Protein AF-A0A7L7KTC4-F1 (afdb_monomer_lite)

pLDDT: mean 82.51, std 11.42, range [43.03, 95.75]

Sequence (409 aa):
MTFFRQALKFLTNRYNIILTILLVAIFVTIRFFIQPILVDTNATWIFSSSMQTLAALIALLPISYGYYINNLDNEKSDDYDSYIVERLKRDVYYEMMTVIIYSLVVIIVNLLSLFNETNSYFSLIIALLTVEGIGLIALYIYRLFDPNKVREILKEFDTTSTMDPNQQTVSLDTFITEYLELESTVKDFISNENDNEMVDTLPLYDIVDNLSKDFPELQEHYDTFKEIIFHRNNVIHNYTETIVDYNKYAKILELKDVYEKLNNQFVQKKIFSNVISIRKNVEKCLHEYLMDAENADVEIGTVPDDYREDIVSLLHSYFISDYYFSNSLEDAHDVDFEVIQNNYSERKLLGLDIKSLQPKNLKSIATAYFKRLNQRYMYLFLINFDSKKHQFIIMYKTKDHELRSLVVK

Secondary structure (DSSP, 8-state):
-HHHHHHHHHHTSHHHHHHHHHHHHHHHHIIIII-----HHHHHHHHHHHHHHHHHHHTHHHHHHHHHHHHHHHT-STTS-HHHHHHHHHHHHHHHHHHHHHHHHHHHHHHHHGGGTT-HHHHHHHHHHHHHHHHHHHHHHHHHT-TTHHHHHHHHS-------TTPPP--HHHHHHHHHHHHHHHHHHHHTTS-GGGTTT--HHHHHHHHTTT-HHHHHTHHHHHHHHHHHHHHHH-TTT----HHHHHHHHHHHHHHHHHHHHHIIIII-SSHHHHHHHHHHHHHHHHHHHHHTTPPTT---TTHHHHHHHHHHHH--BTTEEEEEGGG-SSSSEEEEESSTT--EEEEEEEE---HHHHHHHHHHHHHHSTTT-SEEEEEEEETTTTEEEEEEE-TT--EEEEEE-

Foldseek 3Di:
DVLVVLLVVLCPPPVNVVLLVVLVVVLCCCVPPVPDDDDLVNLVVLLVVLLVVLVVLLVVLVVLLVVLLVVLVVPPDPQDAPVLSVVLSVSLVSLSVSLNVLSVVLNVLSVVCVVVSPDPSSSSVSSSSSVSSVVSSVVSSVVSPDPCPSVVVLVVLPPPPPDDPPDDFDDLVRLVVLQVLLQQLVQQLVCQVPFSVVRQPHGLVCCLVVCCVVPVLSVVCSVLSVSLVSLNSNPVVVVPDDTRDVVNSVSSVVSSVVSVVSSVVSCCPPNNVFPVSVVVLLLVLLLVLLVVCVVVVPDQPDDDPCSLVSSQVSSQVSRDDPQWHKDADPRDDLARIWIFGSTNVSQTAEHEHEEADDPVCVVVVVVVSCVVCVVRYNWYKYWYQDSNVRKIKIWTAGPVRDIDIDIRD

Organism: NCBI:txid2782163

Radius of gyration: 35.86 Å; chains: 1; bounding box: 79×45×103 Å

Structure (mmCIF, N/CA/C/O backbone):
data_AF-A0A7L7KTC4-F1
#
_entry.id   AF-A0A7L7KTC4-F1
#
loop_
_atom_site.group_PDB
_atom_site.id
_atom_site.type_symbol
_atom_site.label_atom_id
_atom_site.label_alt_id
_atom_site.label_comp_id
_atom_site.label_asym_id
_atom_site.label_entity_id
_atom_site.label_seq_id
_atom_site.pdbx_PDB_ins_code
_atom_site.Cartn_x
_atom_site.Cartn_y
_atom_site.Cartn_z
_atom_site.occupancy
_atom_site.B_iso_or_equiv
_atom_site.auth_seq_id
_atom_site.auth_comp_id
_atom_site.auth_asym_id
_atom_site.auth_atom_id
_atom_site.pdbx_PDB_model_num
ATOM 1 N N . MET A 1 1 ? 25.952 14.003 -18.894 1.00 54.50 1 MET A N 1
ATOM 2 C CA . MET A 1 1 ? 26.639 12.689 -18.964 1.00 54.50 1 MET A CA 1
ATOM 3 C C . MET A 1 1 ? 25.681 11.517 -19.190 1.00 54.50 1 MET A C 1
ATOM 5 O O . MET A 1 1 ? 26.052 10.596 -19.904 1.00 54.50 1 MET A O 1
ATOM 9 N N . THR A 1 2 ? 24.463 11.541 -18.637 1.00 69.38 2 THR A N 1
ATOM 10 C CA . THR A 1 2 ? 23.439 10.480 -18.771 1.00 69.38 2 THR A CA 1
ATOM 11 C C . THR A 1 2 ? 23.064 10.164 -20.222 1.00 69.38 2 THR A C 1
ATOM 13 O O . THR A 1 2 ? 23.134 9.001 -20.609 1.00 69.38 2 THR A O 1
ATOM 16 N N . PHE A 1 3 ? 22.802 11.189 -21.044 1.00 70.62 3 PHE A N 1
ATOM 17 C CA . PHE A 1 3 ? 22.481 11.017 -22.469 1.00 70.62 3 PHE A CA 1
ATOM 18 C C . PHE A 1 3 ? 23.563 10.243 -23.237 1.00 70.62 3 PHE A C 1
ATOM 20 O O . PHE A 1 3 ? 23.275 9.241 -23.878 1.00 70.62 3 PHE A O 1
ATOM 27 N N . PHE A 1 4 ? 24.829 10.658 -23.121 1.00 69.88 4 PHE A N 1
ATOM 28 C CA . PHE A 1 4 ? 25.951 9.999 -23.801 1.00 69.88 4 PHE A CA 1
ATOM 29 C C . PHE A 1 4 ? 26.115 8.534 -23.388 1.00 69.88 4 PHE A C 1
ATOM 31 O O . PHE A 1 4 ? 26.416 7.691 -24.227 1.00 69.88 4 PHE A O 1
ATOM 38 N N . ARG A 1 5 ? 25.889 8.215 -22.108 1.00 74.88 5 ARG A N 1
ATOM 39 C CA . ARG A 1 5 ? 25.965 6.837 -21.610 1.00 74.88 5 ARG A CA 1
ATOM 40 C C . ARG A 1 5 ? 24.863 5.959 -22.209 1.00 74.88 5 ARG A C 1
ATOM 42 O O . ARG A 1 5 ? 25.138 4.823 -22.585 1.00 74.88 5 ARG A O 1
ATOM 49 N N . GLN A 1 6 ? 23.643 6.482 -22.321 1.00 76.38 6 GLN A N 1
ATOM 50 C CA . GLN A 1 6 ? 22.521 5.771 -22.944 1.00 76.38 6 GLN A CA 1
ATOM 51 C C . GLN A 1 6 ? 22.680 5.654 -24.461 1.00 76.38 6 GLN A C 1
ATOM 53 O O . GLN A 1 6 ? 22.456 4.575 -25.000 1.00 76.38 6 GLN A O 1
ATOM 58 N N . ALA A 1 7 ? 23.158 6.703 -25.133 1.00 77.50 7 ALA A N 1
ATOM 59 C CA . ALA A 1 7 ? 23.486 6.660 -26.555 1.00 77.50 7 ALA A CA 1
ATOM 60 C C . ALA A 1 7 ? 24.549 5.589 -26.849 1.00 77.50 7 ALA A C 1
ATOM 62 O O . ALA A 1 7 ? 24.394 4.796 -27.777 1.00 77.50 7 ALA A O 1
ATOM 63 N N . LEU A 1 8 ? 25.591 5.503 -26.012 1.00 78.81 8 LEU A N 1
ATOM 64 C CA . LEU A 1 8 ? 26.608 4.460 -26.126 1.00 78.81 8 LEU A CA 1
ATOM 65 C C . LEU A 1 8 ? 26.001 3.066 -25.917 1.00 78.81 8 LEU A C 1
ATOM 67 O O . LEU A 1 8 ? 26.237 2.194 -26.741 1.00 78.81 8 LEU A O 1
ATOM 71 N N . LYS A 1 9 ? 25.180 2.872 -24.869 1.00 80.75 9 LYS A N 1
ATOM 72 C CA . LYS A 1 9 ? 24.480 1.600 -24.591 1.00 80.75 9 LYS A CA 1
ATOM 73 C C . LYS A 1 9 ? 23.594 1.170 -25.765 1.00 80.75 9 LYS A C 1
ATOM 75 O O . LYS A 1 9 ? 23.549 -0.010 -26.100 1.00 80.75 9 LYS A O 1
ATOM 80 N N . PHE A 1 10 ? 22.907 2.119 -26.401 1.00 81.62 10 PHE A N 1
ATOM 81 C CA . PHE A 1 10 ? 22.096 1.849 -27.582 1.00 81.62 10 PHE A CA 1
ATOM 82 C C . PHE A 1 10 ? 22.967 1.407 -28.760 1.00 81.62 10 PHE A C 1
ATOM 84 O O . PHE A 1 10 ? 22.714 0.354 -29.341 1.00 81.62 10 PHE A O 1
ATOM 91 N N . LEU A 1 11 ? 24.016 2.160 -29.100 1.00 77.88 11 LEU A N 1
ATOM 92 C CA . LEU A 1 11 ? 24.902 1.837 -30.225 1.00 77.88 11 LEU A CA 1
ATOM 93 C C . LEU A 1 11 ? 25.671 0.521 -30.016 1.00 77.88 11 LEU A C 1
ATOM 95 O O . LEU A 1 11 ? 25.895 -0.209 -30.976 1.00 77.88 11 LEU A O 1
ATOM 99 N N . THR A 1 12 ? 26.012 0.172 -28.772 1.00 82.06 12 THR A N 1
ATOM 100 C CA . THR A 1 12 ? 26.680 -1.095 -28.430 1.00 82.06 12 THR A CA 1
ATOM 101 C C . THR A 1 12 ? 25.721 -2.266 -28.204 1.00 82.06 12 THR A C 1
ATOM 103 O O . THR A 1 12 ? 26.154 -3.357 -27.826 1.00 82.06 12 THR A O 1
ATOM 106 N N . ASN A 1 13 ? 24.419 -2.094 -28.450 1.00 82.75 13 ASN A N 1
ATOM 107 C CA . ASN A 1 13 ? 23.481 -3.211 -28.430 1.00 82.75 13 ASN A CA 1
ATOM 108 C C . ASN A 1 13 ? 23.854 -4.226 -29.531 1.00 82.75 13 ASN A C 1
ATOM 110 O O . ASN A 1 13 ? 24.210 -3.840 -30.645 1.00 82.75 13 ASN A O 1
ATOM 114 N N . ARG A 1 14 ? 23.738 -5.529 -29.238 1.00 82.00 14 ARG A N 1
ATOM 115 C CA . ARG A 1 14 ? 24.121 -6.639 -30.128 1.00 82.00 14 ARG A CA 1
ATOM 116 C C . ARG A 1 14 ? 23.599 -6.469 -31.553 1.00 82.00 14 ARG A C 1
ATOM 118 O O . ARG A 1 14 ? 24.381 -6.600 -32.486 1.00 82.00 14 ARG A O 1
ATOM 125 N N . TYR A 1 15 ? 22.320 -6.136 -31.735 1.00 83.25 15 TYR A N 1
ATOM 126 C CA . TYR A 1 15 ? 21.764 -5.985 -33.086 1.00 83.25 15 TYR A CA 1
ATOM 127 C C . TYR A 1 15 ? 22.333 -4.769 -33.831 1.00 83.25 15 TYR A C 1
ATOM 129 O O . TYR A 1 15 ? 22.535 -4.844 -35.039 1.00 83.25 15 TYR A O 1
ATOM 137 N N . ASN A 1 16 ? 22.632 -3.674 -33.121 1.00 85.50 16 ASN A N 1
ATOM 138 C CA . ASN A 1 16 ? 23.220 -2.474 -33.724 1.00 85.50 16 ASN A CA 1
ATOM 139 C C . ASN A 1 16 ? 24.683 -2.734 -34.111 1.00 85.50 16 ASN A C 1
ATOM 141 O O . ASN A 1 16 ? 25.085 -2.405 -35.219 1.00 85.50 16 ASN A O 1
ATOM 145 N N . ILE A 1 17 ? 25.441 -3.438 -33.263 1.00 86.19 17 ILE A N 1
ATOM 146 C CA . ILE A 1 17 ? 26.799 -3.895 -33.586 1.00 86.19 17 ILE A CA 1
ATOM 147 C C . ILE A 1 17 ? 26.791 -4.812 -34.815 1.00 86.19 17 ILE A C 1
ATOM 149 O O . ILE A 1 17 ? 27.613 -4.634 -35.712 1.00 86.19 17 ILE A O 1
ATOM 153 N N . ILE A 1 18 ? 25.872 -5.782 -34.879 1.00 86.69 18 ILE A N 1
ATOM 154 C CA . ILE A 1 18 ? 25.751 -6.691 -36.029 1.00 86.69 18 ILE A CA 1
ATOM 155 C C . ILE A 1 18 ? 25.460 -5.899 -37.308 1.00 86.69 18 ILE A C 1
ATOM 157 O O . ILE A 1 18 ? 26.111 -6.144 -38.323 1.00 86.69 18 ILE A O 1
ATOM 161 N N . LEU A 1 19 ? 24.534 -4.934 -37.255 1.00 87.44 19 LEU A N 1
ATOM 162 C CA . LEU A 1 19 ? 24.228 -4.052 -38.382 1.00 87.44 19 LEU A CA 1
ATOM 163 C C . LEU A 1 19 ? 25.476 -3.283 -38.836 1.00 87.44 19 LEU A C 1
ATOM 165 O O . LEU A 1 19 ? 25.827 -3.343 -40.013 1.00 87.44 19 LEU A O 1
ATOM 169 N N . THR A 1 20 ? 26.175 -2.610 -37.920 1.00 86.31 20 THR A N 1
ATOM 170 C CA . THR A 1 20 ? 27.375 -1.833 -38.254 1.00 86.31 20 THR A CA 1
ATOM 171 C C . THR A 1 20 ? 28.474 -2.728 -38.838 1.00 86.31 20 THR A C 1
ATOM 173 O O . THR A 1 20 ? 29.046 -2.391 -39.872 1.00 86.31 20 THR A O 1
ATOM 176 N N . ILE A 1 21 ? 28.742 -3.904 -38.255 1.00 88.62 21 ILE A N 1
ATOM 177 C CA . ILE A 1 21 ? 29.745 -4.853 -38.778 1.00 88.62 21 ILE A CA 1
ATOM 178 C C . ILE A 1 21 ? 29.373 -5.329 -40.186 1.00 88.62 21 ILE A C 1
ATOM 180 O O . ILE A 1 21 ? 30.233 -5.355 -41.070 1.00 88.62 21 ILE A O 1
ATOM 184 N N . LEU A 1 22 ? 28.105 -5.685 -40.410 1.00 89.19 22 LEU A N 1
ATOM 185 C CA . LEU A 1 22 ? 27.614 -6.119 -41.717 1.00 89.19 22 LEU A CA 1
ATOM 186 C C . LEU A 1 22 ? 27.807 -5.019 -42.768 1.00 89.19 22 LEU A C 1
ATOM 188 O O . LEU A 1 22 ? 28.312 -5.288 -43.857 1.00 89.19 22 LEU A O 1
ATOM 192 N N . LEU A 1 23 ? 27.455 -3.777 -42.433 1.00 87.31 23 LEU A N 1
ATOM 193 C CA . LEU A 1 23 ? 27.612 -2.634 -43.329 1.00 87.31 23 LEU A CA 1
ATOM 194 C C . LEU A 1 23 ? 29.084 -2.347 -43.632 1.00 87.31 23 LEU A C 1
ATOM 196 O O . LEU A 1 23 ? 29.438 -2.163 -44.795 1.00 87.31 23 LEU A O 1
ATOM 200 N N . VAL A 1 24 ? 29.964 -2.392 -42.630 1.00 87.00 24 VAL A N 1
ATOM 201 C CA . VAL A 1 24 ?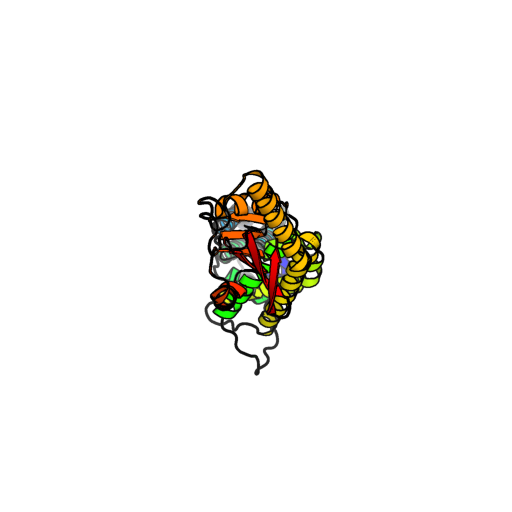 31.414 -2.251 -42.834 1.00 87.00 24 VAL A CA 1
ATOM 202 C C . VAL A 1 24 ? 31.951 -3.356 -43.752 1.00 87.00 24 VAL A C 1
ATOM 204 O O . VAL A 1 24 ? 32.725 -3.068 -44.665 1.00 87.00 24 VAL A O 1
ATOM 207 N N . ALA A 1 25 ? 31.517 -4.607 -43.577 1.00 87.12 25 ALA A N 1
ATOM 208 C CA . ALA A 1 25 ? 31.918 -5.713 -44.446 1.00 87.12 25 ALA A CA 1
ATOM 209 C C . ALA A 1 25 ? 31.441 -5.514 -45.897 1.00 87.12 25 ALA A C 1
ATOM 211 O O . ALA A 1 25 ? 32.212 -5.722 -46.840 1.00 87.12 25 ALA A O 1
ATOM 212 N N . ILE A 1 26 ? 30.202 -5.047 -46.087 1.00 86.00 26 ILE A N 1
ATOM 213 C CA . ILE A 1 26 ? 29.660 -4.682 -47.403 1.00 86.00 26 ILE A CA 1
ATOM 214 C C . ILE A 1 26 ? 30.482 -3.544 -48.019 1.00 86.00 26 ILE A C 1
ATOM 216 O O . ILE A 1 26 ? 30.874 -3.634 -49.182 1.00 86.00 26 ILE A O 1
ATOM 220 N N . PHE A 1 27 ? 30.815 -2.510 -47.243 1.00 84.62 27 PHE A N 1
ATOM 221 C CA . PHE A 1 27 ? 31.633 -1.388 -47.700 1.00 84.62 27 PHE A CA 1
ATOM 222 C C . PHE A 1 27 ? 33.015 -1.841 -48.173 1.00 84.62 27 PHE A C 1
ATOM 224 O O . PHE A 1 27 ? 33.426 -1.497 -49.279 1.00 84.62 27 PHE A O 1
ATOM 231 N N . VAL A 1 28 ? 33.717 -2.647 -47.371 1.00 85.12 28 VAL A N 1
ATOM 232 C CA . VAL A 1 28 ? 35.028 -3.211 -47.730 1.00 85.12 28 VAL A CA 1
ATOM 233 C C . VAL A 1 28 ? 34.914 -4.045 -49.007 1.00 85.12 28 VAL A C 1
ATOM 235 O O . VAL A 1 28 ? 35.738 -3.906 -49.912 1.00 85.12 28 VAL A O 1
ATOM 238 N N . THR A 1 29 ? 33.854 -4.846 -49.132 1.00 85.12 29 THR A N 1
ATOM 239 C CA . THR A 1 29 ? 33.611 -5.664 -50.327 1.00 85.12 29 THR A CA 1
ATOM 240 C C . THR A 1 29 ? 33.429 -4.794 -51.575 1.00 85.12 29 THR A C 1
ATOM 242 O O . THR A 1 29 ? 34.129 -4.974 -52.571 1.00 85.12 29 THR A O 1
ATOM 245 N N . ILE A 1 30 ? 32.552 -3.787 -51.510 1.00 82.56 30 ILE A N 1
ATOM 246 C CA . ILE A 1 30 ? 32.303 -2.857 -52.621 1.00 82.56 30 ILE A CA 1
ATOM 247 C C . ILE A 1 30 ? 33.577 -2.079 -52.978 1.00 82.56 30 ILE A C 1
ATOM 249 O O . ILE A 1 30 ? 33.919 -1.935 -54.154 1.00 82.56 30 ILE A O 1
ATOM 253 N N . ARG A 1 31 ? 34.311 -1.607 -51.965 1.00 79.56 31 ARG A N 1
ATOM 254 C CA . ARG A 1 31 ? 35.499 -0.763 -52.124 1.00 79.56 31 ARG A CA 1
ATOM 255 C C . ARG A 1 31 ? 36.650 -1.481 -52.817 1.00 79.56 31 ARG A C 1
ATOM 257 O O . ARG A 1 31 ? 37.291 -0.875 -53.676 1.00 79.56 31 ARG A O 1
ATOM 264 N N . PHE A 1 32 ? 36.944 -2.712 -52.402 1.00 81.06 32 PHE A N 1
ATOM 265 C CA . PHE A 1 32 ? 38.154 -3.421 -52.822 1.00 81.06 32 PHE A CA 1
ATOM 266 C C . PHE A 1 32 ? 37.913 -4.427 -53.947 1.00 81.06 32 PHE A C 1
ATOM 268 O O . PHE A 1 32 ? 38.816 -4.620 -54.757 1.00 81.06 32 PHE A O 1
ATOM 275 N N . PHE A 1 33 ? 36.719 -5.022 -54.036 1.00 81.19 33 PHE A N 1
ATOM 276 C CA . PHE A 1 33 ? 36.438 -6.089 -55.004 1.00 81.19 33 PHE A CA 1
ATOM 277 C C . PHE A 1 33 ? 35.576 -5.635 -56.184 1.00 81.19 33 PHE A C 1
ATOM 279 O O . PHE A 1 33 ? 35.777 -6.127 -57.289 1.00 81.19 33 PHE A O 1
ATOM 286 N N . ILE A 1 34 ? 34.634 -4.707 -55.975 1.00 80.00 34 ILE A N 1
ATOM 287 C CA . ILE A 1 34 ? 33.702 -4.268 -57.033 1.00 80.00 34 ILE A CA 1
ATOM 288 C C . ILE A 1 34 ? 34.228 -3.031 -57.774 1.00 80.00 34 ILE A C 1
ATOM 290 O O . ILE A 1 34 ? 34.046 -2.934 -58.982 1.00 80.00 34 ILE A O 1
ATOM 294 N N . GLN A 1 35 ? 34.886 -2.103 -57.067 1.00 71.56 35 GLN A N 1
ATOM 295 C CA . GLN A 1 35 ? 35.454 -0.862 -57.623 1.00 71.56 35 GLN A CA 1
ATOM 296 C C . GLN A 1 35 ? 34.477 -0.095 -58.543 1.00 71.56 35 GLN A C 1
ATOM 298 O O . GLN A 1 35 ? 34.756 0.104 -59.727 1.00 71.56 35 GLN A O 1
ATOM 303 N N . PRO A 1 36 ? 33.313 0.341 -58.028 1.00 68.19 36 PRO A N 1
ATOM 304 C CA . PRO A 1 36 ? 32.305 0.990 -58.857 1.00 68.19 36 PRO A CA 1
ATOM 305 C C . PRO A 1 36 ? 32.819 2.314 -59.441 1.00 68.19 36 PRO A C 1
ATOM 307 O O . PRO A 1 36 ? 33.348 3.166 -58.723 1.00 68.19 36 PRO A O 1
ATOM 310 N N . ILE A 1 37 ? 32.606 2.508 -60.744 1.00 67.56 37 ILE A N 1
ATOM 311 C CA . ILE A 1 37 ? 32.835 3.788 -61.421 1.00 67.56 37 ILE A CA 1
ATOM 312 C C . ILE A 1 37 ? 31.609 4.669 -61.161 1.00 67.56 37 ILE A C 1
ATOM 314 O O . ILE A 1 37 ? 30.550 4.482 -61.760 1.00 67.56 37 ILE A O 1
ATOM 318 N N . LEU A 1 38 ? 31.742 5.614 -60.233 1.00 66.69 38 LEU A N 1
ATOM 319 C CA . LEU A 1 38 ? 30.725 6.629 -59.969 1.00 66.69 38 LEU A CA 1
ATOM 320 C C . LEU A 1 38 ? 30.947 7.815 -60.908 1.00 66.69 38 LEU A C 1
ATOM 322 O O . LEU A 1 38 ? 31.971 8.484 -60.825 1.00 66.69 38 LEU A O 1
ATOM 326 N N . VAL A 1 39 ? 29.983 8.049 -61.796 1.00 69.31 39 VAL A N 1
ATOM 327 C CA . VAL A 1 39 ? 29.879 9.286 -62.584 1.00 69.31 39 VAL A CA 1
ATOM 328 C C . VAL A 1 39 ? 29.318 10.386 -61.680 1.00 69.31 39 VAL A C 1
ATOM 330 O O . VAL A 1 39 ? 28.460 10.094 -60.845 1.00 69.31 39 VAL A O 1
ATOM 333 N N . ASP A 1 40 ? 29.749 11.635 -61.858 1.00 67.81 40 ASP A N 1
ATOM 334 C CA . ASP A 1 40 ? 29.382 12.776 -61.000 1.00 67.81 40 ASP A CA 1
ATOM 335 C C . ASP A 1 40 ? 27.861 12.914 -60.796 1.00 67.81 40 ASP A C 1
ATOM 337 O O . ASP A 1 40 ? 27.388 13.100 -59.678 1.00 67.81 40 ASP A O 1
ATOM 341 N N . THR A 1 41 ? 27.062 12.682 -61.844 1.00 70.00 41 THR A N 1
ATOM 342 C CA . THR A 1 41 ? 25.589 12.694 -61.763 1.00 70.00 41 THR A CA 1
ATOM 343 C C . THR A 1 41 ? 25.032 11.670 -60.764 1.00 70.00 41 THR A C 1
ATOM 345 O O . THR A 1 41 ? 24.047 11.942 -60.077 1.00 70.00 41 THR A O 1
ATOM 348 N N . ASN A 1 42 ? 25.671 10.504 -60.637 1.00 73.69 42 ASN A N 1
ATOM 349 C CA . ASN A 1 42 ? 25.263 9.465 -59.691 1.00 73.69 42 ASN A CA 1
ATOM 350 C C . ASN A 1 42 ? 25.643 9.844 -58.252 1.00 73.69 42 ASN A C 1
ATOM 352 O O . ASN A 1 42 ? 24.888 9.545 -57.330 1.00 73.69 42 ASN A O 1
ATOM 356 N N . ALA A 1 43 ? 26.777 10.524 -58.056 1.00 71.94 43 ALA A N 1
ATOM 357 C CA . ALA A 1 43 ? 27.197 11.028 -56.749 1.00 71.94 43 ALA A CA 1
ATOM 358 C C . ALA A 1 43 ? 26.222 12.092 -56.220 1.00 71.94 43 ALA A C 1
ATOM 360 O O . ALA A 1 43 ? 25.712 11.965 -55.106 1.00 71.94 43 ALA A O 1
ATOM 361 N N . THR A 1 44 ? 25.863 13.079 -57.048 1.00 74.25 44 THR A N 1
ATOM 362 C CA . THR A 1 44 ? 24.875 14.111 -56.691 1.00 74.25 44 THR A CA 1
ATOM 363 C C . THR A 1 44 ? 23.498 13.511 -56.388 1.00 74.25 44 THR A C 1
ATOM 365 O O . THR A 1 44 ? 22.824 13.936 -55.445 1.00 74.25 44 THR A O 1
ATOM 368 N N . TRP A 1 45 ? 23.083 12.488 -57.145 1.00 79.12 45 TRP A N 1
ATOM 369 C CA . TRP A 1 45 ? 21.826 11.779 -56.894 1.00 79.12 45 TRP A CA 1
ATOM 370 C C . TRP A 1 45 ? 21.825 11.035 -55.552 1.00 79.12 45 TRP A C 1
ATOM 372 O O . TRP A 1 45 ? 20.826 11.102 -54.831 1.00 79.12 45 TRP A O 1
ATOM 382 N N . ILE A 1 46 ? 22.937 10.382 -55.190 1.00 78.62 46 ILE A N 1
ATOM 383 C CA . ILE A 1 46 ? 23.111 9.732 -53.881 1.00 78.62 46 ILE A CA 1
ATOM 384 C C . ILE A 1 46 ? 22.997 10.773 -52.768 1.00 78.62 46 ILE A C 1
ATOM 386 O O . ILE A 1 46 ? 22.221 10.579 -51.837 1.00 78.62 46 ILE A O 1
ATOM 390 N N . PHE A 1 47 ? 23.704 11.900 -52.878 1.00 79.62 47 PHE A N 1
ATOM 391 C CA . PHE A 1 47 ? 23.661 12.946 -51.857 1.00 79.62 47 PHE A CA 1
ATOM 392 C C . PHE A 1 47 ? 22.235 13.459 -51.616 1.00 79.62 47 PHE A C 1
ATOM 394 O O . PHE A 1 47 ? 21.750 13.444 -50.481 1.00 79.62 47 PHE A O 1
ATOM 401 N N . SER A 1 48 ? 21.523 13.818 -52.688 1.00 81.00 48 SER A N 1
ATOM 402 C CA . SER A 1 48 ? 20.153 14.335 -52.604 1.00 81.00 48 SER A CA 1
ATOM 403 C C . SER A 1 48 ? 19.147 13.298 -52.087 1.00 81.00 48 SER A C 1
ATOM 405 O O . SER A 1 48 ? 18.404 13.568 -51.139 1.00 81.00 48 SER A O 1
ATOM 407 N N . SER A 1 49 ? 19.149 12.089 -52.657 1.00 83.56 49 SER A N 1
ATOM 408 C CA . SER A 1 49 ? 18.175 11.042 -52.314 1.00 83.56 49 SER A CA 1
ATOM 409 C C . SER A 1 49 ? 18.364 10.528 -50.886 1.00 83.56 49 SER A C 1
ATOM 411 O O . SER A 1 49 ? 17.383 10.295 -50.177 1.00 83.56 49 SER A O 1
ATOM 413 N N . SER A 1 50 ? 19.613 10.410 -50.426 1.00 83.56 50 SER A N 1
ATOM 414 C CA . SER A 1 50 ? 19.933 10.015 -49.054 1.00 83.56 50 SER A CA 1
ATOM 415 C C . SER A 1 50 ? 19.395 11.002 -48.017 1.00 83.56 50 SER A C 1
ATOM 417 O O . SER A 1 50 ? 18.802 10.583 -47.022 1.00 83.56 50 SER A O 1
ATOM 419 N N . MET A 1 51 ? 19.552 12.312 -48.252 1.00 84.38 51 MET A N 1
ATOM 420 C CA . MET A 1 51 ? 19.031 13.337 -47.338 1.00 84.38 51 MET A CA 1
ATOM 421 C C . MET A 1 51 ? 17.506 13.316 -47.265 1.00 84.38 51 MET A C 1
ATOM 423 O O . MET A 1 51 ? 16.951 13.356 -46.170 1.00 84.38 51 MET A O 1
ATOM 427 N N . GLN A 1 52 ? 16.831 13.220 -48.414 1.00 85.75 52 GLN A N 1
ATOM 428 C CA . GLN A 1 52 ? 15.367 13.173 -48.470 1.00 85.75 52 GLN A CA 1
ATOM 429 C C . GLN A 1 52 ? 14.817 11.927 -47.769 1.00 85.75 52 GLN A C 1
ATOM 431 O O . GLN A 1 52 ? 13.864 12.020 -46.998 1.00 85.75 52 GLN A O 1
ATOM 436 N N . THR A 1 53 ? 15.455 10.775 -47.988 1.00 86.94 53 THR A N 1
ATOM 437 C CA . THR A 1 53 ? 15.048 9.506 -47.373 1.00 86.94 53 THR A CA 1
ATOM 438 C C . THR A 1 53 ? 15.199 9.556 -45.854 1.00 86.94 53 THR A C 1
ATOM 440 O O . THR A 1 53 ? 14.257 9.222 -45.137 1.00 86.94 53 THR A O 1
ATOM 443 N N . LEU A 1 54 ? 16.342 10.028 -45.340 1.00 86.62 54 LEU A N 1
ATOM 444 C CA . LEU A 1 54 ? 16.533 10.185 -43.896 1.00 86.62 54 LEU A CA 1
ATOM 445 C C . LEU A 1 54 ? 15.562 11.206 -43.303 1.00 86.62 54 LEU A C 1
ATOM 447 O O . LEU A 1 54 ? 14.952 10.921 -42.280 1.00 86.62 54 LEU A O 1
ATOM 451 N N . ALA A 1 55 ? 15.365 12.357 -43.949 1.00 85.69 55 ALA A N 1
ATOM 452 C CA . ALA A 1 55 ? 14.428 13.373 -43.474 1.00 85.69 55 ALA A CA 1
ATOM 453 C C . ALA A 1 55 ? 12.992 12.832 -43.365 1.00 85.69 55 ALA A C 1
ATOM 455 O O . ALA A 1 55 ? 12.321 13.069 -42.360 1.00 85.69 55 ALA A O 1
ATOM 456 N N . ALA A 1 56 ? 12.543 12.055 -44.356 1.00 86.69 56 ALA A N 1
ATOM 457 C CA . ALA A 1 56 ? 11.230 11.417 -44.336 1.00 86.69 56 ALA A CA 1
ATOM 458 C C . ALA A 1 56 ? 11.104 10.377 -43.209 1.00 86.69 56 ALA A C 1
ATOM 460 O O . ALA A 1 56 ? 10.095 10.338 -42.509 1.00 86.69 56 ALA A O 1
ATOM 461 N N . LEU A 1 57 ? 12.133 9.554 -42.997 1.00 87.12 57 LEU A N 1
ATOM 462 C CA . LEU A 1 57 ? 12.107 8.502 -41.979 1.00 87.12 57 LEU A CA 1
ATOM 463 C C . LEU A 1 57 ? 12.274 9.037 -40.552 1.00 87.12 57 LEU A C 1
ATOM 465 O O . LEU A 1 57 ? 11.686 8.478 -39.629 1.00 87.12 57 LEU A O 1
ATOM 469 N N . ILE A 1 58 ? 13.003 10.141 -40.355 1.00 88.44 58 ILE A N 1
ATOM 470 C CA . ILE A 1 58 ? 13.094 10.821 -39.053 1.00 88.44 58 ILE A CA 1
ATOM 471 C C . ILE A 1 58 ? 11.695 11.208 -38.557 1.00 88.44 58 ILE A C 1
ATOM 473 O O . ILE A 1 58 ? 11.418 11.077 -37.368 1.00 88.44 58 ILE A O 1
ATOM 477 N N . ALA A 1 59 ? 10.792 11.623 -39.452 1.00 84.31 59 ALA A N 1
ATOM 478 C CA . ALA A 1 59 ? 9.424 11.985 -39.085 1.00 84.31 59 ALA A CA 1
ATOM 479 C C . ALA A 1 59 ? 8.603 10.802 -38.530 1.00 84.31 59 ALA A C 1
ATOM 481 O O . ALA A 1 59 ? 7.668 11.020 -37.761 1.00 84.31 59 ALA A O 1
ATOM 482 N N . LEU A 1 60 ? 8.963 9.553 -38.855 1.00 85.75 60 LEU A N 1
ATOM 483 C CA . LEU A 1 60 ? 8.307 8.361 -38.305 1.00 85.75 60 LEU A CA 1
ATOM 484 C C . LEU A 1 60 ? 8.692 8.091 -36.846 1.00 85.75 60 LEU A C 1
ATOM 486 O O . LEU A 1 60 ? 7.937 7.422 -36.138 1.00 85.75 60 LEU A O 1
ATOM 490 N N . LEU A 1 61 ? 9.834 8.605 -36.375 1.00 88.62 61 LEU A N 1
ATOM 491 C CA . LEU A 1 61 ? 10.323 8.350 -35.019 1.00 88.62 61 LEU A CA 1
ATOM 492 C C . LEU A 1 61 ? 9.399 8.965 -33.946 1.00 88.62 61 LEU A C 1
ATOM 494 O O . LEU A 1 61 ? 8.925 8.203 -33.100 1.00 88.62 61 LEU A O 1
ATOM 498 N N . PRO A 1 62 ? 9.033 10.269 -33.995 1.00 86.56 62 PRO A N 1
ATOM 499 C CA . PRO A 1 62 ? 8.074 10.839 -33.045 1.00 86.56 62 PRO A CA 1
ATOM 500 C C . PRO A 1 62 ? 6.686 10.196 -33.114 1.00 86.56 62 PRO A C 1
ATOM 502 O O . PRO A 1 62 ? 6.039 10.040 -32.082 1.00 86.56 62 PRO A O 1
ATOM 505 N N . ILE A 1 63 ? 6.228 9.803 -34.311 1.00 85.31 63 ILE A N 1
ATOM 506 C CA . ILE A 1 63 ? 4.926 9.141 -34.501 1.00 85.31 63 ILE A CA 1
ATOM 507 C C . ILE A 1 63 ? 4.917 7.784 -33.793 1.00 85.31 63 ILE A C 1
ATOM 509 O O . ILE A 1 63 ? 3.995 7.482 -33.037 1.00 85.31 63 ILE A O 1
ATOM 513 N N . SER A 1 64 ? 5.968 6.989 -34.002 1.00 84.50 64 SER A N 1
ATOM 514 C CA . SER A 1 64 ? 6.113 5.674 -33.376 1.00 84.50 64 SER A CA 1
ATOM 515 C C . SER A 1 64 ? 6.182 5.805 -31.853 1.00 84.50 64 SER A C 1
ATOM 517 O O . SER A 1 64 ? 5.487 5.083 -31.142 1.00 84.50 64 SER A O 1
ATOM 519 N N . TYR A 1 65 ? 6.947 6.780 -31.348 1.00 86.50 65 TYR A N 1
ATOM 520 C CA . TYR A 1 65 ? 7.035 7.084 -29.919 1.00 86.50 65 TYR A CA 1
ATOM 521 C C . TYR A 1 65 ? 5.686 7.487 -29.309 1.00 86.50 65 TYR A C 1
ATOM 523 O O . TYR A 1 65 ? 5.310 6.970 -28.259 1.00 86.50 65 TYR A O 1
ATOM 531 N N . GLY A 1 66 ? 4.938 8.371 -29.977 1.00 83.50 66 GLY A N 1
ATOM 532 C CA . GLY A 1 66 ? 3.610 8.787 -29.526 1.00 83.50 66 GLY A CA 1
ATOM 533 C C . GLY A 1 66 ? 2.620 7.622 -29.469 1.00 83.50 66 GLY A C 1
ATOM 534 O O . GLY A 1 66 ? 1.885 7.489 -28.494 1.00 83.50 66 GLY A O 1
ATOM 535 N N . TYR A 1 67 ? 2.645 6.740 -30.472 1.00 82.75 67 TYR A N 1
ATOM 536 C CA . TYR A 1 67 ? 1.818 5.532 -30.489 1.00 82.75 67 TYR A CA 1
ATOM 537 C C . TYR A 1 67 ? 2.189 4.560 -29.357 1.00 82.75 67 TYR A C 1
ATOM 539 O O . TYR A 1 67 ? 1.307 4.054 -28.669 1.00 82.75 67 TYR A O 1
ATOM 547 N N . TYR A 1 68 ? 3.487 4.356 -29.110 1.00 81.88 68 TYR A N 1
ATOM 548 C CA . TYR A 1 68 ? 3.973 3.533 -28.002 1.00 81.88 68 TYR A CA 1
ATOM 549 C C . TYR A 1 68 ? 3.545 4.074 -26.636 1.00 81.88 68 TYR A C 1
ATOM 551 O O . TYR A 1 68 ? 3.044 3.312 -25.817 1.00 81.88 68 TYR A O 1
ATOM 559 N N . ILE A 1 69 ? 3.692 5.384 -26.395 1.00 81.75 69 ILE A N 1
ATOM 560 C CA . ILE A 1 69 ? 3.240 6.002 -25.141 1.00 81.75 69 ILE A CA 1
ATOM 561 C C . ILE A 1 69 ? 1.745 5.808 -24.956 1.00 81.75 69 ILE A C 1
ATOM 563 O O . ILE A 1 69 ? 1.333 5.433 -23.869 1.00 81.75 69 ILE A O 1
ATOM 567 N N . ASN A 1 70 ? 0.950 6.057 -25.996 1.00 77.38 70 ASN A N 1
ATOM 568 C CA . ASN A 1 70 ? -0.497 5.939 -25.895 1.00 77.38 70 ASN A CA 1
ATOM 569 C C . ASN A 1 70 ? -0.915 4.500 -25.568 1.00 77.38 70 ASN A C 1
ATOM 571 O O . ASN A 1 70 ? -1.761 4.289 -24.712 1.00 77.38 70 ASN A O 1
ATOM 575 N N . ASN A 1 71 ? -0.290 3.501 -26.194 1.00 73.00 71 ASN A N 1
ATOM 576 C CA . ASN A 1 71 ? -0.554 2.101 -25.866 1.00 73.00 71 ASN A CA 1
ATOM 577 C C . ASN A 1 71 ? -0.108 1.748 -24.443 1.00 73.00 71 ASN A C 1
ATOM 579 O O . ASN A 1 71 ? -0.860 1.101 -23.731 1.00 73.00 71 ASN A O 1
ATOM 583 N N . LEU A 1 72 ? 1.062 2.221 -24.011 1.00 71.12 72 LEU A N 1
ATOM 584 C CA . LEU A 1 72 ? 1.568 1.996 -22.656 1.00 71.12 72 LEU A CA 1
ATOM 585 C C . LEU A 1 72 ? 0.705 2.691 -21.588 1.00 71.12 72 LEU A C 1
ATOM 587 O O . LEU A 1 72 ? 0.531 2.161 -20.499 1.00 71.12 72 LEU A O 1
ATOM 591 N N . ASP A 1 73 ? 0.159 3.871 -21.892 1.00 67.00 73 ASP A N 1
ATOM 592 C CA . ASP A 1 73 ? -0.778 4.584 -21.019 1.00 67.00 73 ASP A CA 1
ATOM 593 C C . ASP A 1 73 ? -2.166 3.928 -20.999 1.00 67.00 73 ASP A C 1
ATOM 595 O O . ASP A 1 73 ? -2.826 3.963 -19.966 1.00 67.00 73 ASP A O 1
ATOM 599 N N . ASN A 1 74 ? -2.593 3.293 -22.096 1.00 61.06 74 ASN A N 1
ATOM 600 C CA . ASN A 1 74 ? -3.833 2.509 -22.154 1.00 61.06 74 ASN A CA 1
ATOM 601 C C . ASN A 1 74 ? -3.693 1.129 -21.483 1.00 61.06 74 ASN A C 1
ATOM 603 O O . ASN A 1 74 ? -4.680 0.601 -20.983 1.00 61.06 74 ASN A O 1
ATOM 607 N N . GLU A 1 75 ? -2.480 0.569 -21.443 1.00 55.41 75 GLU A N 1
ATOM 608 C CA . GLU A 1 75 ? -2.109 -0.621 -20.660 1.00 55.41 75 GLU A CA 1
ATOM 609 C C . GLU A 1 75 ? -1.749 -0.295 -19.200 1.00 55.41 75 GLU A C 1
ATOM 611 O O . GLU A 1 75 ? -1.278 -1.173 -18.479 1.00 55.41 75 GLU A O 1
ATOM 616 N N . LYS A 1 76 ? -2.037 0.921 -18.705 1.00 53.03 76 LYS A N 1
ATOM 617 C CA . LYS A 1 76 ? -2.145 1.198 -17.258 1.00 53.03 76 LYS A CA 1
ATOM 618 C C . LYS A 1 76 ? -3.348 0.470 -16.624 1.00 53.03 76 LYS A C 1
ATOM 620 O O . LYS A 1 76 ? -4.099 1.053 -15.848 1.00 53.03 76 LYS A O 1
ATOM 625 N N . SER A 1 77 ? -3.571 -0.790 -16.985 1.00 45.16 77 SER A N 1
ATOM 626 C CA . SER A 1 77 ? -4.277 -1.732 -16.131 1.00 45.16 77 SER A CA 1
ATOM 627 C C . SER A 1 77 ? -3.352 -2.119 -14.979 1.00 45.16 77 SER A C 1
ATOM 629 O O . SER A 1 77 ? -2.134 -2.060 -15.138 1.00 45.16 77 SER A O 1
ATOM 631 N N . ASP A 1 78 ? -3.951 -2.507 -13.853 1.00 51.22 78 ASP A N 1
ATOM 632 C CA . ASP A 1 78 ? -3.430 -2.837 -12.505 1.00 51.22 78 ASP A CA 1
ATOM 633 C C . ASP A 1 78 ? -2.138 -3.689 -12.390 1.00 51.22 78 ASP A C 1
ATOM 635 O O . ASP A 1 78 ? -1.684 -4.041 -11.299 1.00 51.22 78 ASP A O 1
ATOM 639 N N . ASP A 1 79 ? -1.533 -4.034 -13.517 1.00 49.81 79 ASP A N 1
ATOM 640 C CA . ASP A 1 79 ? -0.418 -4.939 -13.694 1.00 49.81 79 ASP A CA 1
ATOM 641 C C . ASP A 1 79 ? 0.953 -4.255 -13.525 1.00 49.81 79 ASP A C 1
ATOM 643 O O . ASP A 1 79 ? 1.845 -4.858 -12.924 1.00 49.81 79 ASP A O 1
ATOM 647 N N . TYR A 1 80 ? 1.160 -3.010 -13.983 1.00 56.59 80 TYR A N 1
ATOM 648 C CA . TYR A 1 80 ? 2.474 -2.336 -13.929 1.00 56.59 80 TYR A CA 1
ATOM 649 C C . TYR A 1 80 ? 2.486 -1.059 -13.081 1.00 56.59 80 TYR A C 1
ATOM 651 O O . TYR A 1 80 ? 1.756 -0.113 -13.362 1.00 56.59 80 TYR A O 1
ATOM 659 N N . ASP A 1 81 ? 3.417 -0.978 -12.122 1.00 60.75 81 ASP A N 1
ATOM 660 C CA . ASP A 1 81 ? 3.649 0.249 -11.348 1.00 60.75 81 ASP A CA 1
ATOM 661 C C . ASP A 1 81 ? 4.109 1.421 -12.235 1.00 60.75 81 ASP A C 1
ATOM 663 O O . ASP A 1 81 ? 4.923 1.261 -13.158 1.00 60.75 81 ASP A O 1
ATOM 667 N N . SER A 1 82 ? 3.662 2.631 -11.880 1.00 68.50 82 SER A N 1
ATOM 668 C CA . SER A 1 82 ? 3.907 3.899 -12.585 1.00 68.50 82 SER A CA 1
ATOM 669 C C . SER A 1 82 ? 5.375 4.125 -12.980 1.00 68.50 82 SER A C 1
ATOM 671 O O . SER A 1 82 ? 5.663 4.598 -14.081 1.00 68.50 82 SER A O 1
ATOM 673 N N . TYR A 1 83 ? 6.341 3.722 -12.153 1.00 65.56 83 TYR A N 1
ATOM 674 C CA . TYR A 1 83 ? 7.766 3.894 -12.458 1.00 65.56 83 TYR A CA 1
ATOM 675 C C . TYR A 1 83 ? 8.306 3.004 -13.576 1.00 65.56 83 TYR A C 1
ATOM 677 O O . TYR A 1 83 ? 9.181 3.439 -14.331 1.00 65.56 83 TYR A O 1
ATOM 685 N N . ILE A 1 84 ? 7.816 1.766 -13.710 1.00 69.00 84 ILE A N 1
ATOM 686 C CA . ILE A 1 84 ? 8.219 0.893 -14.826 1.00 69.00 84 ILE A CA 1
ATOM 687 C C . ILE A 1 84 ? 7.804 1.568 -16.133 1.00 69.00 84 ILE A C 1
ATOM 689 O O . ILE A 1 84 ? 8.608 1.683 -17.063 1.00 69.00 84 ILE A O 1
ATOM 693 N N . VAL A 1 85 ? 6.583 2.104 -16.151 1.00 72.38 85 VAL A N 1
ATOM 694 C CA . VAL A 1 85 ? 6.030 2.883 -17.257 1.00 72.38 85 VAL A CA 1
ATOM 695 C C . VAL A 1 85 ? 6.881 4.128 -17.532 1.00 72.38 85 VAL A C 1
ATOM 697 O O . VAL A 1 85 ? 7.328 4.327 -18.663 1.00 72.38 85 VAL A O 1
ATOM 700 N N . GLU A 1 86 ? 7.191 4.944 -16.522 1.00 74.19 86 GLU A N 1
ATOM 701 C CA . GLU A 1 86 ? 8.019 6.147 -16.696 1.00 74.19 86 GLU A CA 1
ATOM 702 C C . GLU A 1 86 ? 9.425 5.842 -17.212 1.00 74.19 86 GLU A C 1
ATOM 704 O O . GLU A 1 86 ? 9.955 6.537 -18.089 1.00 74.19 86 GLU A O 1
ATOM 709 N N . ARG A 1 87 ? 10.043 4.780 -16.699 1.00 73.69 87 ARG A N 1
ATOM 710 C CA . ARG A 1 87 ? 11.361 4.361 -17.150 1.00 73.69 87 ARG A CA 1
ATOM 711 C C . ARG A 1 87 ? 11.339 3.888 -18.595 1.00 73.69 87 ARG A C 1
ATOM 713 O O . ARG A 1 87 ? 12.220 4.290 -19.354 1.00 73.69 87 ARG A O 1
ATOM 720 N N . LEU A 1 88 ? 10.355 3.076 -18.975 1.00 76.00 88 LEU A N 1
ATOM 721 C CA . LEU A 1 88 ? 10.168 2.632 -20.355 1.00 76.00 88 LEU A CA 1
ATOM 722 C C . LEU A 1 88 ? 10.029 3.833 -21.294 1.00 76.00 88 LEU A C 1
ATOM 724 O O . LEU A 1 88 ? 10.727 3.894 -22.308 1.00 76.00 88 LEU A O 1
ATOM 728 N N . LYS A 1 89 ? 9.203 4.824 -20.927 1.00 81.12 89 LYS A N 1
ATOM 729 C CA . LYS A 1 89 ? 9.057 6.078 -21.686 1.00 81.12 89 LYS A CA 1
ATOM 730 C C . LYS A 1 89 ? 10.398 6.794 -21.840 1.00 81.12 89 LYS A C 1
ATOM 732 O O . LYS A 1 89 ? 10.784 7.161 -22.950 1.00 81.12 89 LYS A O 1
ATOM 737 N N . ARG A 1 90 ? 11.141 6.949 -20.741 1.00 83.44 90 ARG A N 1
ATOM 738 C CA . ARG A 1 90 ? 12.435 7.642 -20.724 1.00 83.44 90 ARG A CA 1
ATOM 739 C C . ARG A 1 90 ? 13.500 6.930 -21.560 1.00 83.44 90 ARG A C 1
ATOM 741 O O . ARG A 1 90 ? 14.208 7.585 -22.321 1.00 83.44 90 ARG A O 1
ATOM 748 N N . ASP A 1 91 ? 13.637 5.616 -21.423 1.00 79.31 91 ASP A N 1
ATOM 749 C CA . ASP A 1 91 ? 14.656 4.849 -22.145 1.00 79.31 91 ASP A CA 1
ATOM 750 C C . ASP A 1 91 ? 14.373 4.872 -23.655 1.00 79.31 91 ASP A C 1
ATOM 752 O O . ASP A 1 91 ? 15.267 5.178 -24.446 1.00 79.31 91 ASP A O 1
ATOM 756 N N . VAL A 1 92 ? 13.111 4.690 -24.055 1.00 83.75 92 VAL A N 1
ATOM 757 C CA . VAL A 1 92 ? 12.674 4.822 -25.453 1.00 83.75 92 VAL A CA 1
ATOM 758 C C . VAL A 1 92 ? 12.928 6.230 -26.005 1.00 83.75 92 VAL A C 1
ATOM 760 O O . VAL A 1 92 ? 13.366 6.370 -27.150 1.00 83.75 92 VAL A O 1
ATOM 763 N N . TYR A 1 93 ? 12.673 7.276 -25.216 1.00 87.19 93 TYR A N 1
ATOM 764 C CA . TYR A 1 93 ? 12.930 8.659 -25.618 1.00 87.19 93 TYR A CA 1
ATOM 765 C C . TYR A 1 93 ? 14.412 8.892 -25.937 1.00 87.19 93 TYR A C 1
ATOM 767 O O . TYR A 1 93 ? 14.754 9.504 -26.952 1.00 87.19 93 TYR A O 1
ATOM 775 N N . TYR A 1 94 ? 15.314 8.381 -25.098 1.00 85.19 94 TYR A N 1
ATOM 776 C CA . TYR A 1 94 ? 16.748 8.546 -25.316 1.00 85.19 94 TYR A CA 1
ATOM 777 C C . TYR A 1 94 ? 17.268 7.759 -26.523 1.00 85.19 94 TYR A C 1
ATOM 779 O O . TYR A 1 94 ? 18.122 8.268 -27.257 1.00 85.19 94 TYR A O 1
ATOM 787 N N . GLU A 1 95 ? 16.733 6.563 -26.775 1.00 87.19 95 GLU A N 1
ATOM 788 C CA . GLU A 1 95 ? 17.013 5.807 -28.002 1.00 87.19 95 GLU A CA 1
ATOM 789 C C . GLU A 1 95 ? 16.555 6.587 -29.244 1.00 87.19 95 GLU A C 1
ATOM 791 O O . GLU A 1 95 ? 17.348 6.793 -30.165 1.00 87.19 95 GLU A O 1
ATOM 796 N N . MET A 1 96 ? 15.326 7.117 -29.229 1.00 91.00 96 MET A N 1
ATOM 797 C CA . MET A 1 96 ? 14.777 7.947 -30.307 1.00 91.00 96 MET A CA 1
ATOM 798 C C . MET A 1 96 ? 15.684 9.142 -30.611 1.00 91.00 96 MET A C 1
ATOM 800 O O . MET A 1 96 ? 16.097 9.351 -31.752 1.00 91.00 96 MET A O 1
ATOM 804 N N . MET A 1 97 ? 16.038 9.910 -29.577 1.00 89.62 97 MET A N 1
ATOM 805 C CA . MET A 1 97 ? 16.893 11.089 -29.709 1.00 89.62 97 MET A CA 1
ATOM 806 C C . MET A 1 97 ? 18.281 10.742 -30.249 1.00 89.62 97 MET A C 1
ATOM 808 O O . MET A 1 97 ? 18.838 11.508 -31.033 1.00 89.62 97 MET A O 1
ATOM 812 N N . THR A 1 98 ? 18.829 9.581 -29.884 1.00 88.56 98 THR A N 1
ATOM 813 C CA . THR A 1 98 ? 20.110 9.098 -30.421 1.00 88.56 98 THR A CA 1
ATOM 814 C C . THR A 1 98 ? 20.023 8.865 -31.929 1.00 88.56 98 THR A C 1
ATOM 816 O O . THR A 1 98 ? 20.890 9.331 -32.670 1.00 88.56 98 THR A O 1
ATOM 819 N N . VAL A 1 99 ? 18.959 8.207 -32.401 1.00 90.44 99 VAL A N 1
ATOM 820 C CA . VAL A 1 99 ? 18.741 7.943 -33.833 1.00 90.44 99 VAL A CA 1
ATOM 821 C C . VAL A 1 99 ? 18.492 9.240 -34.613 1.00 90.44 99 VAL A C 1
ATOM 823 O O . VAL A 1 99 ? 19.040 9.411 -35.706 1.00 90.44 99 VAL A O 1
ATOM 826 N N . ILE A 1 100 ? 17.731 10.186 -34.047 1.00 90.25 100 ILE A N 1
ATOM 827 C CA . ILE A 1 100 ? 17.507 11.514 -34.644 1.00 90.25 100 ILE A CA 1
ATOM 828 C C . ILE A 1 100 ? 18.833 12.262 -34.794 1.00 90.25 100 ILE A C 1
ATOM 830 O O . ILE A 1 100 ? 19.143 12.743 -35.882 1.00 90.25 100 ILE A O 1
ATOM 834 N N . ILE A 1 101 ? 19.635 12.339 -33.728 1.00 90.31 101 ILE A N 1
ATOM 835 C CA . ILE A 1 101 ? 20.920 13.049 -33.749 1.00 90.31 101 ILE A CA 1
ATOM 836 C C . ILE A 1 101 ? 21.876 12.406 -34.752 1.00 90.31 101 ILE A C 1
ATOM 838 O O . ILE A 1 101 ? 22.482 13.128 -35.541 1.00 90.31 101 ILE A O 1
ATOM 842 N N . TYR A 1 102 ? 21.978 11.073 -34.774 1.00 91.00 102 TYR A N 1
ATOM 843 C CA . TYR A 1 102 ? 22.777 10.365 -35.775 1.00 91.00 102 TYR A CA 1
ATOM 844 C C . TYR A 1 102 ? 22.333 10.748 -37.194 1.00 91.00 102 TYR A C 1
ATOM 846 O O . TYR A 1 102 ? 23.149 11.176 -38.006 1.00 91.00 102 TYR A O 1
ATOM 854 N N . SER A 1 103 ? 21.030 10.685 -37.473 1.00 91.12 103 SER A N 1
ATOM 855 C CA . SER A 1 103 ? 20.486 10.982 -38.802 1.00 91.12 103 SER A CA 1
ATOM 856 C C . SER A 1 103 ? 20.707 12.444 -39.211 1.00 91.12 103 SER A C 1
ATOM 858 O O . SER A 1 103 ? 21.052 12.715 -40.359 1.00 91.12 103 SER A O 1
ATOM 860 N N . LEU A 1 104 ? 20.590 13.391 -38.273 1.00 90.44 104 LEU A N 1
ATOM 861 C CA . LEU A 1 104 ? 20.911 14.804 -38.503 1.00 90.44 104 LEU A CA 1
ATOM 862 C C . LEU A 1 104 ? 22.398 15.013 -38.803 1.00 90.44 104 LEU A C 1
ATOM 864 O O . LEU A 1 104 ? 22.731 15.765 -39.716 1.00 90.44 104 LEU A O 1
ATOM 868 N N . VAL A 1 105 ? 23.293 14.331 -38.083 1.00 90.31 105 VAL A N 1
ATOM 869 C CA . VAL A 1 105 ? 24.734 14.369 -38.367 1.00 90.31 105 VAL A CA 1
ATOM 870 C C . VAL A 1 105 ? 25.012 13.839 -39.771 1.00 90.31 105 VAL A C 1
ATOM 872 O O . VAL A 1 105 ? 25.750 14.481 -40.515 1.00 90.31 105 VAL A O 1
ATOM 875 N N . VAL A 1 106 ? 24.379 12.733 -40.179 1.00 89.00 106 VAL A N 1
ATOM 876 C CA . VAL A 1 106 ? 24.517 12.201 -41.544 1.00 89.00 106 VAL A CA 1
ATOM 877 C C . VAL A 1 106 ? 24.017 13.202 -42.586 1.00 89.00 106 VAL A C 1
ATOM 879 O O . VAL A 1 106 ? 24.705 13.419 -43.580 1.00 89.00 106 VAL A O 1
ATOM 882 N N . ILE A 1 107 ? 22.881 13.870 -42.355 1.00 87.81 107 ILE A N 1
ATOM 883 C CA . ILE A 1 107 ? 22.369 14.923 -43.250 1.00 87.81 107 ILE A CA 1
ATOM 884 C C . ILE A 1 107 ? 23.356 16.095 -43.350 1.00 87.81 107 ILE A C 1
ATOM 886 O O . ILE A 1 107 ? 23.644 16.552 -44.453 1.00 87.81 107 ILE A O 1
ATOM 890 N N . ILE A 1 108 ? 23.917 16.563 -42.231 1.00 87.62 108 ILE A N 1
ATOM 891 C CA . ILE A 1 108 ? 24.903 17.658 -42.220 1.00 87.62 108 ILE A CA 1
ATOM 892 C C . ILE A 1 108 ? 26.170 17.258 -42.979 1.00 87.62 108 ILE A C 1
ATOM 894 O O . ILE A 1 108 ? 26.659 18.029 -43.802 1.00 87.62 108 ILE A O 1
ATOM 898 N N . VAL A 1 109 ? 26.691 16.051 -42.736 1.00 85.88 109 VAL A N 1
ATOM 899 C CA . VAL A 1 109 ? 27.847 15.523 -43.473 1.00 85.88 109 VAL A CA 1
ATOM 900 C C . VAL A 1 109 ? 27.529 15.481 -44.964 1.00 85.88 109 VAL A C 1
ATOM 902 O O . VAL A 1 109 ? 28.332 15.946 -45.766 1.00 85.88 109 VAL A O 1
ATOM 905 N N . ASN A 1 110 ? 26.340 15.018 -45.342 1.00 84.31 110 ASN A N 1
ATOM 906 C CA . ASN A 1 110 ? 25.888 14.957 -46.728 1.00 84.31 110 ASN A CA 1
ATOM 907 C C . ASN A 1 110 ? 25.809 16.355 -47.386 1.00 84.31 110 ASN A C 1
ATOM 909 O O . ASN A 1 110 ? 26.354 16.557 -48.470 1.00 84.31 110 ASN A O 1
ATOM 913 N N . LEU A 1 111 ? 25.278 17.362 -46.682 1.00 82.44 111 LEU A N 1
ATOM 914 C CA . LEU A 1 111 ? 25.272 18.761 -47.135 1.00 82.44 111 LEU A CA 1
ATOM 915 C C . LEU A 1 111 ? 26.681 19.335 -47.325 1.00 82.44 111 LEU A C 1
ATOM 917 O O . LEU A 1 111 ? 26.946 19.990 -48.328 1.00 82.44 111 LEU A O 1
ATOM 921 N N . LEU A 1 112 ? 27.598 19.084 -46.389 1.00 81.69 112 LEU A N 1
ATOM 922 C CA . LEU A 1 112 ? 28.992 19.530 -46.510 1.00 81.69 112 LEU A CA 1
ATOM 923 C C . LEU A 1 112 ? 29.712 18.854 -47.684 1.00 81.69 112 LEU A C 1
ATOM 925 O O . LEU A 1 112 ? 30.628 19.422 -48.275 1.00 81.69 112 LEU A O 1
ATOM 929 N N . SER A 1 113 ? 29.280 17.648 -48.037 1.00 76.56 113 SER A N 1
ATOM 930 C CA . SER A 1 113 ? 29.867 16.842 -49.107 1.00 76.56 113 SER A CA 1
ATOM 931 C C . SER A 1 113 ? 29.489 17.315 -50.498 1.00 76.56 113 SER A C 1
ATOM 933 O O . SER A 1 113 ? 30.293 17.161 -51.415 1.00 76.56 113 SER A O 1
ATOM 935 N N . LEU A 1 114 ? 28.332 17.969 -50.637 1.00 71.75 114 LEU A N 1
ATOM 936 C CA . LEU A 1 114 ? 27.940 18.656 -51.869 1.00 71.75 114 LEU A CA 1
ATOM 937 C C . LEU A 1 114 ? 28.928 19.758 -52.272 1.00 71.75 114 LEU A C 1
ATOM 939 O O . LEU A 1 114 ? 29.010 20.085 -53.443 1.00 71.75 114 LEU A O 1
ATOM 943 N N . PHE A 1 115 ? 29.715 20.310 -51.345 1.00 72.56 115 PHE A N 1
ATOM 944 C CA . PHE A 1 115 ? 30.742 21.303 -51.683 1.00 72.56 115 PHE A CA 1
ATOM 945 C C . PHE A 1 115 ? 32.066 20.680 -52.168 1.00 72.56 115 PHE A C 1
ATOM 947 O O . PHE A 1 115 ? 32.958 21.406 -52.598 1.00 72.56 115 PHE A O 1
ATOM 954 N N . ASN A 1 116 ? 32.202 19.349 -52.117 1.00 66.50 116 ASN A N 1
ATOM 955 C CA . ASN A 1 116 ? 33.409 18.590 -52.470 1.00 66.50 116 ASN A CA 1
ATOM 956 C C . ASN A 1 116 ? 33.143 17.597 -53.624 1.00 66.50 116 ASN A C 1
ATOM 958 O O . ASN A 1 116 ? 33.631 16.468 -53.583 1.00 66.50 116 ASN A O 1
ATOM 962 N N . GLU A 1 117 ? 32.371 18.015 -54.637 1.00 57.94 117 GLU A N 1
ATOM 963 C CA . GLU A 1 117 ? 31.703 17.201 -55.683 1.00 57.94 117 GLU A CA 1
ATOM 964 C C . GLU A 1 117 ? 32.547 16.144 -56.436 1.00 57.94 117 GLU A C 1
ATOM 966 O O . GLU A 1 117 ? 31.992 15.336 -57.169 1.00 57.94 117 GLU A O 1
ATOM 971 N N . THR A 1 118 ? 33.867 16.077 -56.257 1.00 55.84 118 THR A N 1
ATOM 972 C CA . THR A 1 118 ? 34.784 15.271 -57.081 1.00 55.84 118 THR A CA 1
ATOM 973 C C . THR A 1 118 ? 35.291 13.969 -56.446 1.00 55.84 118 THR A C 1
ATOM 975 O O . THR A 1 118 ? 36.138 13.297 -57.037 1.00 55.84 118 THR A O 1
ATOM 978 N N . ASN A 1 119 ? 34.806 13.555 -55.263 1.00 68.44 119 ASN A N 1
ATOM 979 C CA . ASN A 1 119 ? 35.294 12.333 -54.601 1.00 68.44 119 ASN A CA 1
ATOM 980 C C . ASN A 1 119 ? 34.252 11.199 -54.539 1.00 68.44 119 ASN A C 1
ATOM 982 O O . ASN A 1 119 ? 33.407 11.128 -53.639 1.00 68.44 119 ASN A O 1
ATOM 986 N N . SER A 1 120 ? 34.380 10.238 -55.458 1.00 68.31 120 SER A N 1
ATOM 987 C CA . SER A 1 120 ? 33.564 9.015 -55.518 1.00 68.31 120 SER A CA 1
ATOM 988 C C . SER A 1 120 ? 33.595 8.191 -54.223 1.00 68.31 120 SER A C 1
ATOM 990 O O . SER A 1 120 ? 32.596 7.575 -53.849 1.00 68.31 120 SER A O 1
ATOM 992 N N . TYR A 1 121 ? 34.700 8.221 -53.474 1.00 74.25 121 TYR A N 1
ATOM 993 C CA . TYR A 1 121 ? 34.813 7.506 -52.200 1.00 74.25 121 TYR A CA 1
ATOM 994 C C . TYR A 1 121 ? 33.985 8.137 -51.094 1.00 74.25 121 TYR A C 1
ATOM 996 O O . TYR A 1 121 ? 33.433 7.430 -50.254 1.00 74.25 121 TYR A O 1
ATOM 1004 N N . PHE A 1 122 ? 33.857 9.457 -51.115 1.00 76.62 122 PHE A N 1
ATOM 1005 C CA . PHE A 1 122 ? 33.060 10.172 -50.133 1.00 76.62 122 PHE A CA 1
ATOM 1006 C C . PHE A 1 122 ? 31.560 9.930 -50.345 1.00 76.62 122 PHE A C 1
ATOM 1008 O O . PHE A 1 122 ? 30.820 9.729 -49.385 1.00 76.62 122 PHE A O 1
ATOM 1015 N N . SER A 1 123 ? 31.142 9.793 -51.607 1.00 77.62 123 SER A N 1
ATOM 1016 C CA . SER A 1 123 ? 29.778 9.389 -51.984 1.00 77.62 123 SER A CA 1
ATOM 1017 C C . SER A 1 123 ? 29.409 7.996 -51.463 1.00 77.62 123 SER A C 1
ATOM 1019 O O . SER A 1 123 ? 28.312 7.793 -50.945 1.00 77.62 123 SER A O 1
ATOM 1021 N N . LEU A 1 124 ? 30.342 7.038 -51.535 1.00 78.88 124 LEU A N 1
ATOM 1022 C CA . LEU A 1 124 ? 30.145 5.689 -50.991 1.00 78.88 124 LEU A CA 1
ATOM 1023 C C . LEU A 1 124 ? 30.056 5.677 -49.461 1.00 78.88 124 LEU A C 1
ATOM 1025 O O . LEU A 1 124 ? 29.230 4.955 -48.907 1.00 78.88 124 LEU A O 1
ATOM 1029 N N . ILE A 1 125 ? 30.879 6.478 -48.776 1.00 82.38 125 ILE A N 1
ATOM 1030 C CA . ILE A 1 125 ? 30.811 6.624 -47.313 1.00 82.38 125 ILE A CA 1
ATOM 1031 C C . ILE A 1 125 ? 29.452 7.200 -46.903 1.00 82.38 125 ILE A C 1
ATOM 1033 O O . ILE A 1 125 ? 28.845 6.727 -45.948 1.00 82.38 125 ILE A O 1
ATOM 1037 N N . ILE A 1 126 ? 28.929 8.173 -47.646 1.00 84.25 126 ILE A N 1
ATOM 1038 C CA . ILE A 1 126 ? 27.613 8.746 -47.353 1.00 84.25 126 ILE A CA 1
ATOM 1039 C C . ILE A 1 126 ? 26.490 7.751 -47.595 1.00 84.25 126 ILE A C 1
ATOM 1041 O O . ILE A 1 126 ? 25.590 7.650 -46.761 1.00 84.25 126 ILE A O 1
ATOM 1045 N N . ALA A 1 127 ? 26.542 6.992 -48.689 1.00 83.38 127 ALA A N 1
ATOM 1046 C CA . ALA A 1 127 ? 25.581 5.922 -48.925 1.00 83.38 127 ALA A CA 1
ATOM 1047 C C . ALA A 1 127 ? 25.572 4.926 -47.752 1.00 83.38 127 ALA A C 1
ATOM 1049 O O . ALA A 1 127 ? 24.503 4.571 -47.263 1.00 83.38 127 ALA A O 1
ATOM 1050 N N . LEU A 1 128 ? 26.751 4.557 -47.238 1.00 86.62 128 LEU A N 1
ATOM 1051 C CA . LEU A 1 128 ? 26.887 3.679 -46.076 1.00 86.62 128 LEU A CA 1
ATOM 1052 C C . LEU A 1 128 ? 26.229 4.261 -44.819 1.00 86.62 128 LEU A C 1
ATOM 1054 O O . LEU A 1 128 ? 25.381 3.606 -44.222 1.00 86.62 128 LEU A O 1
ATOM 1058 N N . LEU A 1 129 ? 26.594 5.490 -44.442 1.00 88.12 129 LEU A N 1
ATOM 1059 C CA . LEU A 1 129 ? 26.047 6.169 -43.261 1.00 88.12 129 LEU A CA 1
ATOM 1060 C C . LEU A 1 129 ? 24.529 6.365 -43.371 1.00 88.12 129 LEU A C 1
ATOM 1062 O O . LEU A 1 129 ? 23.803 6.291 -42.384 1.00 88.12 129 LEU A O 1
ATOM 1066 N N . THR A 1 130 ? 24.032 6.578 -44.590 1.00 88.69 130 THR A N 1
ATOM 1067 C CA . THR A 1 130 ? 22.594 6.689 -44.852 1.00 88.69 130 THR A CA 1
ATOM 1068 C C . THR A 1 130 ? 21.894 5.356 -44.612 1.00 88.69 130 THR A C 1
ATOM 1070 O O . THR A 1 130 ? 20.890 5.317 -43.906 1.00 88.69 130 THR A O 1
ATOM 1073 N N . VAL A 1 131 ? 22.425 4.257 -45.155 1.00 89.56 131 VAL A N 1
ATOM 1074 C CA . VAL A 1 131 ? 21.866 2.913 -44.944 1.00 89.56 131 VAL A CA 1
ATOM 1075 C C . VAL A 1 131 ? 21.948 2.507 -43.470 1.00 89.56 131 VAL A C 1
ATOM 1077 O O . VAL A 1 131 ? 20.999 1.922 -42.953 1.00 89.56 131 VAL A O 1
ATOM 1080 N N . GLU A 1 132 ? 23.028 2.864 -42.773 1.00 89.38 132 GLU A N 1
ATOM 1081 C CA . GLU A 1 132 ? 23.140 2.675 -41.323 1.00 89.38 132 GLU A CA 1
ATOM 1082 C C . GLU A 1 132 ? 22.051 3.453 -40.577 1.00 89.38 132 GLU A C 1
ATOM 1084 O O . GLU A 1 132 ? 21.343 2.868 -39.760 1.00 89.38 132 GLU A O 1
ATOM 1089 N N . GLY A 1 133 ? 21.833 4.729 -40.912 1.00 89.56 133 GLY A N 1
ATOM 1090 C CA . GLY A 1 133 ? 20.755 5.539 -40.338 1.00 89.56 133 GLY A CA 1
ATOM 1091 C C . GLY A 1 133 ? 19.368 4.929 -40.559 1.00 89.56 133 GLY A C 1
ATOM 1092 O O . GLY A 1 133 ? 18.592 4.806 -39.613 1.00 89.56 133 GLY A O 1
ATOM 1093 N N . ILE A 1 134 ? 19.075 4.461 -41.777 1.00 90.81 134 ILE A N 1
ATOM 1094 C CA . ILE A 1 134 ? 17.825 3.750 -42.098 1.00 90.81 134 ILE A CA 1
ATOM 1095 C C . ILE A 1 134 ? 17.691 2.476 -41.249 1.00 90.81 134 ILE A C 1
ATOM 1097 O O . ILE A 1 134 ? 16.629 2.216 -40.683 1.00 90.81 134 ILE A O 1
ATOM 1101 N N . GLY A 1 135 ? 18.765 1.692 -41.126 1.00 88.62 135 GLY A N 1
ATOM 1102 C CA . GLY A 1 135 ? 18.781 0.471 -40.322 1.00 88.62 135 GLY A CA 1
ATOM 1103 C C . GLY A 1 135 ? 18.563 0.736 -38.830 1.00 88.62 135 GLY A C 1
ATOM 1104 O O . GLY A 1 135 ? 17.802 0.013 -38.189 1.00 88.62 135 GLY A O 1
ATOM 1105 N N . LEU A 1 136 ? 19.154 1.802 -38.283 1.00 90.06 136 LEU A N 1
ATOM 1106 C CA . LEU A 1 136 ? 18.934 2.225 -36.897 1.00 90.06 136 LEU A CA 1
ATOM 1107 C C . LEU A 1 136 ? 17.483 2.657 -36.652 1.00 90.06 136 LEU A C 1
ATOM 1109 O O . LEU A 1 136 ? 16.919 2.300 -35.618 1.00 90.06 136 LEU A O 1
ATOM 1113 N N . ILE A 1 137 ? 16.861 3.365 -37.602 1.00 90.19 137 ILE A N 1
ATOM 1114 C CA . ILE A 1 137 ? 15.434 3.725 -37.541 1.00 90.19 137 ILE A CA 1
ATOM 1115 C C . ILE A 1 137 ? 14.565 2.463 -37.529 1.00 90.19 137 ILE A C 1
ATOM 1117 O O . ILE A 1 137 ? 13.701 2.320 -36.666 1.00 90.19 137 ILE A O 1
ATOM 1121 N N . ALA A 1 138 ? 14.818 1.520 -38.439 1.00 88.62 138 ALA A N 1
ATOM 1122 C CA . ALA A 1 138 ? 14.060 0.273 -38.515 1.00 88.62 138 ALA A CA 1
ATOM 1123 C C . ALA A 1 138 ? 14.201 -0.575 -37.237 1.00 88.62 138 ALA A C 1
ATOM 1125 O O . ALA A 1 138 ? 13.204 -1.064 -36.708 1.00 88.62 138 ALA A O 1
ATOM 1126 N N . LEU A 1 139 ? 15.422 -0.712 -36.705 1.00 87.12 139 LEU A N 1
ATOM 1127 C CA . LEU A 1 139 ? 15.678 -1.443 -35.460 1.00 87.12 139 LEU A CA 1
ATOM 1128 C C . LEU A 1 139 ? 15.054 -0.757 -34.242 1.00 87.12 139 LEU A C 1
ATOM 1130 O O . LEU A 1 139 ? 14.559 -1.450 -33.355 1.00 87.12 139 LEU A O 1
ATOM 1134 N N . TYR A 1 140 ? 15.060 0.577 -34.193 1.00 87.94 140 TYR A N 1
ATOM 1135 C CA . TYR A 1 140 ? 14.370 1.327 -33.145 1.00 87.94 140 TYR A CA 1
ATOM 1136 C C . TYR A 1 140 ? 12.868 1.033 -33.163 1.00 87.94 140 TYR A C 1
ATOM 1138 O O . TYR A 1 140 ? 12.326 0.629 -32.139 1.00 87.94 140 TYR A O 1
ATOM 1146 N N . ILE A 1 141 ? 12.218 1.161 -34.327 1.00 86.75 141 ILE A N 1
ATOM 1147 C CA . ILE A 1 141 ? 10.781 0.890 -34.472 1.00 86.75 141 ILE A CA 1
ATOM 1148 C C . ILE A 1 141 ? 10.475 -0.568 -34.110 1.00 86.75 141 ILE A C 1
ATOM 1150 O O . ILE A 1 141 ? 9.549 -0.821 -33.352 1.00 86.75 141 ILE A O 1
ATOM 1154 N N . TYR A 1 142 ? 11.278 -1.529 -34.574 1.00 84.31 142 TYR A N 1
ATOM 1155 C CA . TYR A 1 142 ? 11.095 -2.940 -34.226 1.00 84.31 142 TYR A CA 1
ATOM 1156 C C . TYR A 1 142 ? 11.157 -3.183 -32.709 1.00 84.31 142 TYR A C 1
ATOM 1158 O O . TYR A 1 142 ? 10.270 -3.819 -32.150 1.00 84.31 142 TYR A O 1
ATOM 1166 N N . ARG A 1 143 ? 12.172 -2.638 -32.024 1.00 78.00 143 ARG A N 1
ATOM 1167 C CA . ARG A 1 143 ? 12.323 -2.783 -30.564 1.00 78.00 143 ARG A CA 1
ATOM 1168 C C . ARG A 1 143 ? 11.269 -2.032 -29.768 1.00 78.00 143 ARG A C 1
ATOM 1170 O O . ARG A 1 143 ? 11.021 -2.379 -28.618 1.00 78.00 143 ARG A O 1
ATOM 1177 N N . LEU A 1 144 ? 10.704 -0.974 -30.337 1.00 80.50 144 LEU A N 1
ATOM 1178 C CA . LEU A 1 144 ? 9.621 -0.234 -29.710 1.00 80.50 144 LEU A CA 1
ATOM 1179 C C . LEU A 1 144 ? 8.383 -1.117 -29.524 1.00 80.50 144 LEU A C 1
ATOM 1181 O O . LEU A 1 144 ? 7.670 -0.965 -28.542 1.00 80.50 144 LEU A O 1
ATOM 1185 N N . PHE A 1 145 ? 8.174 -2.065 -30.437 1.00 74.69 145 PHE A N 1
ATOM 1186 C CA . PHE A 1 145 ? 7.065 -3.014 -30.414 1.00 74.69 145 PHE A CA 1
ATOM 1187 C C . PHE A 1 145 ? 7.451 -4.398 -29.868 1.00 74.69 145 PHE A C 1
ATOM 1189 O O . PHE A 1 145 ? 6.683 -5.344 -30.032 1.00 74.69 145 PHE A O 1
ATOM 1196 N N . ASP A 1 146 ? 8.622 -4.547 -29.235 1.00 70.88 146 ASP A N 1
ATOM 1197 C CA . ASP A 1 146 ? 9.030 -5.822 -28.637 1.00 70.88 146 ASP A CA 1
ATOM 1198 C C . ASP A 1 146 ? 8.347 -6.022 -27.270 1.00 70.88 146 ASP A C 1
ATOM 1200 O O . ASP A 1 146 ? 8.652 -5.285 -26.323 1.00 70.88 146 ASP A O 1
ATOM 1204 N N . PRO A 1 147 ? 7.478 -7.040 -27.114 1.00 62.72 147 PRO A N 1
ATOM 1205 C CA . PRO A 1 147 ? 6.798 -7.314 -25.848 1.00 62.72 147 PRO A CA 1
ATOM 1206 C C . PRO A 1 147 ? 7.759 -7.721 -24.718 1.00 62.72 147 PRO A C 1
ATOM 1208 O O . PRO A 1 147 ? 7.396 -7.676 -23.546 1.00 62.72 147 PRO A O 1
ATOM 1211 N N . ASN A 1 148 ? 9.003 -8.109 -25.024 1.00 65.12 148 ASN A N 1
ATOM 1212 C CA . ASN A 1 148 ? 9.969 -8.543 -24.013 1.00 65.12 148 ASN A CA 1
ATOM 1213 C C . ASN A 1 148 ? 10.769 -7.393 -23.381 1.00 65.12 148 ASN A C 1
ATOM 1215 O O . ASN A 1 148 ? 11.520 -7.636 -22.434 1.00 65.12 148 ASN A O 1
ATOM 1219 N N . LYS A 1 149 ? 10.612 -6.146 -23.847 1.00 66.62 149 LYS A N 1
ATOM 1220 C CA . LYS A 1 149 ? 11.390 -4.999 -23.342 1.00 66.62 149 LYS A CA 1
ATOM 1221 C C . LYS A 1 149 ? 11.160 -4.743 -21.850 1.00 66.62 149 LYS A C 1
ATOM 1223 O O . LYS A 1 149 ? 12.100 -4.426 -21.123 1.00 66.62 149 LYS A O 1
ATOM 1228 N N . VAL A 1 150 ? 9.934 -4.965 -21.377 1.00 62.78 150 VAL A N 1
ATOM 1229 C CA . VAL A 1 150 ? 9.589 -4.890 -19.949 1.00 62.78 150 VAL A CA 1
ATOM 1230 C C . VAL A 1 150 ? 10.371 -5.937 -19.150 1.00 62.78 150 VAL A C 1
ATOM 1232 O O . VAL A 1 150 ? 11.000 -5.607 -18.147 1.00 62.78 150 VAL A O 1
ATOM 1235 N N . ARG A 1 151 ? 10.430 -7.181 -19.644 1.00 61.41 151 ARG A N 1
ATOM 1236 C CA . ARG A 1 151 ? 11.158 -8.287 -18.998 1.00 61.41 151 ARG A CA 1
ATOM 1237 C C . ARG A 1 151 ? 12.660 -8.026 -18.886 1.00 61.41 151 ARG A C 1
ATOM 1239 O O . ARG A 1 151 ? 13.269 -8.433 -17.902 1.00 61.41 151 ARG A O 1
ATOM 1246 N N . GLU A 1 152 ? 13.272 -7.360 -19.864 1.00 64.12 152 GLU A N 1
ATOM 1247 C CA . GLU A 1 152 ? 14.693 -6.991 -19.786 1.00 64.12 152 GLU A CA 1
ATOM 1248 C C . GLU A 1 152 ? 14.963 -5.948 -18.694 1.00 64.12 152 GLU A C 1
ATOM 1250 O O . GLU A 1 152 ? 15.923 -6.099 -17.941 1.00 64.12 152 GLU A O 1
ATOM 1255 N N . ILE A 1 153 ? 14.103 -4.933 -18.552 1.00 63.41 153 ILE A N 1
ATOM 1256 C CA . ILE A 1 153 ? 14.227 -3.926 -17.484 1.00 63.41 153 ILE A CA 1
ATOM 1257 C C . ILE A 1 153 ? 14.040 -4.569 -16.110 1.00 63.41 153 ILE A C 1
ATOM 1259 O O . ILE A 1 153 ? 14.804 -4.273 -15.190 1.00 63.41 153 ILE A O 1
ATOM 1263 N N . LEU A 1 154 ? 13.069 -5.479 -15.994 1.00 58.41 154 LEU A N 1
ATOM 1264 C CA . LEU A 1 154 ? 12.816 -6.267 -14.789 1.00 58.41 154 LEU A CA 1
ATOM 1265 C C . LEU A 1 154 ? 14.058 -7.083 -14.360 1.00 58.41 154 LEU A C 1
ATOM 1267 O O . LEU A 1 154 ? 14.395 -7.161 -13.181 1.00 58.41 154 LEU A O 1
ATOM 1271 N N . LYS A 1 155 ? 14.839 -7.606 -15.313 1.00 61.53 155 LYS A N 1
ATOM 1272 C CA . LYS A 1 155 ? 16.090 -8.331 -15.021 1.00 61.53 155 LYS A CA 1
ATOM 1273 C C . LYS A 1 155 ? 17.255 -7.443 -14.563 1.00 61.53 155 LYS A C 1
ATOM 1275 O O . LYS A 1 155 ? 18.164 -7.948 -13.916 1.00 61.53 155 LYS A O 1
ATOM 1280 N N . GLU A 1 156 ? 17.273 -6.145 -14.880 1.00 58.41 156 GLU A N 1
ATOM 1281 C CA . GLU A 1 156 ? 18.404 -5.257 -14.540 1.00 58.41 156 GLU A CA 1
ATOM 1282 C C . GLU A 1 156 ? 18.488 -4.884 -13.047 1.00 58.41 156 GLU A C 1
ATOM 1284 O O . GLU A 1 156 ? 19.575 -4.531 -12.589 1.00 58.41 156 GLU A O 1
ATOM 1289 N N . PHE A 1 157 ? 17.383 -4.951 -12.292 1.00 52.50 157 PHE A N 1
ATOM 1290 C CA . PHE A 1 157 ? 17.378 -4.676 -10.838 1.00 52.50 157 PHE A CA 1
ATOM 1291 C C . PHE A 1 157 ? 17.288 -5.942 -10.001 1.00 52.50 157 PHE A C 1
ATOM 1293 O O . PHE A 1 157 ? 17.402 -5.875 -8.780 1.00 52.50 157 PHE A O 1
ATOM 1300 N N . ASP A 1 158 ? 17.182 -7.096 -10.658 1.00 51.78 158 ASP A N 1
ATOM 1301 C CA . ASP A 1 158 ? 17.489 -8.383 -10.054 1.00 51.78 158 ASP A CA 1
ATOM 1302 C C . ASP A 1 158 ? 19.019 -8.536 -10.004 1.00 51.78 158 ASP A C 1
ATOM 1304 O O . ASP A 1 158 ? 19.634 -9.386 -10.652 1.00 51.78 158 ASP A O 1
ATOM 1308 N N . THR A 1 159 ? 19.691 -7.622 -9.294 1.00 50.53 159 THR A N 1
ATOM 1309 C CA . THR A 1 159 ? 21.087 -7.832 -8.916 1.00 50.53 159 THR A CA 1
ATOM 1310 C C . THR A 1 159 ? 21.084 -9.039 -8.014 1.00 50.53 159 THR A C 1
ATOM 1312 O O . THR A 1 159 ? 20.733 -8.901 -6.848 1.00 50.53 159 THR A O 1
ATOM 1315 N N . THR A 1 160 ? 21.423 -10.191 -8.595 1.00 43.03 160 THR A N 1
ATOM 1316 C CA . THR A 1 160 ? 21.552 -11.500 -7.960 1.00 43.03 160 THR A CA 1
ATOM 1317 C C . THR A 1 160 ? 21.872 -11.352 -6.477 1.00 43.03 160 THR A C 1
ATOM 1319 O O . THR A 1 160 ? 23.045 -11.234 -6.104 1.00 43.03 160 THR A O 1
ATOM 1322 N N . SER A 1 161 ? 20.839 -11.369 -5.629 1.00 46.78 161 SER A N 1
ATOM 1323 C CA . SER A 1 161 ? 20.992 -11.848 -4.267 1.00 46.78 161 SER A CA 1
ATOM 1324 C C . SER A 1 161 ? 21.586 -13.228 -4.479 1.00 46.78 161 SER A C 1
ATOM 1326 O O . SER A 1 161 ? 20.958 -14.075 -5.113 1.00 46.78 161 SER A O 1
ATOM 1328 N N . THR A 1 162 ? 22.851 -13.425 -4.119 1.00 44.78 162 THR A N 1
ATOM 1329 C CA . THR A 1 162 ? 23.475 -14.744 -4.179 1.00 44.78 162 THR A CA 1
ATOM 1330 C C . THR A 1 162 ? 22.573 -15.680 -3.389 1.00 44.78 162 THR A C 1
ATOM 1332 O O . THR A 1 162 ? 22.526 -15.579 -2.165 1.00 44.78 162 THR A O 1
ATOM 1335 N N . MET A 1 163 ? 21.786 -16.486 -4.105 1.00 51.88 163 MET A N 1
ATOM 1336 C CA . MET A 1 163 ? 20.804 -17.380 -3.513 1.00 51.88 163 MET A CA 1
ATOM 1337 C C . MET A 1 163 ? 21.547 -18.311 -2.568 1.00 51.88 163 MET A C 1
ATOM 1339 O O . MET A 1 163 ? 22.482 -19.002 -2.984 1.00 51.88 163 MET A O 1
ATOM 1343 N N . ASP A 1 164 ? 21.161 -18.294 -1.297 1.00 52.44 164 ASP A N 1
ATOM 1344 C CA . ASP A 1 164 ? 21.648 -19.276 -0.344 1.00 52.44 164 ASP A CA 1
ATOM 1345 C C . ASP A 1 164 ? 20.976 -20.615 -0.700 1.00 52.44 164 ASP A C 1
ATOM 1347 O O . ASP A 1 164 ? 19.745 -20.683 -0.728 1.00 52.44 164 ASP A O 1
ATOM 1351 N N . PRO A 1 165 ? 21.727 -21.692 -0.987 1.00 55.00 165 PRO A N 1
ATOM 1352 C CA . PRO A 1 165 ? 21.153 -23.004 -1.286 1.00 55.00 165 PRO A CA 1
ATOM 1353 C C . PRO A 1 165 ? 20.227 -23.554 -0.185 1.00 55.00 165 PRO A C 1
ATOM 1355 O O . PRO A 1 165 ? 19.478 -24.493 -0.443 1.00 55.00 165 PRO A O 1
ATOM 1358 N N . ASN A 1 166 ? 20.271 -22.981 1.026 1.00 58.78 166 ASN A N 1
ATOM 1359 C CA . ASN A 1 166 ? 19.426 -23.339 2.168 1.00 58.78 166 ASN A CA 1
ATOM 1360 C C . ASN A 1 166 ? 18.238 -22.382 2.405 1.00 58.78 166 ASN A C 1
ATOM 1362 O O . ASN A 1 166 ? 17.629 -22.414 3.477 1.00 58.78 166 ASN A O 1
ATOM 1366 N N . GLN A 1 167 ? 17.916 -21.508 1.451 1.00 63.88 167 GLN A N 1
ATOM 1367 C CA . GLN A 1 167 ? 16.849 -20.520 1.597 1.00 63.88 167 GLN A CA 1
ATOM 1368 C C . GLN A 1 167 ? 15.473 -21.190 1.762 1.00 63.88 167 GLN A C 1
ATOM 1370 O O . GLN A 1 167 ? 15.107 -22.103 1.020 1.00 63.88 167 GLN A O 1
ATOM 1375 N N . GLN A 1 168 ? 14.700 -20.738 2.756 1.00 66.44 168 GLN A N 1
ATOM 1376 C CA . GLN A 1 168 ? 13.321 -21.188 2.946 1.00 66.44 168 GLN A CA 1
ATOM 1377 C C . GLN A 1 168 ? 12.481 -20.789 1.731 1.00 66.44 168 GLN A C 1
ATOM 1379 O O . GLN A 1 168 ? 12.469 -19.629 1.322 1.00 66.44 168 GLN A O 1
ATOM 1384 N N . THR A 1 169 ? 11.768 -21.754 1.155 1.00 67.06 169 THR A N 1
ATOM 1385 C CA . THR A 1 169 ? 10.900 -21.522 -0.000 1.00 67.06 169 THR A CA 1
ATOM 1386 C C . THR A 1 169 ? 9.589 -20.887 0.450 1.00 67.06 169 THR A C 1
ATOM 1388 O O . THR A 1 169 ? 8.861 -21.487 1.242 1.00 67.06 169 THR A O 1
ATOM 1391 N N . VAL A 1 170 ? 9.267 -19.709 -0.083 1.00 75.81 170 VAL A N 1
ATOM 1392 C CA . VAL A 1 170 ? 7.985 -19.021 0.132 1.00 75.81 170 VAL A CA 1
ATOM 1393 C C . VAL A 1 170 ? 7.150 -19.142 -1.135 1.00 75.81 170 VAL A C 1
ATOM 1395 O O . VAL A 1 170 ? 7.674 -19.021 -2.243 1.00 75.81 170 VAL A O 1
ATOM 1398 N N . SER A 1 171 ? 5.855 -19.421 -0.979 1.00 77.06 171 SER A N 1
ATOM 1399 C CA . SER A 1 171 ? 4.943 -19.473 -2.121 1.00 77.06 171 SER A CA 1
ATOM 1400 C C . SER A 1 171 ? 4.663 -18.069 -2.659 1.00 77.06 171 SER A C 1
ATOM 1402 O O . SER A 1 171 ? 4.680 -17.098 -1.899 1.00 77.06 171 SER A O 1
ATOM 1404 N N . LEU A 1 172 ? 4.379 -17.962 -3.959 1.00 76.38 172 LEU A N 1
ATOM 1405 C CA . LEU A 1 172 ? 3.991 -16.688 -4.563 1.00 76.38 172 LEU A CA 1
ATOM 1406 C C . LEU A 1 172 ? 2.766 -16.097 -3.860 1.00 76.38 172 LEU A C 1
ATOM 1408 O O . LEU A 1 172 ? 2.800 -14.938 -3.467 1.00 76.38 172 LEU A O 1
ATOM 1412 N N . ASP A 1 173 ? 1.737 -16.910 -3.626 1.00 73.38 173 ASP A N 1
ATOM 1413 C CA . ASP A 1 173 ? 0.506 -16.468 -2.969 1.00 73.38 173 ASP A CA 1
ATOM 1414 C C . ASP A 1 173 ? 0.792 -15.861 -1.593 1.00 73.38 173 ASP A C 1
ATOM 1416 O O . ASP A 1 173 ? 0.354 -14.751 -1.308 1.00 73.38 173 ASP A O 1
ATOM 1420 N N . THR A 1 174 ? 1.606 -16.533 -0.769 1.00 83.88 174 THR A N 1
ATOM 1421 C CA . THR A 1 174 ? 2.009 -16.016 0.549 1.00 83.88 174 THR A CA 1
ATOM 1422 C C . THR A 1 174 ? 2.742 -14.685 0.428 1.00 83.88 174 THR A C 1
ATOM 1424 O O . THR A 1 174 ? 2.452 -13.754 1.170 1.00 83.88 174 THR A O 1
ATOM 1427 N N . PHE A 1 175 ? 3.677 -14.572 -0.515 1.00 85.94 175 PHE A N 1
ATOM 1428 C CA . PHE A 1 175 ? 4.412 -13.331 -0.731 1.00 85.94 175 PHE A CA 1
ATOM 1429 C C . PHE A 1 175 ? 3.488 -12.178 -1.153 1.00 85.94 175 PHE A C 1
ATOM 1431 O O . PHE A 1 175 ? 3.620 -11.072 -0.634 1.00 85.94 175 PHE A O 1
ATOM 1438 N N . ILE A 1 176 ? 2.532 -12.433 -2.053 1.00 83.69 176 ILE A N 1
ATOM 1439 C CA . ILE A 1 176 ? 1.568 -11.422 -2.504 1.00 83.69 176 ILE A CA 1
ATOM 1440 C C . ILE A 1 176 ? 0.623 -11.009 -1.382 1.00 83.69 176 ILE A C 1
ATOM 1442 O O . ILE A 1 176 ? 0.389 -9.815 -1.214 1.00 83.69 176 ILE A O 1
ATOM 1446 N N . THR A 1 177 ? 0.113 -11.956 -0.592 1.00 87.56 177 THR A N 1
ATOM 1447 C CA . THR A 1 177 ? -0.731 -11.639 0.567 1.00 87.56 177 THR A CA 1
ATOM 1448 C C . THR A 1 177 ? -0.001 -10.716 1.536 1.00 87.56 177 THR A C 1
ATOM 1450 O O . THR A 1 177 ? -0.515 -9.655 1.873 1.00 87.56 177 THR A O 1
ATOM 1453 N N . GLU A 1 178 ? 1.227 -11.063 1.916 1.00 91.88 178 GLU A N 1
ATOM 1454 C CA . GLU A 1 178 ? 2.019 -10.266 2.858 1.00 91.88 178 GLU A CA 1
ATOM 1455 C C . GLU A 1 178 ? 2.391 -8.886 2.292 1.00 91.88 178 GLU A C 1
ATOM 1457 O O . GLU A 1 178 ? 2.403 -7.894 3.020 1.00 91.88 178 GLU A O 1
ATOM 1462 N N . TYR A 1 179 ? 2.644 -8.790 0.984 1.00 91.31 179 TYR A N 1
ATOM 1463 C CA . TYR A 1 179 ? 2.864 -7.511 0.309 1.00 91.31 179 TYR A CA 1
ATOM 1464 C C . TYR A 1 179 ? 1.623 -6.606 0.365 1.00 91.31 179 TYR A C 1
ATOM 1466 O O . TYR A 1 179 ? 1.740 -5.422 0.674 1.00 91.31 179 TYR A O 1
ATOM 1474 N N . LEU A 1 180 ? 0.436 -7.152 0.084 1.00 90.50 180 LEU A N 1
ATOM 1475 C CA . LEU A 1 180 ? -0.818 -6.393 0.130 1.00 90.50 180 LEU A CA 1
ATOM 1476 C C . LEU A 1 180 ? -1.168 -5.966 1.562 1.00 90.50 180 LEU A C 1
ATOM 1478 O O . LEU A 1 180 ? -1.648 -4.853 1.773 1.00 90.50 180 LEU A O 1
ATOM 1482 N N . GLU A 1 181 ? -0.881 -6.811 2.554 1.00 92.38 181 GLU A N 1
ATOM 1483 C CA . GLU A 1 181 ? -1.016 -6.441 3.965 1.00 92.38 181 GLU A CA 1
ATOM 1484 C C . GLU A 1 181 ? -0.062 -5.302 4.351 1.00 92.38 181 GLU A C 1
ATOM 1486 O O . GLU A 1 181 ? -0.473 -4.363 5.038 1.00 92.38 181 GLU A O 1
ATOM 1491 N N . LEU A 1 182 ? 1.194 -5.337 3.886 1.00 95.38 182 LEU A N 1
ATOM 1492 C CA . LEU A 1 182 ? 2.137 -4.233 4.073 1.00 95.38 182 LEU A CA 1
ATOM 1493 C C . LEU A 1 182 ? 1.606 -2.943 3.439 1.00 95.38 182 LEU A C 1
ATOM 1495 O O . LEU A 1 182 ? 1.613 -1.904 4.096 1.00 95.38 182 LEU A O 1
ATOM 1499 N N . GLU A 1 183 ? 1.120 -3.007 2.198 1.00 92.81 183 GLU A N 1
ATOM 1500 C CA . GLU A 1 183 ? 0.537 -1.851 1.517 1.00 92.81 183 GLU A CA 1
ATOM 1501 C C . GLU A 1 183 ? -0.626 -1.257 2.318 1.00 92.81 183 GLU A C 1
ATOM 1503 O O . GLU A 1 183 ? -0.623 -0.059 2.593 1.00 92.81 183 GLU A O 1
ATOM 1508 N N . SER A 1 184 ? -1.569 -2.089 2.771 1.00 92.56 184 SER A N 1
ATOM 1509 C CA . SER A 1 184 ? -2.686 -1.641 3.611 1.00 92.56 184 SER A CA 1
ATOM 1510 C C . SER A 1 184 ? -2.204 -0.992 4.910 1.00 92.56 184 SER A C 1
ATOM 1512 O O . SER A 1 184 ? -2.705 0.058 5.299 1.00 92.56 184 SER A O 1
ATOM 1514 N N . THR A 1 185 ? -1.203 -1.579 5.572 1.00 94.06 185 THR A N 1
ATOM 1515 C CA . THR A 1 185 ? -0.688 -1.070 6.855 1.00 94.06 185 THR A CA 1
ATOM 1516 C C . THR A 1 185 ? 0.026 0.277 6.685 1.00 94.06 185 THR A C 1
ATOM 1518 O O . THR A 1 185 ? -0.058 1.147 7.556 1.00 94.06 185 THR A O 1
ATOM 1521 N N . VAL A 1 186 ? 0.716 0.477 5.558 1.00 94.19 186 VAL A N 1
ATOM 1522 C CA . VAL A 1 186 ? 1.339 1.760 5.199 1.00 94.19 186 VAL A CA 1
ATOM 1523 C C . VAL A 1 186 ? 0.277 2.803 4.843 1.00 94.19 186 VAL A C 1
ATOM 1525 O O . VAL A 1 186 ? 0.375 3.945 5.293 1.00 94.19 186 VAL A O 1
ATOM 1528 N N . LYS A 1 187 ? -0.762 2.423 4.091 1.00 93.25 187 LYS A N 1
ATOM 1529 C CA . LYS A 1 187 ? -1.896 3.307 3.783 1.00 93.25 187 LYS A CA 1
ATOM 1530 C C . LYS A 1 187 ? -2.620 3.756 5.045 1.00 93.25 187 LYS A C 1
ATOM 1532 O O . LYS A 1 187 ? -2.885 4.947 5.187 1.00 93.25 187 LYS A O 1
ATOM 1537 N N . ASP A 1 188 ? -2.846 2.850 5.994 1.00 92.19 188 ASP A N 1
ATOM 1538 C CA . ASP A 1 188 ? -3.372 3.178 7.324 1.00 92.19 188 ASP A CA 1
ATOM 1539 C C . ASP A 1 188 ? -2.503 4.208 8.043 1.00 92.19 188 ASP A C 1
ATOM 1541 O O . ASP A 1 188 ? -3.019 5.152 8.630 1.00 92.19 188 ASP A O 1
ATOM 1545 N N . PHE A 1 189 ? -1.178 4.052 7.984 1.00 93.06 189 PHE A N 1
ATOM 1546 C CA . PHE A 1 189 ? -0.257 4.976 8.639 1.00 93.06 189 PHE A CA 1
ATOM 1547 C C . PHE A 1 189 ? -0.380 6.403 8.111 1.00 93.06 189 PHE A C 1
ATOM 1549 O O . PHE A 1 189 ? -0.434 7.344 8.903 1.00 93.06 189 PHE A O 1
ATOM 1556 N N . ILE A 1 190 ? -0.461 6.552 6.793 1.00 91.31 190 ILE A N 1
ATOM 1557 C CA . ILE A 1 190 ? -0.526 7.853 6.121 1.00 91.31 190 ILE A CA 1
ATOM 1558 C C . ILE A 1 190 ? -1.898 8.509 6.313 1.00 91.31 190 ILE A C 1
ATOM 1560 O O . ILE A 1 190 ? -1.976 9.711 6.570 1.00 91.31 190 ILE A O 1
ATOM 1564 N N . SER A 1 191 ? -2.965 7.712 6.228 1.00 90.69 191 SER A N 1
ATOM 1565 C CA . SER A 1 191 ? -4.357 8.155 6.405 1.00 90.69 191 SER A CA 1
ATOM 1566 C C . SER A 1 191 ? -4.748 8.395 7.868 1.00 90.69 191 SER A C 1
ATOM 1568 O O . SER A 1 191 ? -5.828 8.884 8.159 1.00 90.69 191 SER A O 1
ATOM 1570 N N . ASN A 1 192 ? -3.876 8.107 8.837 1.00 86.75 192 ASN A N 1
ATOM 1571 C CA . ASN A 1 192 ? -4.184 8.398 10.238 1.00 86.75 192 ASN A CA 1
ATOM 1572 C C . ASN A 1 192 ? -4.378 9.902 10.512 1.00 86.75 192 ASN A C 1
ATOM 1574 O O . ASN A 1 192 ? -5.182 10.270 11.367 1.00 86.75 192 ASN A O 1
ATOM 1578 N N . GLU A 1 193 ? -3.599 10.768 9.850 1.00 80.50 193 GLU A N 1
ATOM 1579 C CA . GLU A 1 193 ? -3.655 12.227 10.049 1.00 80.50 193 GLU A CA 1
ATOM 1580 C C . GLU A 1 193 ? -4.377 12.979 8.921 1.00 80.50 193 GLU A C 1
ATOM 1582 O O . GLU A 1 193 ? -4.692 14.155 9.096 1.00 80.50 193 GLU A O 1
ATOM 1587 N N . ASN A 1 194 ? -4.662 12.318 7.797 1.00 69.06 194 ASN A N 1
ATOM 1588 C CA . ASN A 1 194 ? -5.304 12.905 6.623 1.00 69.06 194 ASN A CA 1
ATOM 1589 C C . ASN A 1 194 ? -6.409 11.975 6.119 1.00 69.06 194 ASN A C 1
ATOM 1591 O O . ASN A 1 194 ? -6.263 10.765 6.214 1.00 69.06 194 ASN A O 1
ATOM 1595 N N . ASP A 1 195 ? -7.470 12.533 5.540 1.00 62.28 195 ASP A N 1
ATOM 1596 C CA . ASP A 1 195 ? -8.555 11.744 4.949 1.00 62.28 195 ASP A CA 1
ATOM 1597 C C . ASP A 1 195 ? -8.037 10.738 3.897 1.00 62.28 195 ASP A C 1
ATOM 1599 O O . ASP A 1 195 ? -6.962 10.913 3.305 1.00 62.28 195 ASP A O 1
ATOM 1603 N N . ASN A 1 196 ? -8.820 9.692 3.639 1.00 68.69 196 ASN A N 1
ATOM 1604 C CA . ASN A 1 196 ? -8.426 8.550 2.804 1.00 68.69 196 ASN A CA 1
ATOM 1605 C C . ASN A 1 196 ? -8.080 8.930 1.347 1.00 68.69 196 ASN A C 1
ATOM 1607 O O . ASN A 1 196 ? -7.325 8.225 0.666 1.00 68.69 196 ASN A O 1
ATOM 1611 N N . GLU A 1 197 ? -8.535 10.105 0.893 1.00 70.12 197 GLU A N 1
ATOM 1612 C CA . GLU A 1 197 ? -8.326 10.639 -0.458 1.00 70.12 197 GLU A CA 1
ATOM 1613 C C . GLU A 1 197 ? -6.856 10.645 -0.908 1.00 70.12 197 GLU A C 1
ATOM 1615 O O . GLU A 1 197 ? -6.575 10.503 -2.100 1.00 70.12 197 GLU A O 1
ATOM 1620 N N . MET A 1 198 ? -5.904 10.797 0.020 1.00 69.69 198 MET A N 1
ATOM 1621 C CA . MET A 1 198 ? -4.479 10.850 -0.323 1.00 69.69 198 MET A CA 1
ATOM 1622 C C . MET A 1 198 ? -3.901 9.512 -0.795 1.00 69.69 198 MET A C 1
ATOM 1624 O O . MET A 1 198 ? -2.878 9.516 -1.478 1.00 69.69 198 MET A O 1
ATOM 1628 N N . VAL A 1 199 ? -4.500 8.377 -0.417 1.00 78.19 199 VAL A N 1
ATOM 1629 C CA . VAL A 1 199 ? -3.880 7.051 -0.594 1.00 78.19 199 VAL A CA 1
ATOM 1630 C C . VAL A 1 199 ? -4.789 5.986 -1.201 1.00 78.19 199 VAL A C 1
ATOM 1632 O O . VAL A 1 199 ? -4.267 4.977 -1.677 1.00 78.19 199 VAL A O 1
ATOM 1635 N N . ASP A 1 200 ? -6.107 6.203 -1.256 1.00 74.81 200 ASP A N 1
ATOM 1636 C CA . ASP A 1 200 ? -7.093 5.189 -1.668 1.00 74.81 200 ASP A CA 1
ATOM 1637 C C . ASP A 1 200 ? -6.814 4.548 -3.030 1.00 74.81 200 ASP A C 1
ATOM 1639 O O . ASP A 1 200 ? -7.007 3.348 -3.222 1.00 74.81 200 ASP A O 1
ATOM 1643 N N . THR A 1 201 ? -6.318 5.341 -3.977 1.00 76.75 201 THR A N 1
ATOM 1644 C CA . THR A 1 201 ? -6.091 4.903 -5.363 1.00 76.75 201 THR A CA 1
ATOM 1645 C C . THR A 1 201 ? -4.619 4.715 -5.707 1.00 76.75 201 THR A C 1
ATOM 1647 O O . THR A 1 201 ? -4.300 4.301 -6.822 1.00 76.75 201 THR A O 1
ATOM 1650 N N . LEU A 1 202 ? -3.709 5.012 -4.774 1.00 81.31 202 LEU A N 1
ATOM 1651 C CA . LEU A 1 202 ? -2.278 4.970 -5.046 1.00 81.31 202 LEU A CA 1
ATOM 1652 C C . LEU A 1 202 ? -1.700 3.590 -4.709 1.00 81.31 202 LEU A C 1
ATOM 1654 O O . LEU A 1 202 ? -1.921 3.097 -3.599 1.00 81.31 202 LEU A O 1
ATOM 1658 N N . PRO A 1 203 ? -0.931 2.963 -5.615 1.00 83.38 203 PRO A N 1
ATOM 1659 C CA . PRO A 1 203 ? -0.154 1.777 -5.278 1.00 83.38 203 PRO A CA 1
ATOM 1660 C C . PRO A 1 203 ? 0.980 2.136 -4.310 1.00 83.38 203 PRO A C 1
ATOM 1662 O O . PRO A 1 203 ? 1.418 3.290 -4.232 1.00 83.38 203 PRO A O 1
ATOM 1665 N N . LEU A 1 204 ? 1.523 1.129 -3.616 1.00 86.12 204 LEU A N 1
ATOM 1666 C CA . LEU A 1 204 ? 2.614 1.325 -2.651 1.00 86.12 204 LEU A CA 1
ATOM 1667 C C . LEU A 1 204 ? 3.819 2.077 -3.243 1.00 86.12 204 LEU A C 1
ATOM 1669 O O . LEU A 1 204 ? 4.457 2.860 -2.542 1.00 86.12 204 LEU A O 1
ATOM 1673 N N . TYR A 1 205 ? 4.116 1.889 -4.534 1.00 83.88 205 TYR A N 1
ATOM 1674 C CA . TYR A 1 205 ? 5.164 2.650 -5.216 1.00 83.88 205 TYR A CA 1
ATOM 1675 C C . TYR A 1 205 ? 4.909 4.156 -5.193 1.00 83.88 205 TYR A C 1
ATOM 1677 O O . TYR A 1 205 ? 5.782 4.912 -4.771 1.00 83.88 205 TYR A O 1
ATOM 1685 N N . ASP A 1 206 ? 3.731 4.587 -5.642 1.00 83.75 206 ASP A N 1
ATOM 1686 C CA . ASP A 1 206 ? 3.409 6.008 -5.767 1.00 83.75 206 ASP A CA 1
ATOM 1687 C C . ASP A 1 206 ? 3.311 6.662 -4.387 1.00 83.75 206 ASP A C 1
ATOM 1689 O O . ASP A 1 206 ? 3.714 7.812 -4.219 1.00 83.75 206 ASP A O 1
ATOM 1693 N N . ILE A 1 207 ? 2.866 5.906 -3.382 1.00 87.25 207 ILE A N 1
ATOM 1694 C CA . ILE A 1 207 ? 2.924 6.309 -1.977 1.00 87.25 207 ILE A CA 1
ATOM 1695 C C . ILE A 1 207 ? 4.371 6.576 -1.552 1.00 87.25 207 ILE A C 1
ATOM 1697 O O . ILE A 1 207 ? 4.691 7.664 -1.078 1.00 87.25 207 ILE A O 1
ATOM 1701 N N . VAL A 1 208 ? 5.262 5.602 -1.739 1.00 87.94 208 VAL A N 1
ATOM 1702 C CA . VAL A 1 208 ? 6.660 5.715 -1.310 1.00 87.94 208 VAL A CA 1
ATOM 1703 C C . VAL A 1 208 ? 7.383 6.821 -2.080 1.00 87.94 208 VAL A C 1
ATOM 1705 O O . VAL A 1 208 ? 8.146 7.570 -1.486 1.00 87.94 208 VAL A O 1
ATOM 1708 N N . ASP A 1 209 ? 7.156 6.966 -3.384 1.00 84.44 209 ASP A N 1
ATOM 1709 C CA . ASP A 1 209 ? 7.896 7.925 -4.211 1.00 84.44 209 ASP A CA 1
ATOM 1710 C C . ASP A 1 209 ? 7.423 9.373 -4.026 1.00 84.44 209 ASP A C 1
ATOM 1712 O O . ASP A 1 209 ? 8.245 10.294 -3.984 1.00 84.44 209 ASP A O 1
ATOM 1716 N N . ASN A 1 210 ? 6.110 9.581 -3.881 1.00 85.50 210 ASN A N 1
ATOM 1717 C CA . ASN A 1 210 ? 5.548 10.922 -3.744 1.00 85.50 210 ASN A CA 1
ATOM 1718 C C . ASN A 1 210 ? 5.574 11.417 -2.298 1.00 85.50 210 ASN A C 1
ATOM 1720 O O . ASN A 1 210 ? 5.836 12.599 -2.079 1.00 85.50 210 ASN A O 1
ATOM 1724 N N . LEU A 1 211 ? 5.338 10.530 -1.324 1.00 87.12 211 LEU A N 1
ATOM 1725 C CA . LEU A 1 211 ? 5.107 10.917 0.069 1.00 87.12 211 LEU A CA 1
ATOM 1726 C C . LEU A 1 211 ? 6.320 10.699 0.981 1.00 87.12 211 LEU A C 1
ATOM 1728 O O . LEU A 1 211 ? 6.323 11.215 2.095 1.00 87.12 211 LEU A O 1
ATOM 1732 N N . SER A 1 212 ? 7.399 10.025 0.554 1.00 88.00 212 SER A N 1
ATOM 1733 C CA . SER A 1 212 ? 8.556 9.822 1.450 1.00 88.00 212 SER A CA 1
ATOM 1734 C C . SER A 1 212 ? 9.174 11.123 1.963 1.00 88.00 212 SER A C 1
ATOM 1736 O O . SER A 1 212 ? 9.754 11.149 3.041 1.00 88.00 212 SER A O 1
ATOM 1738 N N . LYS A 1 213 ? 9.035 12.229 1.227 1.00 86.62 213 LYS A N 1
ATOM 1739 C CA . LYS A 1 213 ? 9.541 13.540 1.660 1.00 86.62 213 LYS A CA 1
ATOM 1740 C C . LYS A 1 213 ? 8.785 14.102 2.859 1.00 86.62 213 LYS A C 1
ATOM 1742 O O . LYS A 1 213 ? 9.379 14.842 3.641 1.00 86.62 213 LYS A O 1
ATOM 1747 N N . ASP A 1 214 ? 7.512 13.749 2.979 1.00 86.50 214 ASP A N 1
ATOM 1748 C CA . ASP A 1 214 ? 6.608 14.269 3.999 1.00 86.50 214 ASP A CA 1
ATOM 1749 C C . ASP A 1 214 ? 6.530 13.331 5.215 1.00 86.50 214 ASP A C 1
ATOM 1751 O O . ASP A 1 214 ? 6.230 13.781 6.319 1.00 86.50 214 ASP A O 1
ATOM 1755 N N . PHE A 1 215 ? 6.892 12.053 5.042 1.00 89.25 215 PHE A N 1
ATOM 1756 C CA . PHE A 1 215 ? 6.886 11.034 6.095 1.00 89.25 215 PHE A CA 1
ATOM 1757 C C . PHE A 1 215 ? 8.297 10.466 6.338 1.00 89.25 215 PHE A C 1
ATOM 1759 O O . PHE A 1 215 ? 8.767 9.622 5.563 1.00 89.25 215 PHE A O 1
ATOM 1766 N N . PRO A 1 216 ? 8.985 10.873 7.425 1.00 90.62 216 PRO A N 1
ATOM 1767 C CA . PRO A 1 216 ? 10.332 10.403 7.756 1.00 90.62 216 PRO A CA 1
ATOM 1768 C C . PRO A 1 216 ? 10.462 8.878 7.824 1.00 90.62 216 PRO A C 1
ATOM 1770 O O . PRO A 1 216 ? 11.479 8.334 7.399 1.00 90.62 216 PRO A O 1
ATOM 1773 N N . GLU A 1 217 ? 9.428 8.189 8.306 1.00 91.12 217 GLU A N 1
ATOM 1774 C CA . GLU A 1 217 ? 9.382 6.731 8.418 1.00 91.12 217 GLU A CA 1
ATOM 1775 C C . GLU A 1 217 ? 9.399 6.052 7.038 1.00 91.12 217 GLU A C 1
ATOM 1777 O O . GLU A 1 217 ? 10.076 5.041 6.853 1.00 91.12 217 GLU A O 1
ATOM 1782 N N . LEU A 1 218 ? 8.720 6.631 6.035 1.00 91.19 218 LEU A N 1
ATOM 1783 C CA . LEU A 1 218 ? 8.823 6.167 4.643 1.00 91.19 218 LEU A CA 1
ATOM 1784 C C . LEU A 1 218 ? 10.217 6.440 4.072 1.00 91.19 218 LEU A C 1
ATOM 1786 O O . LEU A 1 218 ? 10.772 5.588 3.379 1.00 91.19 218 LEU A O 1
ATOM 1790 N N . GLN A 1 219 ? 10.796 7.609 4.361 1.00 90.38 219 GLN A N 1
ATOM 1791 C CA . GLN A 1 219 ? 12.127 7.973 3.871 1.00 90.38 219 GLN A CA 1
ATOM 1792 C C . GLN A 1 219 ? 13.224 7.056 4.416 1.00 90.38 219 GLN A C 1
ATOM 1794 O O . GLN A 1 219 ? 14.142 6.702 3.676 1.00 90.38 219 GLN A O 1
ATOM 1799 N N . GLU A 1 220 ? 13.135 6.666 5.690 1.00 92.31 220 GLU A N 1
ATOM 1800 C CA . GLU A 1 220 ? 14.079 5.752 6.340 1.00 92.31 220 GLU A CA 1
ATOM 1801 C C . GLU A 1 220 ? 14.127 4.388 5.637 1.00 92.31 220 GLU A C 1
ATOM 1803 O O . GLU A 1 220 ? 15.197 3.798 5.474 1.00 92.31 220 GLU A O 1
ATOM 1808 N N . HIS A 1 221 ? 12.977 3.914 5.155 1.00 91.81 221 HIS A N 1
ATOM 1809 C CA . HIS A 1 221 ? 12.835 2.610 4.513 1.00 91.81 221 HIS A CA 1
ATOM 1810 C C . HIS A 1 221 ? 12.713 2.672 2.983 1.00 91.81 221 HIS A C 1
ATOM 1812 O O . HIS A 1 221 ? 12.461 1.644 2.351 1.00 91.81 221 HIS A O 1
ATOM 1818 N N . TYR A 1 222 ? 12.944 3.836 2.370 1.00 88.19 222 TYR A N 1
ATOM 1819 C CA . TYR A 1 222 ? 12.700 4.099 0.947 1.00 88.19 222 TYR A CA 1
ATOM 1820 C C . TYR A 1 222 ? 13.351 3.071 0.009 1.00 88.19 222 TYR A C 1
ATOM 1822 O O . TYR A 1 222 ? 12.682 2.473 -0.835 1.00 88.19 222 TYR A O 1
ATOM 1830 N N . ASP A 1 223 ? 14.649 2.807 0.189 1.00 84.69 223 ASP A N 1
ATOM 1831 C CA . ASP A 1 223 ? 15.378 1.844 -0.646 1.00 84.69 223 ASP A CA 1
ATOM 1832 C C . ASP A 1 223 ? 14.848 0.414 -0.457 1.00 84.69 223 ASP A C 1
ATOM 1834 O O . ASP A 1 223 ? 14.755 -0.358 -1.412 1.00 84.69 223 ASP A O 1
ATOM 1838 N N . THR A 1 224 ? 14.434 0.071 0.766 1.00 87.31 224 THR A N 1
ATOM 1839 C CA . THR A 1 224 ? 13.869 -1.247 1.076 1.00 87.31 224 THR A CA 1
ATOM 1840 C C . THR A 1 224 ? 12.503 -1.432 0.424 1.00 87.31 224 THR A C 1
ATOM 1842 O O . THR A 1 224 ? 12.260 -2.475 -0.185 1.00 87.31 224 THR A O 1
ATOM 1845 N N . PHE A 1 225 ? 11.640 -0.416 0.474 1.00 90.19 225 PHE A N 1
ATOM 1846 C CA . PHE A 1 225 ? 10.375 -0.423 -0.253 1.00 90.19 225 PHE A CA 1
ATOM 1847 C C . PHE A 1 225 ? 10.596 -0.591 -1.753 1.00 90.19 225 PHE A C 1
ATOM 1849 O O . PHE A 1 225 ? 10.001 -1.482 -2.358 1.00 90.19 225 PHE A O 1
ATOM 1856 N N . LYS A 1 226 ? 11.506 0.190 -2.352 1.00 85.69 226 LYS A N 1
ATOM 1857 C CA . LYS A 1 226 ? 11.819 0.074 -3.783 1.00 85.69 226 LYS A CA 1
ATOM 1858 C C . LYS A 1 226 ? 12.271 -1.326 -4.176 1.00 85.69 226 LYS A C 1
ATOM 1860 O O . LYS A 1 226 ? 11.821 -1.848 -5.193 1.00 85.69 226 LYS A O 1
ATOM 1865 N N . GLU A 1 227 ? 13.128 -1.944 -3.371 1.00 83.38 227 GLU A N 1
ATOM 1866 C CA . GLU A 1 227 ? 13.567 -3.321 -3.589 1.00 83.38 227 GLU A CA 1
ATOM 1867 C C . GLU A 1 227 ? 12.412 -4.335 -3.541 1.00 83.38 227 GLU A C 1
ATOM 1869 O O . GLU A 1 227 ? 12.356 -5.232 -4.382 1.00 83.38 227 GLU A O 1
ATOM 1874 N N .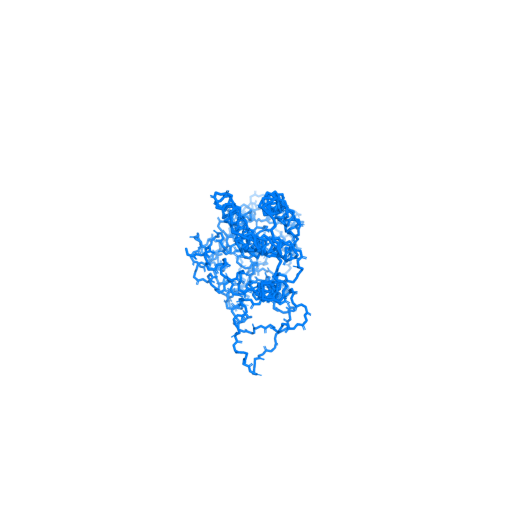 ILE A 1 228 ? 11.515 -4.215 -2.557 1.00 86.94 228 ILE A N 1
ATOM 1875 C CA . ILE A 1 228 ? 10.375 -5.123 -2.361 1.00 86.94 228 ILE A CA 1
ATOM 1876 C C . ILE A 1 228 ? 9.373 -4.998 -3.509 1.00 86.94 228 ILE A C 1
ATOM 1878 O O . ILE A 1 228 ? 8.998 -6.004 -4.112 1.00 86.94 228 ILE A O 1
ATOM 1882 N N . ILE A 1 229 ? 8.969 -3.767 -3.823 1.00 84.88 229 ILE A N 1
ATOM 1883 C CA . ILE A 1 229 ? 8.014 -3.445 -4.890 1.00 84.88 229 ILE A CA 1
ATOM 1884 C C . ILE A 1 229 ? 8.523 -3.983 -6.227 1.00 84.88 229 ILE A C 1
ATOM 1886 O O . ILE A 1 229 ? 7.805 -4.641 -6.980 1.00 84.88 229 ILE A O 1
ATOM 1890 N N . PHE A 1 230 ? 9.809 -3.772 -6.500 1.00 76.00 230 PHE A N 1
ATOM 1891 C CA . PHE A 1 230 ? 10.414 -4.265 -7.723 1.00 76.00 230 PHE A CA 1
ATOM 1892 C C . PHE A 1 230 ? 10.427 -5.796 -7.785 1.00 76.00 230 PHE A C 1
ATOM 1894 O O . PHE A 1 230 ? 10.064 -6.378 -8.808 1.00 76.00 230 PHE A O 1
ATOM 1901 N N . HIS A 1 231 ? 10.803 -6.455 -6.685 1.00 78.69 231 HIS A N 1
ATOM 1902 C CA . HIS A 1 231 ? 10.775 -7.911 -6.614 1.00 78.69 231 HIS A CA 1
ATOM 1903 C C . HIS A 1 231 ? 9.356 -8.454 -6.842 1.00 78.69 231 HIS A C 1
ATOM 1905 O O . HIS A 1 231 ? 9.183 -9.385 -7.625 1.00 78.69 231 HIS A O 1
ATOM 1911 N N . ARG A 1 232 ? 8.328 -7.823 -6.261 1.00 82.81 232 ARG A N 1
ATOM 1912 C CA . ARG A 1 232 ? 6.918 -8.171 -6.497 1.00 82.81 232 ARG A CA 1
ATOM 1913 C C . ARG A 1 232 ? 6.560 -8.130 -7.980 1.00 82.81 232 ARG A C 1
ATOM 1915 O O . ARG A 1 232 ? 6.007 -9.100 -8.495 1.00 82.81 232 ARG A O 1
ATOM 1922 N N . ASN A 1 233 ? 6.931 -7.064 -8.684 1.00 75.75 233 ASN A N 1
ATOM 1923 C CA . ASN A 1 233 ? 6.662 -6.954 -10.120 1.00 75.75 233 ASN A CA 1
ATOM 1924 C C . ASN A 1 233 ? 7.404 -8.013 -10.936 1.00 75.75 233 ASN A C 1
ATOM 1926 O O . ASN A 1 233 ? 6.823 -8.611 -11.838 1.00 75.75 233 ASN A O 1
ATOM 1930 N N . ASN A 1 234 ? 8.663 -8.300 -10.602 1.00 70.94 234 ASN A N 1
ATOM 1931 C CA . ASN A 1 234 ? 9.411 -9.364 -11.264 1.00 70.94 234 ASN A CA 1
ATOM 1932 C C . ASN A 1 234 ? 8.709 -10.714 -11.146 1.00 70.94 234 ASN A C 1
ATOM 1934 O O . ASN A 1 234 ? 8.562 -11.410 -12.151 1.00 70.94 234 ASN A O 1
ATOM 1938 N N . VAL A 1 235 ? 8.294 -11.082 -9.933 1.00 73.81 235 VAL A N 1
ATOM 1939 C CA . VAL A 1 235 ? 7.741 -12.412 -9.675 1.00 73.81 235 VAL A CA 1
ATOM 1940 C C . VAL A 1 235 ? 6.356 -12.575 -10.311 1.00 73.81 235 VAL A C 1
ATOM 1942 O O . VAL A 1 235 ? 6.075 -13.636 -10.860 1.00 73.81 235 VAL A O 1
ATOM 1945 N N . ILE A 1 236 ? 5.524 -11.529 -10.322 1.00 72.25 236 ILE A N 1
ATOM 1946 C CA . ILE A 1 236 ? 4.198 -11.567 -10.965 1.00 72.25 236 ILE A CA 1
ATOM 1947 C C . ILE A 1 236 ? 4.307 -11.654 -12.490 1.00 72.25 236 ILE A C 1
ATOM 1949 O O . ILE A 1 236 ? 3.576 -12.414 -13.118 1.00 72.25 236 ILE A O 1
ATOM 1953 N N . HIS A 1 237 ? 5.227 -10.903 -13.103 1.00 65.25 237 HIS A N 1
ATOM 1954 C CA . HIS A 1 237 ? 5.302 -10.790 -14.568 1.00 65.25 237 HIS A CA 1
ATOM 1955 C C . HIS A 1 237 ? 6.145 -11.872 -15.244 1.00 65.25 237 HIS A C 1
ATOM 1957 O O . HIS A 1 237 ? 5.969 -12.154 -16.436 1.00 65.25 237 HIS A O 1
ATOM 1963 N N . ASN A 1 238 ? 7.048 -12.514 -14.504 1.00 61.12 238 ASN A N 1
ATOM 1964 C CA . ASN A 1 238 ? 7.841 -13.640 -14.987 1.00 61.12 238 ASN A CA 1
ATOM 1965 C C . ASN A 1 238 ? 7.248 -14.968 -14.486 1.00 61.12 238 ASN A C 1
ATOM 1967 O O . ASN A 1 238 ? 7.850 -15.671 -13.676 1.00 61.12 238 ASN A O 1
ATOM 1971 N N . TYR A 1 239 ? 6.088 -15.334 -15.043 1.00 50.12 239 TYR A N 1
ATOM 1972 C CA . TYR A 1 239 ? 5.289 -16.541 -14.756 1.00 50.12 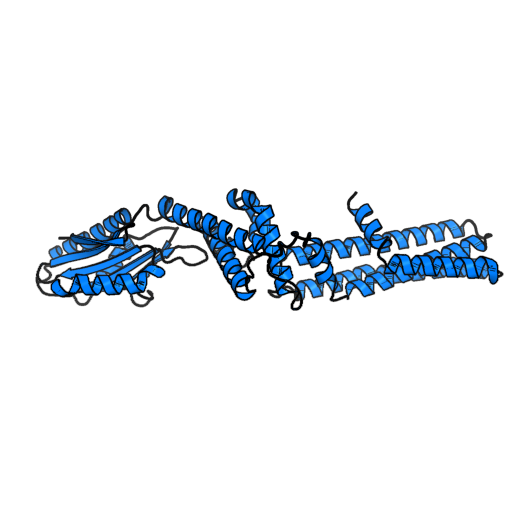239 TYR A CA 1
ATOM 1973 C C . TYR A 1 239 ? 6.013 -17.906 -14.824 1.00 50.12 239 TYR A C 1
ATOM 1975 O O . TYR A 1 239 ? 5.377 -18.932 -14.591 1.00 50.12 239 TYR A O 1
ATOM 1983 N N . THR A 1 240 ? 7.300 -17.977 -15.175 1.00 44.00 240 THR A N 1
ATOM 1984 C CA . THR A 1 240 ? 7.959 -19.259 -15.476 1.00 44.00 240 THR A CA 1
ATOM 1985 C C . THR A 1 240 ? 9.235 -19.581 -14.704 1.00 44.00 240 THR A C 1
ATOM 1987 O O . THR A 1 240 ? 9.595 -20.753 -14.705 1.00 44.00 240 THR A O 1
ATOM 1990 N N . GLU A 1 241 ? 9.931 -18.643 -14.043 1.00 48.84 241 GLU A N 1
ATOM 1991 C CA . GLU A 1 241 ? 11.279 -18.962 -13.504 1.00 48.84 241 GLU A CA 1
ATOM 1992 C C . GLU A 1 241 ? 11.707 -18.239 -12.211 1.00 48.84 241 GLU A C 1
ATOM 1994 O O . GLU A 1 241 ? 12.777 -18.541 -11.684 1.00 48.84 241 GLU A O 1
ATOM 1999 N N . THR A 1 242 ? 10.917 -17.314 -11.660 1.00 57.47 242 THR A N 1
ATOM 2000 C CA . THR A 1 242 ? 11.338 -16.536 -10.479 1.00 57.47 242 THR A CA 1
ATOM 2001 C C . THR A 1 242 ? 10.850 -17.155 -9.171 1.00 57.47 242 THR A C 1
ATOM 2003 O O . THR A 1 242 ? 9.655 -17.198 -8.891 1.00 57.47 242 THR A O 1
ATOM 2006 N N . ILE A 1 243 ? 11.797 -17.623 -8.356 1.00 64.19 243 ILE A N 1
ATOM 2007 C CA . ILE A 1 243 ? 11.572 -18.030 -6.963 1.00 64.19 243 ILE A CA 1
ATOM 2008 C C . ILE A 1 243 ? 11.512 -16.760 -6.104 1.00 64.19 243 ILE A C 1
ATOM 2010 O O . ILE A 1 243 ? 12.318 -15.849 -6.300 1.00 64.19 243 ILE A O 1
ATOM 2014 N N . VAL A 1 244 ? 10.577 -16.704 -5.153 1.00 73.12 244 VAL A N 1
ATOM 2015 C CA . VAL A 1 244 ? 10.487 -15.607 -4.178 1.00 73.12 244 VAL A CA 1
ATOM 2016 C C . VAL A 1 244 ? 11.784 -15.526 -3.371 1.00 73.12 244 VAL A C 1
ATOM 2018 O O . VAL A 1 244 ? 12.199 -16.501 -2.741 1.00 73.12 244 VAL A O 1
ATOM 2021 N N . ASP A 1 245 ? 12.404 -14.349 -3.343 1.00 77.25 245 ASP A N 1
ATOM 2022 C CA . ASP A 1 245 ? 13.556 -14.081 -2.493 1.00 77.25 245 ASP A CA 1
ATOM 2023 C C . ASP A 1 245 ? 13.082 -13.921 -1.040 1.00 77.25 245 ASP A C 1
ATOM 2025 O O . ASP A 1 245 ? 12.497 -12.908 -0.647 1.00 77.25 245 ASP A O 1
ATOM 2029 N N . TYR A 1 246 ? 13.370 -14.932 -0.220 1.00 82.06 246 TYR A N 1
ATOM 2030 C CA . TYR A 1 246 ? 13.106 -14.934 1.220 1.00 82.06 246 TYR A CA 1
ATOM 2031 C C . TYR A 1 246 ? 13.627 -13.684 1.943 1.00 82.06 246 TYR A C 1
ATOM 2033 O O . TYR A 1 246 ? 12.987 -13.238 2.886 1.00 82.06 246 TYR A O 1
ATOM 2041 N N . ASN A 1 247 ? 14.748 -13.081 1.531 1.00 83.62 247 ASN A N 1
ATOM 2042 C CA . ASN A 1 247 ? 15.236 -11.867 2.195 1.00 83.62 247 ASN A CA 1
ATOM 2043 C C . ASN A 1 247 ? 14.298 -10.681 1.945 1.00 83.62 247 ASN A C 1
ATOM 2045 O O . ASN A 1 247 ? 14.094 -9.853 2.829 1.00 83.62 247 ASN A O 1
ATOM 2049 N N . LYS A 1 248 ? 13.703 -10.600 0.748 1.00 85.69 248 LYS A N 1
ATOM 2050 C CA . LYS A 1 248 ? 12.698 -9.579 0.418 1.00 85.69 248 LYS A CA 1
ATOM 2051 C C .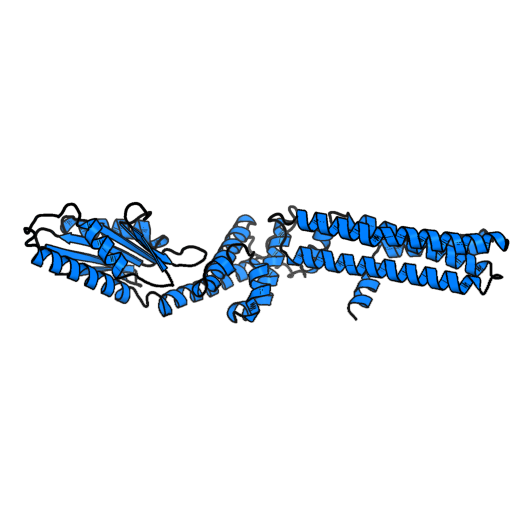 LYS A 1 248 ? 11.403 -9.851 1.171 1.00 85.69 248 LYS A C 1
ATOM 2053 O O . LYS A 1 248 ? 10.833 -8.929 1.740 1.00 85.69 248 LYS A O 1
ATOM 2058 N N . TYR A 1 249 ? 11.001 -11.117 1.253 1.00 87.62 249 TYR A N 1
ATOM 2059 C CA . TYR A 1 249 ? 9.878 -11.545 2.083 1.00 87.62 249 TYR A CA 1
ATOM 2060 C C . TYR A 1 249 ? 10.073 -11.205 3.572 1.00 87.62 249 TYR A C 1
ATOM 2062 O O . TYR A 1 249 ? 9.189 -10.629 4.194 1.00 87.62 249 TYR A O 1
ATOM 2070 N N . ALA A 1 250 ? 11.246 -11.481 4.145 1.00 88.81 250 ALA A N 1
ATOM 2071 C CA . ALA A 1 250 ? 11.550 -11.158 5.537 1.00 88.81 250 ALA A CA 1
ATOM 2072 C C . ALA A 1 250 ? 11.469 -9.645 5.801 1.00 88.81 250 ALA A C 1
ATOM 2074 O O . ALA A 1 250 ? 10.869 -9.228 6.788 1.00 88.81 250 ALA A O 1
ATOM 2075 N N . LYS A 1 251 ? 11.981 -8.823 4.875 1.00 91.31 251 LYS A N 1
ATOM 2076 C CA . LYS A 1 251 ? 11.857 -7.360 4.944 1.00 91.31 251 LYS A CA 1
ATOM 2077 C C . LYS A 1 251 ? 10.398 -6.881 4.886 1.00 91.31 251 LYS A C 1
ATOM 2079 O O . LYS A 1 251 ? 10.075 -5.904 5.553 1.00 91.31 251 LYS A O 1
ATOM 2084 N N . ILE A 1 252 ? 9.511 -7.556 4.139 1.00 93.25 252 ILE A N 1
ATOM 2085 C CA . ILE A 1 252 ? 8.062 -7.261 4.167 1.00 93.25 252 ILE A CA 1
ATOM 2086 C C . ILE A 1 252 ? 7.516 -7.450 5.583 1.00 93.25 252 ILE A C 1
ATOM 2088 O O . ILE A 1 252 ? 6.859 -6.554 6.106 1.00 93.25 252 ILE A O 1
ATOM 2092 N N . LEU A 1 253 ? 7.823 -8.586 6.218 1.00 93.62 253 LEU A N 1
ATOM 2093 C CA . LEU A 1 253 ? 7.355 -8.883 7.575 1.00 93.62 253 LEU A CA 1
ATOM 2094 C C . LEU A 1 253 ? 7.885 -7.873 8.603 1.00 93.62 253 LEU A C 1
ATOM 2096 O O . LEU A 1 253 ? 7.137 -7.437 9.477 1.00 93.62 253 LEU A O 1
ATOM 2100 N N . GLU A 1 254 ? 9.157 -7.485 8.488 1.00 94.00 254 GLU A N 1
ATOM 2101 C CA . GLU A 1 254 ? 9.771 -6.466 9.346 1.00 94.00 254 GLU A CA 1
ATOM 2102 C C . GLU A 1 254 ? 9.074 -5.110 9.202 1.00 94.00 254 GLU A C 1
ATOM 2104 O O . GLU A 1 254 ? 8.687 -4.508 10.203 1.00 94.00 254 GLU A O 1
ATOM 2109 N N . LEU A 1 255 ? 8.866 -4.641 7.967 1.00 95.75 255 LEU A N 1
ATOM 2110 C CA . LEU A 1 255 ? 8.177 -3.375 7.725 1.00 95.75 255 LEU A CA 1
ATOM 2111 C C . LEU A 1 255 ? 6.728 -3.425 8.206 1.00 95.75 255 LEU A C 1
ATOM 2113 O O . LEU A 1 255 ? 6.265 -2.467 8.821 1.00 95.75 255 LEU A O 1
ATOM 2117 N N . LYS A 1 256 ? 6.024 -4.544 8.007 1.00 95.69 256 LYS A N 1
ATOM 2118 C CA . LYS A 1 256 ? 4.652 -4.705 8.500 1.00 95.69 256 LYS A CA 1
ATOM 2119 C C . LYS A 1 256 ? 4.581 -4.487 10.012 1.00 95.69 256 LYS A C 1
ATOM 2121 O O . LYS A 1 256 ? 3.782 -3.677 10.473 1.00 95.69 256 LYS A O 1
ATOM 2126 N N . ASP A 1 257 ? 5.474 -5.120 10.773 1.00 94.75 257 ASP A N 1
ATOM 2127 C CA . ASP A 1 257 ? 5.557 -4.949 12.230 1.00 94.75 257 ASP A CA 1
ATOM 2128 C C . ASP A 1 257 ? 5.913 -3.503 12.638 1.00 94.75 257 ASP A C 1
ATOM 2130 O O . ASP A 1 257 ? 5.378 -2.979 13.620 1.00 94.75 257 ASP A O 1
ATOM 2134 N N . VAL A 1 258 ? 6.774 -2.815 11.877 1.00 95.75 258 VAL A N 1
ATOM 2135 C CA . VAL A 1 258 ? 7.089 -1.392 12.103 1.00 95.75 258 VAL A CA 1
ATOM 2136 C C . VAL A 1 258 ? 5.844 -0.518 11.940 1.00 95.75 258 VAL A C 1
ATOM 2138 O O . VAL A 1 258 ? 5.491 0.221 12.864 1.00 95.75 258 VAL A O 1
ATOM 2141 N N . TYR A 1 259 ? 5.147 -0.614 10.807 1.00 95.75 259 TYR A N 1
ATOM 2142 C CA . TYR A 1 259 ? 3.979 0.227 10.537 1.00 95.75 259 TYR A CA 1
ATOM 2143 C C . TYR A 1 259 ? 2.781 -0.139 11.417 1.00 95.75 259 TYR A C 1
ATOM 2145 O O . TYR A 1 259 ? 2.071 0.750 11.888 1.00 95.75 259 TYR A O 1
ATOM 2153 N N . GLU A 1 260 ? 2.605 -1.414 11.768 1.00 94.50 260 GLU A N 1
ATOM 2154 C CA . GLU A 1 260 ? 1.576 -1.830 12.721 1.00 94.50 260 GLU A CA 1
ATOM 2155 C C . GLU A 1 260 ? 1.827 -1.222 14.113 1.00 94.50 260 GLU A C 1
ATOM 2157 O O . GLU A 1 260 ? 0.900 -0.746 14.782 1.00 94.50 260 GLU A O 1
ATOM 2162 N N . LYS A 1 261 ? 3.090 -1.152 14.556 1.00 94.81 261 LYS A N 1
ATOM 2163 C CA . LYS A 1 261 ? 3.456 -0.444 15.792 1.00 94.81 261 LYS A CA 1
ATOM 2164 C C . LYS A 1 261 ? 3.165 1.047 15.702 1.00 94.81 261 LYS A C 1
ATOM 2166 O O . LYS A 1 261 ? 2.645 1.593 16.675 1.00 94.81 261 LYS A O 1
ATOM 2171 N N . LEU A 1 262 ? 3.477 1.698 14.583 1.00 94.94 262 LEU A N 1
ATOM 2172 C CA . LEU A 1 262 ? 3.195 3.123 14.383 1.00 94.94 262 LEU A CA 1
ATOM 2173 C C . LEU A 1 262 ? 1.687 3.405 14.430 1.00 94.94 262 LEU A C 1
ATOM 2175 O O . LEU A 1 262 ? 1.259 4.269 15.196 1.00 94.94 262 LEU A O 1
ATOM 2179 N N . ASN A 1 263 ? 0.874 2.602 13.741 1.00 94.44 263 ASN A N 1
ATOM 2180 C CA . ASN A 1 263 ? -0.589 2.687 13.781 1.00 94.44 263 ASN A CA 1
ATOM 2181 C C . ASN A 1 263 ? -1.134 2.500 15.203 1.00 94.44 263 ASN A C 1
ATOM 2183 O O . ASN A 1 263 ? -1.941 3.288 15.695 1.00 94.44 263 ASN A O 1
ATOM 2187 N N . ASN A 1 264 ? -0.644 1.495 15.931 1.00 92.81 264 ASN A N 1
ATOM 2188 C CA . ASN A 1 264 ? -1.041 1.278 17.323 1.00 92.81 264 ASN A CA 1
ATOM 2189 C C . ASN A 1 264 ? -0.624 2.435 18.248 1.00 92.81 264 ASN A C 1
ATOM 2191 O O . ASN A 1 264 ? -1.359 2.781 19.178 1.00 92.81 264 ASN A O 1
ATOM 2195 N N . GLN A 1 265 ? 0.541 3.044 18.013 1.00 93.75 265 GLN A N 1
ATOM 2196 C CA . GLN A 1 265 ? 0.978 4.230 18.749 1.00 93.75 265 GLN A CA 1
ATOM 2197 C C . GLN A 1 265 ? 0.115 5.450 18.433 1.00 93.75 265 GLN A C 1
ATOM 2199 O O . GLN A 1 265 ? -0.173 6.221 19.350 1.00 93.75 265 GLN A O 1
ATOM 2204 N N . PHE A 1 266 ? -0.307 5.620 17.180 1.00 93.75 266 PHE A N 1
ATOM 2205 C CA . PHE A 1 266 ? -1.220 6.684 16.779 1.00 93.75 266 PHE A CA 1
ATOM 2206 C C . PHE A 1 266 ? -2.534 6.589 17.556 1.00 93.75 266 PHE A C 1
ATOM 2208 O O . PHE A 1 266 ? -2.891 7.527 18.274 1.00 93.75 266 PHE A O 1
ATOM 2215 N N . VAL A 1 267 ? -3.176 5.413 17.541 1.00 92.81 267 VAL A N 1
ATOM 2216 C CA . VAL A 1 267 ? -4.410 5.162 18.303 1.00 92.81 267 VAL A CA 1
ATOM 2217 C C . VAL A 1 267 ? -4.213 5.497 19.783 1.00 92.81 267 VAL A C 1
ATOM 2219 O O . VAL A 1 267 ? -5.035 6.193 20.372 1.00 92.81 267 VAL A O 1
ATOM 2222 N N . GLN A 1 268 ? -3.103 5.069 20.389 1.00 91.50 268 GLN A N 1
ATOM 2223 C CA . GLN A 1 268 ? -2.824 5.342 21.804 1.00 91.50 268 GLN A CA 1
ATOM 2224 C C . GLN A 1 268 ? -2.578 6.826 22.107 1.00 91.50 268 GLN A C 1
ATOM 2226 O O . GLN A 1 268 ? -2.937 7.305 23.180 1.00 91.50 268 GLN A O 1
ATOM 2231 N N . LYS A 1 269 ? -1.949 7.571 21.198 1.00 92.06 269 LYS A N 1
ATOM 2232 C CA . LYS A 1 269 ? -1.604 8.979 21.433 1.00 92.06 269 LYS A CA 1
ATOM 2233 C C . LYS A 1 269 ? -2.753 9.933 21.113 1.00 92.06 269 LYS A C 1
ATOM 2235 O O . LYS A 1 269 ? -2.867 10.957 21.781 1.00 92.06 269 LYS A O 1
ATOM 2240 N N . LYS A 1 270 ? -3.562 9.622 20.098 1.00 91.31 270 LYS A N 1
ATOM 2241 C CA . LYS A 1 270 ? -4.530 10.555 19.502 1.00 91.31 270 LYS A CA 1
ATOM 2242 C C . LYS A 1 270 ? -5.988 10.150 19.705 1.00 91.31 270 LYS A C 1
ATOM 2244 O O . LYS A 1 270 ? -6.829 11.035 19.792 1.00 91.31 270 LYS A O 1
ATOM 2249 N N . ILE A 1 271 ? -6.276 8.851 19.830 1.00 91.44 271 ILE A N 1
ATOM 2250 C CA . ILE A 1 271 ? -7.649 8.333 19.908 1.00 91.44 271 ILE A CA 1
ATOM 2251 C C . ILE A 1 271 ? -7.973 7.822 21.319 1.00 91.44 271 ILE A C 1
ATOM 2253 O O . ILE A 1 271 ? -8.646 8.490 22.102 1.00 91.44 271 ILE A O 1
ATOM 2257 N N . PHE A 1 272 ? -7.458 6.645 21.685 1.00 91.00 272 PHE A N 1
ATOM 2258 C CA . PHE A 1 272 ? -7.702 6.001 22.973 1.00 91.00 272 PHE A CA 1
ATOM 2259 C C . PHE A 1 272 ? -6.392 5.590 23.637 1.00 91.00 272 PHE A C 1
ATOM 2261 O O . PHE A 1 272 ? -5.805 4.561 23.303 1.00 91.00 272 PHE A O 1
ATOM 2268 N N . SER A 1 273 ? -5.990 6.343 24.666 1.00 86.88 273 SER A N 1
ATOM 2269 C CA . SER A 1 273 ? -4.793 6.040 25.468 1.00 86.88 273 SER A CA 1
ATOM 2270 C C . SER A 1 273 ? -4.741 4.608 25.996 1.00 86.88 273 SER A C 1
ATOM 2272 O O . SER A 1 273 ? -3.676 3.993 26.022 1.00 86.88 273 SER A O 1
ATOM 2274 N N . ASN A 1 274 ? -5.880 4.074 26.441 1.00 87.38 274 ASN A N 1
ATOM 2275 C CA . ASN A 1 274 ? -6.031 2.697 26.890 1.00 87.38 274 ASN A CA 1
ATOM 2276 C C . ASN A 1 274 ? -7.516 2.365 27.105 1.00 87.38 274 ASN A C 1
ATOM 2278 O O . ASN A 1 274 ? -8.399 3.218 27.040 1.00 87.38 274 ASN A O 1
ATOM 2282 N N . VAL A 1 275 ? -7.789 1.114 27.475 1.00 89.56 275 VAL A N 1
ATOM 2283 C CA . VAL A 1 275 ? -9.144 0.651 27.803 1.00 89.56 275 VAL A CA 1
ATOM 2284 C C . VAL A 1 275 ? -9.813 1.453 28.935 1.00 89.56 275 VAL A C 1
ATOM 2286 O O . VAL A 1 275 ? -11.034 1.551 28.973 1.00 89.56 275 VAL A O 1
ATOM 2289 N N . ILE A 1 276 ? -9.048 2.065 29.850 1.00 89.19 276 ILE A N 1
ATOM 2290 C CA . ILE A 1 276 ? -9.600 2.848 30.967 1.00 89.19 276 ILE A CA 1
ATOM 2291 C C . ILE A 1 276 ? -10.164 4.181 30.467 1.00 89.19 276 ILE A C 1
ATOM 2293 O O . ILE A 1 276 ? -11.183 4.623 30.994 1.00 89.19 276 ILE A O 1
ATOM 2297 N N . SER A 1 277 ? -9.553 4.822 29.461 1.00 90.38 277 SER A N 1
ATOM 2298 C CA . SER A 1 277 ? -10.117 6.055 28.893 1.00 90.38 277 SER A CA 1
ATOM 2299 C C . SER A 1 277 ? -11.462 5.793 28.219 1.00 90.38 277 SER A C 1
ATOM 2301 O O . SER A 1 277 ? -12.408 6.532 28.464 1.00 90.38 277 SER A O 1
ATOM 2303 N N . ILE A 1 278 ? -11.578 4.687 27.478 1.00 92.75 278 ILE A N 1
ATOM 2304 C CA . ILE A 1 278 ? -12.845 4.258 26.865 1.00 92.75 278 ILE A CA 1
ATOM 2305 C C . ILE A 1 278 ? -13.878 3.945 27.948 1.00 92.75 278 ILE A C 1
ATOM 2307 O O . ILE A 1 278 ? -14.995 4.455 27.919 1.00 92.75 278 ILE A O 1
ATOM 2311 N N . ARG A 1 279 ? -13.480 3.156 28.954 1.00 93.69 279 ARG A N 1
ATOM 2312 C CA . ARG A 1 279 ? -14.346 2.779 30.074 1.00 93.69 279 ARG A CA 1
ATOM 2313 C C . ARG A 1 279 ? -14.935 4.003 30.776 1.00 93.69 279 ARG A C 1
ATOM 2315 O O . ARG A 1 279 ? -16.116 3.994 31.077 1.00 93.69 279 ARG A O 1
ATOM 2322 N N . LYS A 1 280 ? -14.143 5.057 31.001 1.00 92.75 280 LYS A N 1
ATOM 2323 C CA . LYS A 1 280 ? -14.625 6.306 31.616 1.00 92.75 280 LYS A CA 1
ATOM 2324 C C . LYS A 1 280 ? -15.706 7.001 30.784 1.00 92.75 280 LYS A C 1
ATOM 2326 O O . LYS A 1 280 ? -16.626 7.555 31.372 1.00 92.75 280 LYS A O 1
ATOM 2331 N N . ASN A 1 281 ? -15.603 6.987 29.455 1.00 93.38 281 ASN A N 1
ATOM 2332 C CA . ASN A 1 281 ? -16.637 7.562 28.589 1.00 93.38 281 ASN A CA 1
ATOM 2333 C C . ASN A 1 281 ? -17.924 6.733 28.656 1.00 93.38 281 ASN A C 1
ATOM 2335 O O . ASN A 1 281 ? -18.996 7.295 28.854 1.00 93.38 281 ASN A O 1
ATOM 2339 N N . VAL A 1 282 ? -17.805 5.402 28.605 1.00 95.12 282 VAL A N 1
ATOM 2340 C CA . VAL A 1 282 ? -18.951 4.492 28.769 1.00 95.12 282 VAL A CA 1
ATOM 2341 C C . VAL A 1 282 ? -19.601 4.667 30.147 1.00 95.12 282 VAL A C 1
ATOM 2343 O O . VAL A 1 282 ? -20.814 4.775 30.237 1.00 95.12 282 VAL A O 1
ATOM 2346 N N . GLU A 1 283 ? -18.819 4.744 31.226 1.00 94.88 283 GLU A N 1
ATOM 2347 C CA . GLU A 1 283 ? -19.333 4.980 32.584 1.00 94.88 283 GLU A CA 1
ATOM 2348 C C . GLU A 1 283 ? -20.140 6.281 32.683 1.00 94.88 283 GLU A C 1
ATOM 2350 O O . GLU A 1 283 ? -21.217 6.271 33.271 1.00 94.88 283 GLU A O 1
ATOM 2355 N N . LYS A 1 284 ? -19.641 7.382 32.104 1.00 94.25 284 LYS A N 1
ATOM 2356 C CA . LYS A 1 284 ? -20.347 8.673 32.098 1.00 94.25 284 LYS A CA 1
ATOM 2357 C C . LYS A 1 284 ? -21.672 8.593 31.348 1.00 94.25 284 LYS A C 1
ATOM 2359 O O . LYS A 1 284 ? -22.687 8.991 31.901 1.00 94.25 284 LYS A O 1
ATOM 2364 N N . CYS A 1 285 ? -21.650 8.017 30.147 1.00 94.44 285 CYS A N 1
ATOM 2365 C CA . CYS A 1 285 ? -22.840 7.781 29.333 1.00 94.44 285 CYS A CA 1
ATOM 2366 C C . CYS A 1 285 ? -23.900 6.971 30.099 1.00 94.44 285 CYS A C 1
ATOM 2368 O O . CYS A 1 285 ? -25.061 7.360 30.154 1.00 94.44 285 CYS A O 1
ATOM 2370 N N . LEU A 1 286 ? -23.500 5.876 30.753 1.00 94.38 286 LEU A N 1
ATOM 2371 C CA . LEU A 1 286 ? -24.439 5.046 31.510 1.00 94.38 286 LEU A CA 1
ATOM 2372 C C . LEU A 1 286 ? -24.952 5.729 32.781 1.00 94.38 286 LEU A C 1
ATOM 2374 O O . LEU A 1 286 ? -26.089 5.489 33.170 1.00 94.38 286 LEU A O 1
ATOM 2378 N N . HIS A 1 287 ? -24.137 6.557 33.438 1.00 93.69 287 HIS A N 1
ATOM 2379 C CA . HIS A 1 287 ? -24.583 7.319 34.602 1.00 93.69 287 HIS A CA 1
ATOM 2380 C C . HIS A 1 287 ? -25.595 8.403 34.210 1.00 93.69 287 HIS A C 1
ATOM 2382 O O . HIS A 1 287 ? -26.597 8.557 34.895 1.00 93.69 287 HIS A O 1
ATOM 2388 N N . GLU A 1 288 ? -25.378 9.092 33.087 1.00 92.75 288 GLU A N 1
ATOM 2389 C CA . GLU A 1 288 ? -26.336 10.056 32.527 1.00 92.75 288 GLU A CA 1
ATOM 2390 C C . GLU A 1 288 ? -27.682 9.393 32.221 1.00 92.75 288 GLU A C 1
ATOM 2392 O O . GLU A 1 288 ? -28.707 9.855 32.711 1.00 92.75 288 GLU A O 1
ATOM 2397 N N . TYR A 1 289 ? -27.666 8.232 31.558 1.00 91.56 289 TYR A N 1
ATOM 2398 C CA . TYR A 1 289 ? -28.884 7.457 31.320 1.00 91.56 289 TYR A CA 1
ATOM 2399 C C . TYR A 1 289 ? -29.634 7.112 32.621 1.00 91.56 289 TYR A C 1
ATOM 2401 O O . TYR A 1 289 ? -30.855 7.231 32.683 1.00 91.56 289 TYR A O 1
ATOM 2409 N N . LEU A 1 290 ? -28.922 6.671 33.670 1.00 89.12 290 LEU A N 1
ATOM 2410 C CA . LEU A 1 290 ? -29.556 6.352 34.957 1.00 89.12 290 LEU A CA 1
ATOM 2411 C C . LEU A 1 290 ? -30.166 7.597 35.612 1.00 89.12 290 LEU A C 1
ATOM 2413 O O . LEU A 1 290 ? -31.278 7.520 36.125 1.00 89.12 290 LEU A O 1
ATOM 2417 N N . MET A 1 291 ? -29.479 8.741 35.563 1.00 87.50 291 MET A N 1
ATOM 2418 C CA . MET A 1 291 ? -30.010 10.000 36.094 1.00 87.50 291 MET A CA 1
ATOM 2419 C C . MET A 1 291 ? -31.271 10.451 35.346 1.00 87.50 291 MET A C 1
ATOM 2421 O O . MET A 1 291 ? -32.226 10.908 35.974 1.00 87.50 291 MET A O 1
ATOM 2425 N N . ASP A 1 292 ? -31.305 10.297 34.024 1.00 85.94 292 ASP A N 1
ATOM 2426 C CA . ASP A 1 292 ? -32.481 10.631 33.219 1.00 85.94 292 ASP A CA 1
ATOM 2427 C C . ASP A 1 292 ? -33.654 9.686 33.502 1.00 85.94 292 ASP A C 1
ATOM 2429 O O . ASP A 1 292 ? -34.790 10.138 33.654 1.00 85.94 292 ASP A O 1
ATOM 2433 N N . ALA A 1 293 ? -33.382 8.389 33.664 1.00 83.12 293 ALA A N 1
ATOM 2434 C CA . ALA A 1 293 ? -34.390 7.401 34.040 1.00 83.12 293 ALA A CA 1
ATOM 2435 C C . ALA A 1 293 ? -34.974 7.656 35.444 1.00 83.12 293 ALA A C 1
ATOM 2437 O O . ALA A 1 293 ? -36.181 7.492 35.641 1.00 83.12 293 ALA A O 1
ATOM 2438 N N . GLU A 1 294 ? -34.148 8.094 36.402 1.00 80.94 294 GLU A N 1
ATOM 2439 C CA . GLU A 1 294 ? -34.604 8.531 37.728 1.00 80.94 294 GLU A CA 1
ATOM 2440 C C . GLU A 1 294 ? -35.500 9.773 37.638 1.00 80.94 294 GLU A C 1
ATOM 2442 O O . GLU A 1 294 ? -36.547 9.820 38.280 1.00 80.94 294 GLU A O 1
ATOM 2447 N N . ASN A 1 295 ? -35.137 10.759 36.812 1.00 80.88 295 ASN A N 1
ATOM 2448 C CA . ASN A 1 295 ? -35.941 11.970 36.612 1.00 80.88 295 ASN A CA 1
ATOM 2449 C C . ASN A 1 295 ? -37.278 11.700 35.900 1.00 80.88 295 ASN A C 1
ATOM 2451 O O . ASN A 1 295 ? -38.223 12.475 36.055 1.00 80.88 295 ASN A O 1
ATOM 2455 N N . ALA A 1 296 ? -37.351 10.630 35.108 1.00 77.94 296 ALA A N 1
ATOM 2456 C CA . ALA A 1 296 ? -38.543 10.214 34.373 1.00 77.94 296 ALA A CA 1
ATOM 2457 C C . ALA A 1 296 ? -39.453 9.242 35.157 1.00 77.94 296 ALA A C 1
ATOM 2459 O O . ALA A 1 296 ? -40.433 8.755 34.592 1.00 77.94 296 ALA A O 1
ATOM 2460 N N . ASP A 1 297 ? -39.150 8.960 36.433 1.00 74.06 297 ASP A N 1
ATOM 2461 C CA . ASP A 1 297 ? -39.899 8.039 37.306 1.00 74.06 297 ASP A CA 1
ATOM 2462 C C . ASP A 1 297 ? -40.087 6.622 36.705 1.00 74.06 297 ASP A C 1
ATOM 2464 O O . ASP A 1 297 ? -41.131 5.982 36.871 1.00 74.06 297 ASP A O 1
ATOM 2468 N N . VAL A 1 298 ? -39.077 6.094 35.999 1.00 73.69 298 VAL A N 1
ATOM 2469 C CA . VAL A 1 298 ? -39.146 4.750 35.395 1.00 73.69 298 VAL A CA 1
ATOM 2470 C C . VAL A 1 298 ? -39.244 3.666 36.481 1.00 73.69 298 VAL A C 1
ATOM 2472 O O . VAL A 1 298 ? -38.381 3.548 37.353 1.00 73.69 298 VAL A O 1
ATOM 2475 N N . GLU A 1 299 ? -40.276 2.816 36.417 1.00 73.25 299 GLU A N 1
ATOM 2476 C CA . GLU A 1 299 ? -40.515 1.781 37.431 1.00 73.25 299 GLU A CA 1
ATOM 2477 C C . GLU A 1 299 ? -39.379 0.741 37.511 1.00 73.25 299 GLU A C 1
ATOM 2479 O O . GLU A 1 299 ? -39.028 0.067 36.534 1.00 73.25 299 GLU A O 1
ATOM 2484 N N . ILE A 1 300 ? -38.857 0.526 38.724 1.00 72.69 300 ILE A N 1
ATOM 2485 C CA . ILE A 1 300 ? -37.831 -0.489 39.003 1.00 72.69 300 ILE A CA 1
ATOM 2486 C C . ILE A 1 300 ? -38.339 -1.882 38.610 1.00 72.69 300 ILE A C 1
ATOM 2488 O O . ILE A 1 300 ? -39.402 -2.332 39.036 1.00 72.69 300 ILE A O 1
ATOM 2492 N N . GLY A 1 301 ? -37.522 -2.616 37.855 1.00 68.88 301 GLY A N 1
ATOM 2493 C CA . GLY A 1 301 ? -37.834 -3.959 37.366 1.00 68.88 301 GLY A CA 1
ATOM 2494 C C . GLY A 1 301 ? -38.371 -3.991 35.937 1.00 68.88 301 GLY A C 1
ATOM 2495 O O . GLY A 1 301 ? -38.352 -5.067 35.333 1.00 68.88 301 GLY A O 1
ATOM 2496 N N . THR A 1 302 ? -38.760 -2.843 35.378 1.00 74.12 302 THR A N 1
ATOM 2497 C CA . THR A 1 302 ? -39.115 -2.710 33.960 1.00 74.12 302 THR A CA 1
ATOM 2498 C C . THR A 1 302 ? -37.876 -2.394 33.119 1.00 74.12 302 THR A C 1
ATOM 2500 O O . THR A 1 302 ? -36.900 -1.816 33.600 1.00 74.12 302 THR A O 1
ATOM 2503 N N . VAL A 1 303 ? -37.865 -2.872 31.876 1.00 78.62 303 VAL A N 1
ATOM 2504 C CA . VAL A 1 303 ? -36.866 -2.501 30.869 1.00 78.62 303 VAL A CA 1
ATOM 2505 C C . VAL A 1 303 ? -37.628 -1.656 29.855 1.00 78.62 303 VAL A C 1
ATOM 2507 O O . VAL A 1 303 ? -38.557 -2.205 29.264 1.00 78.62 303 VAL A O 1
ATOM 2510 N N . PRO A 1 304 ? -37.307 -0.360 29.693 1.00 79.12 304 PRO A N 1
ATOM 2511 C CA . PRO A 1 304 ? -37.933 0.465 28.665 1.00 79.12 304 PRO A CA 1
ATOM 2512 C C . PRO A 1 304 ? -37.717 -0.153 27.283 1.00 79.12 304 PRO A C 1
ATOM 2514 O O . PRO A 1 304 ? -36.649 -0.715 27.040 1.00 79.12 304 PRO A O 1
ATO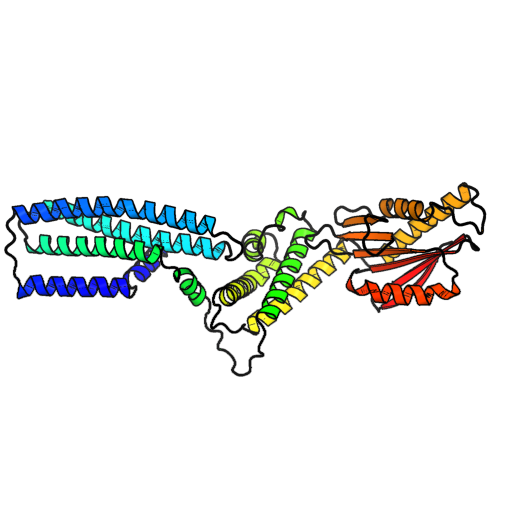M 2517 N N . ASP A 1 305 ? -38.702 -0.062 26.392 1.00 76.88 305 ASP A N 1
ATOM 2518 C CA . ASP A 1 305 ? -38.599 -0.670 25.058 1.00 76.88 305 ASP A CA 1
ATOM 2519 C C . ASP A 1 305 ? -37.426 -0.067 24.256 1.00 76.88 305 ASP A C 1
ATOM 2521 O O . ASP A 1 305 ? -36.640 -0.810 23.663 1.00 76.88 305 ASP A O 1
ATOM 2525 N N . ASP A 1 306 ? -37.210 1.246 24.388 1.00 82.50 306 ASP A N 1
ATOM 2526 C CA . ASP A 1 306 ? -36.215 2.009 23.621 1.00 82.50 306 ASP A CA 1
ATOM 2527 C C . ASP A 1 306 ? -34.859 2.158 24.340 1.00 82.50 306 ASP A C 1
ATOM 2529 O O . ASP A 1 306 ? -33.948 2.821 23.849 1.00 82.50 306 ASP A O 1
ATOM 2533 N N . TYR A 1 307 ? -34.647 1.473 25.476 1.00 86.44 307 TYR A N 1
ATOM 2534 C CA . TYR A 1 307 ? -33.460 1.691 26.323 1.00 86.44 307 TYR A CA 1
ATOM 2535 C C . TYR A 1 307 ? -32.123 1.489 25.590 1.00 86.44 307 TYR A C 1
ATOM 2537 O O . TYR A 1 307 ? -31.101 2.077 25.943 1.00 86.44 307 TYR A O 1
ATOM 2545 N N . ARG A 1 308 ? -32.100 0.596 24.592 1.00 88.25 308 ARG A N 1
ATOM 2546 C CA . ARG A 1 308 ? -30.904 0.362 23.773 1.00 88.25 308 ARG A CA 1
ATOM 2547 C C . ARG A 1 308 ? -30.624 1.543 22.859 1.00 88.25 308 ARG A C 1
ATOM 2549 O O . ARG A 1 308 ? -29.463 1.918 22.736 1.00 88.25 308 ARG A O 1
ATOM 2556 N N . GLU A 1 309 ? -31.660 2.111 22.257 1.00 90.31 309 GLU A N 1
ATOM 2557 C CA . GLU A 1 309 ? -31.557 3.265 21.365 1.00 90.31 309 GLU A CA 1
ATOM 2558 C C . GLU A 1 309 ? -31.135 4.516 22.140 1.00 90.31 309 GLU A C 1
ATOM 2560 O O . GLU A 1 309 ? -30.256 5.250 21.688 1.00 90.31 309 GLU A O 1
ATOM 2565 N N . ASP A 1 310 ? -31.657 4.697 23.354 1.00 90.62 310 ASP A N 1
ATOM 2566 C CA . ASP A 1 310 ? -31.275 5.795 24.246 1.00 90.62 310 ASP A CA 1
ATOM 2567 C C . ASP A 1 310 ? -29.789 5.730 24.628 1.00 90.62 310 ASP A C 1
ATOM 2569 O O . ASP A 1 310 ? -29.049 6.708 24.497 1.00 90.62 310 ASP A O 1
ATOM 2573 N N . ILE A 1 311 ? -29.310 4.551 25.047 1.00 92.56 311 ILE A N 1
ATOM 2574 C CA . ILE A 1 311 ? -27.892 4.352 25.380 1.00 92.56 311 ILE A CA 1
ATOM 2575 C C . ILE A 1 311 ? -27.017 4.580 24.146 1.00 92.56 311 ILE A C 1
ATOM 2577 O O . ILE A 1 311 ? -25.982 5.234 24.244 1.00 92.56 311 ILE A O 1
ATOM 2581 N N . VAL A 1 312 ? -27.410 4.050 22.987 1.00 93.62 312 VAL A N 1
ATOM 2582 C CA . VAL A 1 312 ? -26.684 4.250 21.724 1.00 93.62 312 VAL A CA 1
ATOM 2583 C C . VAL A 1 312 ? -26.606 5.733 21.356 1.00 93.62 312 VAL A C 1
ATOM 2585 O O . VAL A 1 312 ? -25.535 6.213 20.984 1.00 93.62 312 VAL A O 1
ATOM 2588 N N . SER A 1 313 ? -27.699 6.476 21.517 1.00 93.31 313 SER A N 1
ATOM 2589 C CA . SER A 1 313 ? -27.752 7.916 21.242 1.00 93.31 313 SER A CA 1
ATOM 2590 C C . SER A 1 313 ? -26.804 8.704 22.149 1.00 93.31 313 SER A C 1
ATOM 2592 O O . SER A 1 313 ? -26.077 9.594 21.692 1.00 93.31 313 SER A O 1
ATOM 2594 N N . LEU A 1 314 ? -26.730 8.332 23.429 1.00 94.00 314 LEU A N 1
ATOM 2595 C CA . LEU A 1 314 ? -25.747 8.899 24.349 1.00 94.00 314 LEU A CA 1
ATOM 2596 C C . LEU A 1 314 ? -24.319 8.509 23.950 1.00 94.00 314 LEU A C 1
ATOM 2598 O O . LEU A 1 314 ? -23.434 9.361 23.946 1.00 94.00 314 LEU A O 1
ATOM 2602 N N . LEU A 1 315 ? -24.072 7.256 23.560 1.00 95.25 315 LEU A N 1
ATOM 2603 C CA . LEU A 1 315 ? -22.747 6.814 23.117 1.00 95.25 315 LEU A CA 1
ATOM 2604 C C . LEU A 1 315 ? -22.243 7.642 21.927 1.00 95.25 315 LEU A C 1
ATOM 2606 O O . LEU A 1 315 ? -21.108 8.113 21.980 1.00 95.25 315 LEU A O 1
ATOM 2610 N N . HIS A 1 316 ? -23.080 7.919 20.924 1.00 94.62 316 HIS A N 1
ATOM 2611 C CA . HIS A 1 316 ? -22.724 8.826 19.819 1.00 94.62 316 HIS A CA 1
ATOM 2612 C C . HIS A 1 316 ? -22.292 10.212 20.309 1.00 94.62 316 HIS A C 1
ATOM 2614 O O . HIS A 1 316 ? -21.334 10.780 19.796 1.00 94.62 316 HIS A O 1
ATOM 2620 N N . SER A 1 317 ? -22.931 10.732 21.358 1.00 93.31 317 SER A N 1
ATOM 2621 C CA . SER A 1 317 ? -22.590 12.042 21.931 1.00 93.31 317 SER A CA 1
ATOM 2622 C C . SER A 1 317 ? -21.245 12.049 22.675 1.00 93.31 317 SER A C 1
ATOM 2624 O O . SER A 1 317 ? -20.568 13.076 22.738 1.00 93.31 317 SER A O 1
ATOM 2626 N N . TYR A 1 318 ? -20.834 10.908 23.236 1.00 93.25 318 TYR A N 1
ATOM 2627 C CA . TYR A 1 318 ? -19.576 10.763 23.982 1.00 93.25 318 TYR A CA 1
ATOM 2628 C C . TYR A 1 318 ? -18.386 10.307 23.125 1.00 93.25 318 TYR A C 1
ATOM 2630 O O . TYR A 1 318 ? -17.236 10.434 23.562 1.00 93.25 318 TYR A O 1
ATOM 2638 N N . PHE A 1 319 ? -18.641 9.776 21.930 1.00 93.62 319 PHE A N 1
ATOM 2639 C CA . PHE A 1 319 ? -17.636 9.296 20.983 1.00 93.62 319 PHE A CA 1
ATOM 2640 C C . PHE A 1 319 ? -17.635 10.167 19.720 1.00 93.62 319 PHE A C 1
ATOM 2642 O O . PHE A 1 319 ? -18.011 9.721 18.644 1.00 93.62 319 PHE A O 1
ATOM 2649 N N . ILE A 1 320 ? -17.168 11.411 19.864 1.00 91.06 320 ILE A N 1
ATOM 2650 C CA . ILE A 1 320 ? -17.014 12.374 18.765 1.00 91.06 320 ILE A CA 1
ATOM 2651 C C . ILE A 1 320 ? -15.526 12.681 18.571 1.00 91.06 320 ILE A C 1
ATOM 2653 O O . ILE A 1 320 ? -14.840 13.088 19.515 1.00 91.06 320 ILE A O 1
ATOM 2657 N N . SER A 1 321 ? -15.018 12.498 17.352 1.00 90.94 321 SER A N 1
ATOM 2658 C CA . SER A 1 321 ? -13.642 12.831 16.980 1.00 90.94 321 SER A CA 1
ATOM 2659 C C . SER A 1 321 ? -13.490 12.956 15.469 1.00 90.94 321 SER A C 1
ATOM 2661 O O . SER A 1 321 ? -14.224 12.321 14.728 1.00 90.94 321 SER A O 1
ATOM 2663 N N . ASP A 1 322 ? -12.479 13.700 15.024 1.00 89.06 322 ASP A N 1
ATOM 2664 C CA . ASP A 1 322 ? -12.088 13.737 13.610 1.00 89.06 322 ASP A CA 1
ATOM 2665 C C . ASP A 1 322 ? -11.365 12.444 13.167 1.00 89.06 322 ASP A C 1
ATOM 2667 O O . ASP A 1 322 ? -11.268 12.154 11.978 1.00 89.06 322 ASP A O 1
ATOM 2671 N N . TYR A 1 323 ? -10.855 11.646 14.118 1.00 91.12 323 TYR A N 1
ATOM 2672 C CA . TYR A 1 323 ? -10.036 10.454 13.843 1.00 91.12 323 TYR A CA 1
ATOM 2673 C C . TYR A 1 323 ? -10.832 9.146 13.748 1.00 91.12 323 TYR A C 1
ATOM 2675 O O . TYR A 1 323 ? -10.255 8.080 13.521 1.00 91.12 323 TYR A O 1
ATOM 2683 N N . TYR A 1 324 ? -12.135 9.182 14.013 1.00 93.06 324 TYR A N 1
ATOM 2684 C CA . TYR A 1 324 ? -13.000 8.010 13.965 1.00 93.06 324 TYR A CA 1
ATOM 2685 C C . TYR A 1 324 ? -14.455 8.422 13.789 1.00 93.06 324 TYR A C 1
ATOM 2687 O O . TYR A 1 324 ? -14.854 9.512 14.186 1.00 93.06 324 TYR A O 1
ATOM 2695 N N . PHE A 1 325 ? -15.260 7.502 13.282 1.00 93.31 325 PHE A N 1
ATOM 2696 C CA . PHE A 1 325 ? -16.710 7.622 13.244 1.00 93.31 325 PHE A CA 1
ATOM 2697 C C . PHE A 1 325 ? -17.357 6.463 14.009 1.00 93.31 325 PHE A C 1
ATOM 2699 O O . PHE A 1 325 ? -16.707 5.464 14.340 1.00 93.31 325 PHE A O 1
ATOM 2706 N N . SER A 1 326 ? -18.633 6.619 14.350 1.00 94.25 326 SER A N 1
ATOM 2707 C CA . SER A 1 326 ? -19.408 5.628 15.093 1.00 94.25 326 SER A CA 1
ATOM 2708 C C . SER A 1 326 ? -20.602 5.135 14.286 1.00 94.25 326 SER A C 1
ATOM 2710 O O . SER A 1 326 ? -21.369 5.934 13.757 1.00 94.25 326 SER A O 1
ATOM 2712 N N . ASN A 1 327 ? -20.789 3.815 14.265 1.00 93.75 327 ASN A N 1
ATOM 2713 C CA . ASN A 1 327 ? -21.963 3.149 13.701 1.00 93.75 327 ASN A CA 1
ATOM 2714 C C . ASN A 1 327 ? -22.718 2.424 14.817 1.00 93.75 327 ASN A C 1
ATOM 2716 O O . ASN A 1 327 ? -22.137 2.038 15.836 1.00 93.75 327 ASN A O 1
ATOM 2720 N N . SER A 1 328 ? -24.019 2.214 14.642 1.00 92.31 328 SER A N 1
ATOM 2721 C CA . SER A 1 328 ? -24.845 1.593 15.676 1.00 92.31 328 SER A CA 1
ATOM 2722 C C . SER A 1 328 ? -26.033 0.831 15.122 1.00 92.31 328 SER A C 1
ATOM 2724 O O . SER A 1 328 ? -26.519 1.149 14.041 1.00 92.31 328 SER A O 1
ATOM 2726 N N . LEU A 1 329 ? -26.549 -0.102 15.923 1.00 88.81 329 LEU A N 1
ATOM 2727 C CA . LEU A 1 329 ? -27.763 -0.868 15.651 1.00 88.81 329 LEU A CA 1
ATOM 2728 C C . LEU A 1 329 ? -27.711 -1.523 14.264 1.00 88.81 329 LEU A C 1
ATOM 2730 O O . LEU A 1 329 ? -26.888 -2.405 14.051 1.00 88.81 329 LEU A O 1
ATOM 2734 N N . GLU A 1 330 ? -28.574 -1.108 13.337 1.00 85.12 330 GLU A N 1
ATOM 2735 C CA . GLU A 1 330 ? -28.660 -1.687 11.993 1.00 85.12 330 GLU A CA 1
ATOM 2736 C C . GLU A 1 330 ? -27.424 -1.393 11.130 1.00 85.12 330 GLU A C 1
ATOM 2738 O O . GLU A 1 330 ? -27.065 -2.214 10.287 1.00 85.12 330 GLU A O 1
ATOM 2743 N N . ASP A 1 331 ? -26.740 -0.272 11.380 1.00 83.12 331 ASP A N 1
ATOM 2744 C CA . ASP A 1 331 ? -25.532 0.124 10.646 1.00 83.12 331 ASP A CA 1
ATOM 2745 C C . ASP A 1 331 ? -24.263 -0.535 11.211 1.00 83.12 331 ASP A C 1
ATOM 2747 O O . ASP A 1 331 ? -23.218 -0.572 10.555 1.00 83.12 331 ASP A O 1
ATOM 2751 N N . ALA A 1 332 ? -24.337 -1.067 12.435 1.00 84.25 332 ALA A N 1
ATOM 2752 C CA . ALA A 1 332 ? -23.233 -1.779 13.061 1.00 84.25 332 ALA A CA 1
ATOM 2753 C C . ALA A 1 332 ? -23.248 -3.265 12.676 1.00 84.25 332 ALA A C 1
ATOM 2755 O O . ALA A 1 332 ? -24.276 -3.937 12.690 1.00 84.25 332 ALA A O 1
ATOM 2756 N N . HIS A 1 333 ? -22.077 -3.813 12.350 1.00 79.50 333 HIS A N 1
ATOM 2757 C CA . HIS A 1 333 ? -22.006 -5.176 11.803 1.00 79.50 333 HIS A CA 1
ATOM 2758 C C . HIS A 1 333 ? -22.226 -6.297 12.834 1.00 79.50 333 HIS A C 1
ATOM 2760 O O . HIS A 1 333 ? -23.035 -7.198 12.625 1.00 79.50 333 HIS A O 1
ATOM 2766 N N . ASP A 1 334 ? -21.439 -6.307 13.914 1.00 84.19 334 ASP A N 1
ATOM 2767 C CA . ASP A 1 334 ? -21.329 -7.461 14.828 1.00 84.19 334 ASP A CA 1
ATOM 2768 C C . ASP A 1 334 ? -21.790 -7.163 16.265 1.00 84.19 334 ASP A C 1
ATOM 2770 O O . ASP A 1 334 ? -21.780 -8.057 17.125 1.00 84.19 334 ASP A O 1
ATOM 2774 N N . VAL A 1 335 ? -22.109 -5.899 16.541 1.00 91.62 335 VAL A N 1
ATOM 2775 C CA . VAL A 1 335 ? -22.295 -5.313 17.874 1.00 91.62 335 VAL A CA 1
ATOM 2776 C C . VAL A 1 335 ? -23.362 -4.220 17.814 1.00 91.62 335 VAL A C 1
ATOM 2778 O O . VAL A 1 335 ? -23.677 -3.741 16.734 1.00 91.62 335 VAL A O 1
ATOM 2781 N N . ASP A 1 336 ? -23.892 -3.797 18.962 1.00 92.69 336 ASP A N 1
ATOM 2782 C CA . ASP A 1 336 ? -24.931 -2.757 19.007 1.00 92.69 336 ASP A CA 1
ATOM 2783 C C . ASP A 1 336 ? -24.358 -1.339 18.776 1.00 92.69 336 ASP A C 1
ATOM 2785 O O . ASP A 1 336 ? -25.077 -0.444 18.338 1.00 92.69 336 ASP A O 1
ATOM 2789 N N . PHE A 1 337 ? -23.066 -1.123 19.053 1.00 95.75 337 PHE A N 1
ATOM 2790 C CA . PHE A 1 337 ? -22.351 0.125 18.762 1.00 95.75 337 PHE A CA 1
ATOM 2791 C C . PHE A 1 337 ? -20.874 -0.149 18.462 1.00 95.75 337 PHE A C 1
ATOM 2793 O O . PHE A 1 337 ? -20.205 -0.862 19.220 1.00 95.75 337 PHE A O 1
ATOM 2800 N N . GLU A 1 338 ? -20.346 0.434 17.388 1.00 95.69 338 GLU A N 1
ATOM 2801 C CA . GLU A 1 338 ? -18.936 0.340 17.018 1.00 95.69 338 GLU A CA 1
ATOM 2802 C C . GLU A 1 338 ? -18.290 1.697 16.747 1.00 95.69 338 GLU A C 1
ATOM 2804 O O . GLU A 1 338 ? -18.924 2.612 16.234 1.00 95.69 338 GLU A O 1
ATOM 2809 N N . VAL A 1 339 ? -17.003 1.802 17.085 1.00 95.25 339 VAL A N 1
ATOM 2810 C CA . VAL A 1 339 ? -16.144 2.928 16.698 1.00 95.25 339 VAL A CA 1
ATOM 2811 C C . VAL A 1 339 ? -15.132 2.429 15.687 1.00 95.25 339 VAL A C 1
ATOM 2813 O O . VAL A 1 339 ? -14.374 1.491 15.973 1.00 95.25 339 VAL A O 1
ATOM 2816 N N . ILE A 1 340 ? -15.114 3.078 14.533 1.00 93.81 340 ILE A N 1
ATOM 2817 C CA . ILE A 1 340 ? -14.307 2.727 13.375 1.00 93.81 340 ILE A CA 1
ATOM 2818 C C . ILE A 1 340 ? -13.349 3.879 13.110 1.00 93.81 340 ILE A C 1
ATOM 2820 O O . ILE A 1 340 ? -13.750 5.040 13.079 1.00 93.81 340 ILE A O 1
ATOM 2824 N N . GLN A 1 341 ? -12.064 3.564 12.990 1.00 92.81 341 GLN A N 1
ATOM 2825 C CA . GLN A 1 341 ? -11.054 4.565 12.702 1.00 92.81 341 GLN A CA 1
ATOM 2826 C C . GLN A 1 341 ? -11.295 5.179 11.321 1.00 92.81 341 GLN A C 1
ATOM 2828 O O . GLN A 1 341 ? -11.593 4.462 10.370 1.00 92.81 341 GLN A O 1
ATOM 2833 N N . ASN A 1 342 ? -11.131 6.497 11.219 1.00 90.50 342 ASN A N 1
ATOM 2834 C CA . ASN A 1 342 ? -11.146 7.193 9.942 1.00 90.50 342 ASN A CA 1
ATOM 2835 C C . ASN A 1 342 ? -9.760 7.064 9.292 1.00 90.50 342 ASN A C 1
ATOM 2837 O O . ASN A 1 342 ? -8.921 7.948 9.431 1.00 90.50 342 ASN A O 1
ATOM 2841 N N . ASN A 1 343 ? -9.479 5.886 8.738 1.00 89.88 343 ASN A N 1
ATOM 2842 C CA . ASN A 1 343 ? -8.251 5.556 8.021 1.00 89.88 343 ASN A CA 1
ATOM 2843 C C . ASN A 1 343 ? -8.565 4.586 6.869 1.00 89.88 343 ASN A C 1
ATOM 2845 O O . ASN A 1 343 ? -9.696 4.112 6.745 1.00 89.88 343 ASN A O 1
ATOM 2849 N N . TYR A 1 344 ? -7.564 4.267 6.049 1.00 90.44 344 TYR A N 1
ATOM 2850 C CA . TYR A 1 344 ? -7.731 3.494 4.814 1.00 90.44 344 TYR A CA 1
ATOM 2851 C C . TYR A 1 344 ? -8.466 2.158 5.011 1.00 90.44 344 TYR A C 1
ATOM 2853 O O . TYR A 1 344 ? -9.387 1.836 4.268 1.00 90.44 344 TYR A O 1
ATOM 2861 N N . SER A 1 345 ? -8.074 1.367 6.013 1.00 89.38 345 SER A N 1
ATOM 2862 C CA . SER A 1 345 ? -8.677 0.053 6.275 1.00 89.38 345 SER A CA 1
ATOM 2863 C C . SER A 1 345 ? -9.959 0.090 7.104 1.00 89.38 345 SER A C 1
ATOM 2865 O O . SER A 1 345 ? -10.504 -0.978 7.395 1.00 89.38 345 SER A O 1
ATOM 2867 N N . GLU A 1 346 ? -10.417 1.274 7.527 1.00 91.62 346 GLU A N 1
ATOM 2868 C CA . GLU A 1 346 ? -11.544 1.433 8.449 1.00 91.62 346 GLU A CA 1
ATOM 2869 C C . GLU A 1 346 ? -11.385 0.536 9.687 1.00 91.62 346 GLU A C 1
ATOM 2871 O O . GLU A 1 346 ? -12.223 -0.305 10.044 1.00 91.62 346 GLU A O 1
ATOM 2876 N N . ARG A 1 347 ? -10.231 0.661 10.348 1.00 91.44 347 ARG A N 1
ATOM 2877 C CA . ARG A 1 347 ? -9.863 -0.247 11.432 1.00 91.44 347 ARG A CA 1
ATOM 2878 C C . ARG A 1 347 ? -10.874 -0.163 12.578 1.00 91.44 347 ARG A C 1
ATOM 2880 O O . ARG A 1 347 ? -11.052 0.878 13.210 1.00 91.44 347 ARG A O 1
ATOM 2887 N N . LYS A 1 348 ? -11.472 -1.298 12.945 1.00 93.38 348 LYS A N 1
ATOM 2888 C CA . LYS A 1 348 ? -12.437 -1.370 14.053 1.00 93.38 348 LYS A CA 1
ATOM 2889 C C . LYS A 1 348 ? -11.756 -1.227 15.418 1.00 93.38 348 LYS A C 1
ATOM 2891 O O . LYS A 1 348 ? -11.034 -2.114 15.891 1.00 93.38 348 LYS A O 1
ATOM 2896 N N . LEU A 1 349 ? -12.018 -0.111 16.094 1.00 93.56 349 LEU A N 1
ATOM 2897 C CA . LEU A 1 349 ? -11.393 0.230 17.371 1.00 93.56 349 LEU A CA 1
ATOM 2898 C C . LEU A 1 349 ? -12.180 -0.315 18.561 1.00 93.56 349 LEU A C 1
ATOM 2900 O O . LEU A 1 349 ? -11.601 -0.965 19.432 1.00 93.56 349 LEU A O 1
ATOM 2904 N N . LEU A 1 350 ? -13.488 -0.063 18.617 1.00 94.44 350 LEU A N 1
ATOM 2905 C CA . LEU A 1 350 ? -14.336 -0.402 19.763 1.00 94.44 350 LEU A CA 1
ATOM 2906 C C . LEU A 1 350 ? -15.585 -1.148 19.307 1.00 94.44 350 LEU A C 1
ATOM 2908 O O . LEU A 1 350 ? -16.244 -0.698 18.381 1.00 94.44 350 LEU A O 1
ATOM 2912 N N . GLY A 1 351 ? -15.929 -2.235 19.997 1.00 94.56 351 GLY A N 1
ATOM 2913 C CA . GLY A 1 351 ? -17.230 -2.892 19.875 1.00 94.56 351 GLY A CA 1
ATOM 2914 C C . GLY A 1 351 ? -17.946 -2.983 21.223 1.00 94.56 351 GLY A C 1
ATOM 2915 O O . GLY A 1 351 ? -17.393 -3.513 22.197 1.00 94.56 351 GLY A O 1
ATOM 2916 N N . LEU A 1 352 ? -19.175 -2.472 21.285 1.00 94.69 352 LEU A N 1
ATOM 2917 C CA . LEU A 1 352 ? -20.039 -2.466 22.464 1.00 94.69 352 LEU A CA 1
ATOM 2918 C C . LEU A 1 352 ? -21.307 -3.279 22.187 1.00 94.69 352 LEU A C 1
ATOM 2920 O O . LEU A 1 352 ? -22.060 -2.984 21.266 1.00 94.69 352 LEU A O 1
ATOM 2924 N N . ASP A 1 353 ? -21.559 -4.281 23.024 1.00 94.25 353 ASP A N 1
ATOM 2925 C CA . ASP A 1 353 ? -22.786 -5.078 22.975 1.00 94.25 353 ASP A CA 1
ATOM 2926 C C . ASP A 1 353 ? -23.648 -4.767 24.202 1.00 94.25 353 ASP A C 1
ATOM 2928 O O . ASP A 1 353 ? -23.165 -4.830 25.338 1.00 94.25 353 ASP A O 1
ATOM 2932 N N . ILE A 1 354 ? -24.914 -4.421 23.982 1.00 93.06 354 ILE A N 1
ATOM 2933 C CA . ILE A 1 354 ? -25.866 -4.004 25.008 1.00 93.06 354 ILE A CA 1
ATOM 2934 C C . ILE A 1 354 ? -26.893 -5.118 25.208 1.00 93.06 354 ILE A C 1
ATOM 2936 O O . ILE A 1 354 ? -27.512 -5.655 24.285 1.00 93.06 354 ILE A O 1
ATOM 2940 N N . LYS A 1 355 ? -27.076 -5.521 26.462 1.00 91.19 355 LYS A N 1
ATOM 2941 C CA . LYS A 1 355 ? -27.954 -6.630 26.837 1.00 91.19 355 LYS A CA 1
ATOM 2942 C C . LYS A 1 355 ? -28.751 -6.294 28.092 1.00 91.19 355 LYS A C 1
ATOM 2944 O O . LYS A 1 355 ? -28.362 -5.447 28.891 1.00 91.19 355 LYS A O 1
ATOM 2949 N N . SER A 1 356 ? -29.866 -6.990 28.285 1.00 88.19 356 SER A N 1
ATOM 2950 C CA . SER A 1 356 ? -30.585 -7.028 29.559 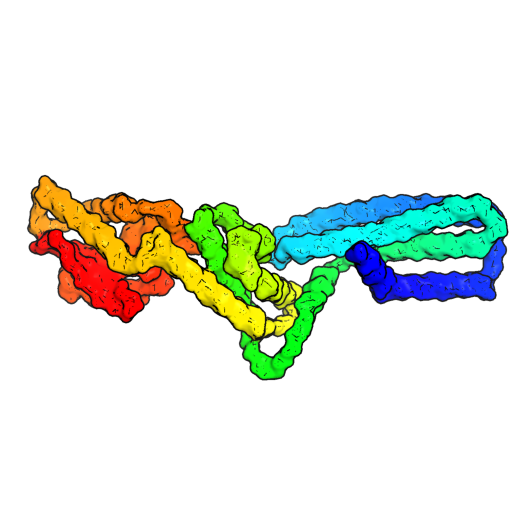1.00 88.19 356 SER A CA 1
ATOM 2951 C C . SER A 1 356 ? -30.820 -8.486 29.935 1.00 88.19 356 SER A C 1
ATOM 2953 O O . SER A 1 356 ? -31.715 -9.161 29.427 1.00 88.19 356 SER A O 1
ATOM 2955 N N . LEU A 1 357 ? -29.918 -9.025 30.754 1.00 84.75 357 LEU A N 1
ATOM 2956 C CA . LEU A 1 357 ? -29.870 -10.437 31.117 1.00 84.75 357 LEU A CA 1
ATOM 2957 C C . LEU A 1 357 ? -29.730 -10.610 32.628 1.00 84.75 357 LEU A C 1
ATOM 2959 O O . LEU A 1 357 ? -29.218 -9.753 33.352 1.00 84.75 357 LEU A O 1
ATOM 2963 N N . GLN A 1 358 ? -30.121 -11.793 33.110 1.00 78.31 358 GLN A N 1
ATOM 2964 C CA . GLN A 1 358 ? -29.892 -12.166 34.503 1.00 78.31 358 GLN A CA 1
ATOM 2965 C C . GLN A 1 358 ? -28.380 -12.277 34.796 1.00 78.31 358 GLN A C 1
ATOM 2967 O O . GLN A 1 358 ? -27.688 -13.034 34.102 1.00 78.31 358 GLN A O 1
ATOM 2972 N N . PRO A 1 359 ? -27.866 -11.652 35.878 1.00 77.12 359 PRO A N 1
ATOM 2973 C CA . PRO A 1 359 ? -26.426 -11.579 36.160 1.00 77.12 359 PRO A CA 1
ATOM 2974 C C . PRO A 1 359 ? -25.699 -12.930 36.226 1.00 77.12 359 PRO A C 1
ATOM 2976 O O . PRO A 1 359 ? -24.517 -13.018 35.900 1.00 77.12 359 PRO A O 1
ATOM 2979 N N . LYS A 1 360 ? -26.403 -14.007 36.605 1.00 81.94 360 LYS A N 1
ATOM 2980 C CA . LYS A 1 360 ? -25.840 -15.363 36.744 1.00 81.94 360 LYS A CA 1
ATOM 2981 C C . LYS A 1 360 ? -25.202 -15.913 35.459 1.00 81.94 360 LYS A C 1
ATOM 2983 O O . LYS A 1 360 ? -24.244 -16.673 35.544 1.00 81.94 360 LYS A O 1
ATOM 2988 N N . ASN A 1 361 ? -25.698 -15.512 34.286 1.00 83.12 361 ASN A N 1
ATOM 2989 C CA . ASN A 1 361 ? -25.217 -16.013 32.992 1.00 83.12 361 ASN A CA 1
ATOM 2990 C C . ASN A 1 361 ? -24.221 -15.056 32.319 1.00 83.12 361 ASN A C 1
ATOM 2992 O O . ASN A 1 361 ? -23.567 -15.423 31.342 1.00 83.12 361 ASN A O 1
ATOM 2996 N N . LEU A 1 362 ? -24.076 -13.842 32.853 1.00 85.94 362 LEU A N 1
ATOM 2997 C CA . LEU A 1 362 ? -23.394 -12.734 32.195 1.00 85.94 362 LEU A CA 1
ATOM 2998 C C . LEU A 1 362 ? -21.922 -13.038 31.893 1.00 85.94 362 LEU A C 1
ATOM 3000 O O . LEU A 1 362 ? -21.453 -12.807 30.785 1.00 85.94 362 LEU A O 1
ATOM 3004 N N . LYS A 1 363 ? -21.203 -13.642 32.847 1.00 87.00 363 LYS A N 1
ATOM 3005 C CA . LYS A 1 363 ? -19.781 -13.980 32.677 1.00 87.00 363 LYS A CA 1
ATOM 3006 C C . LYS A 1 363 ? -19.549 -15.004 31.558 1.00 87.00 363 LYS A C 1
ATOM 3008 O O . LYS A 1 363 ? -18.590 -14.873 30.798 1.00 87.00 363 LYS A O 1
ATOM 3013 N N . SER A 1 364 ? -20.413 -16.017 31.449 1.00 87.25 364 SER A N 1
ATOM 3014 C CA . SER A 1 364 ? -20.311 -17.038 30.396 1.00 87.25 364 SER A CA 1
ATOM 3015 C C . SER A 1 364 ? -20.572 -16.431 29.016 1.00 87.25 364 SER A C 1
ATOM 3017 O O . SER A 1 364 ? -19.805 -16.687 28.088 1.00 87.25 364 SER A O 1
ATOM 3019 N N . ILE A 1 365 ? -21.583 -15.566 28.917 1.00 87.62 365 ILE A N 1
ATOM 3020 C CA . ILE A 1 365 ? -21.944 -14.864 27.681 1.00 87.62 365 ILE A CA 1
ATOM 3021 C C . ILE A 1 365 ? -20.827 -13.906 27.262 1.00 87.62 365 ILE A C 1
ATOM 3023 O O . ILE A 1 365 ? -20.354 -13.992 26.133 1.00 87.62 365 ILE A O 1
ATOM 3027 N N . ALA A 1 366 ? -20.320 -13.082 28.183 1.00 88.19 366 ALA A N 1
ATOM 3028 C CA . ALA A 1 366 ? -19.201 -12.180 27.919 1.00 88.19 366 ALA A CA 1
ATOM 3029 C C . ALA A 1 366 ? -17.941 -12.932 27.461 1.00 88.19 366 ALA A C 1
ATOM 3031 O O . ALA A 1 366 ? -17.259 -12.502 26.536 1.00 88.19 366 ALA A O 1
ATOM 3032 N N . THR A 1 367 ? -17.644 -14.093 28.055 1.00 89.81 367 THR A N 1
ATOM 3033 C CA . THR A 1 367 ? -16.491 -14.910 27.640 1.00 89.81 367 THR A CA 1
ATOM 3034 C C . THR A 1 367 ? -16.647 -15.419 26.205 1.00 89.81 367 THR A C 1
ATOM 3036 O O . THR A 1 367 ? -15.689 -15.363 25.435 1.00 89.81 367 THR A O 1
ATOM 3039 N N . ALA A 1 368 ? -17.841 -15.889 25.830 1.00 88.88 368 ALA A N 1
ATOM 3040 C CA . ALA A 1 368 ? -18.124 -16.337 24.468 1.00 88.88 368 ALA A CA 1
ATOM 3041 C C . ALA A 1 368 ? -18.077 -15.174 23.462 1.00 88.88 368 ALA A C 1
ATOM 3043 O O . ALA A 1 368 ? -17.403 -15.279 22.438 1.00 88.88 368 ALA A O 1
ATOM 3044 N N . TYR A 1 369 ? -18.711 -14.047 23.796 1.00 90.50 369 TYR A N 1
ATOM 3045 C CA . TYR A 1 369 ? -18.701 -12.809 23.014 1.00 90.50 369 TYR A CA 1
ATOM 3046 C C . TYR A 1 369 ? -17.270 -12.323 22.740 1.00 90.50 369 TYR A C 1
ATOM 3048 O O . TYR A 1 369 ? -16.849 -12.214 21.588 1.00 90.50 369 TYR A O 1
ATOM 3056 N N . PHE A 1 370 ? -16.459 -12.164 23.790 1.00 91.50 370 PHE A N 1
ATOM 3057 C CA . PHE A 1 370 ? -15.075 -11.713 23.650 1.00 91.50 370 PHE A CA 1
ATOM 3058 C C . PHE A 1 370 ? -14.134 -12.743 23.030 1.00 91.50 370 PHE A C 1
ATOM 3060 O O . PHE A 1 370 ? -12.994 -12.398 22.736 1.00 91.50 370 PHE A O 1
ATOM 3067 N N . LYS A 1 371 ? -14.522 -14.016 22.919 1.00 89.88 371 LYS A N 1
ATOM 3068 C CA . LYS A 1 371 ? -13.744 -15.011 22.170 1.00 89.88 371 LYS A CA 1
ATOM 3069 C C . LYS A 1 371 ? -14.045 -14.926 20.676 1.00 89.88 371 LYS A C 1
ATOM 3071 O O . LYS A 1 371 ? -13.160 -15.178 19.876 1.00 89.88 371 LYS A O 1
ATOM 3076 N N . ARG A 1 372 ? -15.283 -14.586 20.315 1.00 90.06 372 ARG A N 1
ATOM 3077 C CA . ARG A 1 372 ? -15.723 -14.480 18.923 1.00 90.06 372 ARG A CA 1
ATOM 3078 C C . ARG A 1 372 ? -15.173 -13.234 18.227 1.00 90.06 372 ARG A C 1
ATOM 3080 O O . ARG A 1 372 ? -14.859 -13.308 17.049 1.00 90.06 372 ARG A O 1
ATOM 3087 N N . LEU A 1 373 ? -15.076 -12.110 18.941 1.00 90.62 373 LEU A N 1
ATOM 3088 C CA . LEU A 1 373 ? -14.806 -10.802 18.327 1.00 90.62 373 LEU A CA 1
ATOM 3089 C C . LEU A 1 373 ? -13.413 -10.217 18.611 1.00 90.62 373 LEU A C 1
ATOM 3091 O O . LEU A 1 373 ? -13.097 -9.147 18.100 1.00 90.62 373 LEU A O 1
ATOM 3095 N N . ASN A 1 374 ? -12.560 -10.881 19.400 1.00 86.56 374 ASN A N 1
ATOM 3096 C CA . ASN A 1 374 ? -11.249 -10.330 19.792 1.00 86.56 374 ASN A CA 1
ATOM 3097 C C . ASN A 1 374 ? -10.273 -10.095 18.634 1.00 86.56 374 ASN A C 1
ATOM 3099 O O . ASN A 1 374 ? -9.328 -9.340 18.810 1.00 86.56 374 ASN A O 1
ATOM 3103 N N . GLN A 1 375 ? -10.455 -10.776 17.504 1.00 86.50 375 GLN A N 1
ATOM 3104 C CA . GLN A 1 375 ? -9.640 -10.568 16.306 1.00 86.50 375 GLN A CA 1
ATOM 3105 C C . GLN A 1 375 ? -10.151 -9.408 15.446 1.00 86.50 375 GLN A C 1
ATOM 3107 O O . GLN A 1 375 ? -9.415 -8.926 14.598 1.00 86.50 375 GLN A O 1
ATOM 3112 N N . ARG A 1 376 ? -11.403 -8.974 15.651 1.00 89.19 376 ARG A N 1
ATOM 3113 C CA . ARG A 1 376 ? -12.043 -7.928 14.842 1.00 89.19 376 ARG A CA 1
ATOM 3114 C C . ARG A 1 376 ? -11.902 -6.545 15.458 1.00 89.19 376 ARG A C 1
ATOM 3116 O O . ARG A 1 376 ? -11.675 -5.598 14.727 1.00 89.19 376 ARG A O 1
ATOM 3123 N N . TYR A 1 377 ? -12.027 -6.434 16.780 1.00 91.31 377 TYR A N 1
ATOM 3124 C CA . TYR A 1 377 ? -11.995 -5.150 17.482 1.00 91.31 377 TYR A CA 1
ATOM 3125 C C . TYR A 1 377 ? -10.790 -5.051 18.409 1.00 91.31 377 TYR A C 1
ATOM 3127 O O . TYR A 1 377 ? -10.484 -5.996 19.142 1.00 91.31 377 TYR A O 1
ATOM 3135 N N . MET A 1 378 ? -10.168 -3.872 18.452 1.00 90.81 378 MET A N 1
ATOM 3136 C CA . MET A 1 378 ? -9.081 -3.588 19.394 1.00 90.81 378 MET A CA 1
ATOM 3137 C C . MET A 1 378 ? -9.564 -3.600 20.855 1.00 90.81 378 MET A C 1
ATOM 3139 O O . MET A 1 378 ? -8.882 -4.124 21.739 1.00 90.81 378 MET A O 1
ATOM 3143 N N . TYR A 1 379 ? -10.755 -3.058 21.111 1.00 92.81 379 TYR A N 1
ATOM 3144 C CA . TYR A 1 379 ? -11.388 -3.009 22.423 1.00 92.81 379 TYR A CA 1
ATOM 3145 C C . TYR A 1 379 ? -12.819 -3.534 22.356 1.00 92.81 379 TYR A C 1
ATOM 3147 O O . TYR A 1 379 ? -13.577 -3.226 21.441 1.00 92.81 379 TYR A O 1
ATOM 3155 N N . LEU A 1 380 ? -13.211 -4.307 23.366 1.00 93.44 380 LEU A N 1
ATOM 3156 C CA . LEU A 1 380 ? -14.548 -4.881 23.458 1.00 93.44 380 LEU A CA 1
ATOM 3157 C C . LEU A 1 380 ? -15.128 -4.664 24.845 1.00 93.44 380 LEU A C 1
ATOM 3159 O O . LEU A 1 380 ? -14.465 -4.944 25.852 1.00 93.44 380 LEU A O 1
ATOM 3163 N N . PHE A 1 381 ? -16.391 -4.254 24.882 1.00 95.00 381 PHE A N 1
ATOM 3164 C CA . PHE A 1 381 ? -17.170 -4.203 26.108 1.00 95.00 381 PHE A CA 1
ATOM 3165 C C . PHE A 1 381 ? -18.525 -4.868 25.908 1.00 95.00 381 PHE A C 1
ATOM 3167 O O . PHE A 1 381 ? -19.058 -4.948 24.802 1.00 95.00 381 PHE A O 1
ATOM 3174 N N . LEU A 1 382 ? -19.070 -5.344 27.019 1.00 94.88 382 LEU A N 1
ATOM 3175 C CA . LEU A 1 382 ? -20.432 -5.830 27.112 1.00 94.88 382 LEU A CA 1
ATOM 3176 C C . LEU A 1 382 ? -21.120 -5.095 28.260 1.00 94.88 382 LEU A C 1
ATOM 3178 O O . LEU A 1 382 ? -20.657 -5.148 29.402 1.00 94.88 382 LEU A O 1
ATOM 3182 N N . ILE A 1 383 ? -22.200 -4.394 27.941 1.00 94.81 383 ILE A N 1
ATOM 3183 C CA . ILE A 1 383 ? -22.993 -3.592 28.865 1.00 94.81 383 ILE A CA 1
ATOM 3184 C C . ILE A 1 383 ? -24.269 -4.368 29.162 1.00 94.81 383 ILE A C 1
ATOM 3186 O O . ILE A 1 383 ? -25.039 -4.692 28.262 1.00 94.81 383 ILE A O 1
ATOM 3190 N N . ASN A 1 384 ? -24.507 -4.673 30.434 1.00 93.75 384 ASN A N 1
ATOM 3191 C CA . ASN A 1 384 ? -25.720 -5.357 30.855 1.00 93.75 384 ASN A CA 1
ATOM 3192 C C . ASN A 1 384 ? -26.541 -4.509 31.815 1.00 93.75 384 ASN A C 1
ATOM 3194 O O . ASN A 1 384 ? -26.083 -4.235 32.924 1.00 93.75 384 ASN A O 1
ATOM 3198 N N . PHE A 1 385 ? -27.772 -4.190 31.430 1.00 90.94 385 PHE A N 1
ATOM 3199 C CA . PHE A 1 385 ? -28.736 -3.529 32.300 1.00 90.94 385 PHE A CA 1
ATOM 3200 C C . PHE A 1 385 ? -29.438 -4.542 33.216 1.00 90.94 385 PHE A C 1
ATOM 3202 O O . PHE A 1 385 ? -30.104 -5.468 32.743 1.00 90.94 385 PHE A O 1
ATOM 3209 N N . ASP A 1 386 ? -29.283 -4.380 34.532 1.00 88.75 386 ASP A N 1
ATOM 3210 C CA . ASP A 1 386 ? -29.978 -5.162 35.561 1.00 88.75 386 ASP A CA 1
ATOM 3211 C C . ASP A 1 386 ? -31.201 -4.384 36.063 1.00 88.75 386 ASP A C 1
ATOM 3213 O O . ASP A 1 386 ? -31.116 -3.636 37.039 1.00 88.75 386 ASP A O 1
ATOM 3217 N N . SER A 1 387 ? -32.351 -4.583 35.410 1.00 83.62 387 SER A N 1
ATOM 3218 C CA . SER A 1 387 ? -33.589 -3.842 35.700 1.00 83.62 387 SER A CA 1
ATOM 3219 C C . SER A 1 387 ? -34.064 -3.979 37.147 1.00 83.62 387 SER A C 1
ATOM 3221 O O . SER A 1 387 ? -34.658 -3.056 37.695 1.00 83.62 387 SER A O 1
ATOM 3223 N N . LYS A 1 388 ? -33.763 -5.102 37.814 1.00 83.81 388 LYS A N 1
ATOM 3224 C CA . LYS A 1 388 ? -34.165 -5.347 39.211 1.00 83.81 388 LYS A CA 1
ATOM 3225 C C . LYS A 1 388 ? -33.439 -4.457 40.207 1.00 83.81 388 LYS A C 1
ATOM 3227 O O . LYS A 1 388 ? -33.934 -4.247 41.309 1.00 83.81 388 LYS A O 1
ATOM 3232 N N . LYS A 1 389 ? -32.226 -4.040 39.858 1.00 83.94 389 LYS A N 1
ATOM 3233 C CA . LYS A 1 389 ? -31.356 -3.218 40.702 1.00 83.94 389 LYS A CA 1
ATOM 3234 C C . LYS A 1 389 ? -31.109 -1.836 40.109 1.00 83.94 389 LYS A C 1
ATOM 3236 O O . LYS A 1 389 ? -30.352 -1.091 40.715 1.00 83.94 389 LYS A O 1
ATOM 3241 N N . HIS A 1 390 ? -31.715 -1.551 38.955 1.00 84.00 390 HIS A N 1
ATOM 3242 C CA . HIS A 1 390 ? -31.580 -0.312 38.201 1.00 84.00 390 HIS A CA 1
ATOM 3243 C C . HIS A 1 390 ? -30.112 0.126 38.064 1.00 84.00 390 HIS A C 1
ATOM 3245 O O . HIS A 1 390 ? -29.723 1.219 38.441 1.00 84.00 390 HIS A O 1
ATOM 3251 N N . GLN A 1 391 ? -29.263 -0.798 37.611 1.00 89.06 391 GLN A N 1
ATOM 3252 C CA . GLN A 1 391 ? -27.816 -0.590 37.526 1.00 89.06 391 GLN A CA 1
ATOM 3253 C C . GLN A 1 391 ? -27.261 -1.258 36.267 1.00 89.06 391 GLN A C 1
ATOM 3255 O O . GLN A 1 391 ? -27.817 -2.248 35.777 1.00 89.06 391 GLN A O 1
ATOM 3260 N N . PHE A 1 392 ? -26.104 -0.797 35.803 1.00 92.69 392 PHE A N 1
ATOM 3261 C CA . PHE A 1 392 ? -25.372 -1.446 34.722 1.00 92.69 392 PHE A CA 1
ATOM 3262 C C . PHE A 1 392 ? -24.211 -2.278 35.245 1.00 92.69 392 PHE A C 1
ATOM 3264 O O . PHE A 1 392 ? -23.515 -1.914 36.191 1.00 92.69 392 PHE A O 1
ATOM 3271 N N . ILE A 1 393 ? -23.963 -3.403 34.581 1.00 93.44 393 ILE A N 1
ATOM 3272 C CA . ILE A 1 393 ? -22.755 -4.201 34.749 1.00 93.44 393 ILE A CA 1
ATOM 3273 C C . ILE A 1 393 ? -21.978 -4.125 33.440 1.00 93.44 393 ILE A C 1
ATOM 3275 O O . ILE A 1 393 ? -22.417 -4.662 32.424 1.00 93.44 393 ILE A O 1
ATOM 3279 N N . ILE A 1 394 ? -20.816 -3.481 33.477 1.00 94.25 394 ILE A N 1
ATOM 3280 C CA . ILE A 1 394 ? -19.894 -3.389 32.347 1.00 94.25 394 ILE A CA 1
ATOM 3281 C C . ILE A 1 394 ? -18.871 -4.511 32.478 1.00 94.25 394 ILE A C 1
ATOM 3283 O O . ILE A 1 394 ? -18.202 -4.627 33.506 1.00 94.25 394 ILE A O 1
ATOM 3287 N N . MET A 1 395 ? -18.701 -5.314 31.435 1.00 93.62 395 MET A N 1
ATOM 3288 C CA . MET A 1 395 ? -17.597 -6.262 31.305 1.00 93.62 395 MET A CA 1
ATOM 3289 C C . MET A 1 395 ? -16.663 -5.830 30.183 1.00 93.62 395 MET A C 1
ATOM 3291 O O . MET A 1 395 ? -17.126 -5.380 29.141 1.00 93.62 395 MET A O 1
ATOM 3295 N N . TYR A 1 396 ? -15.356 -5.979 30.385 1.00 93.06 396 TYR A N 1
ATOM 3296 C CA . TYR A 1 396 ? -14.338 -5.640 29.386 1.00 93.06 396 TYR A CA 1
ATOM 3297 C C . TYR A 1 396 ? -13.053 -6.440 29.614 1.00 93.06 396 TYR A C 1
ATOM 3299 O O . TYR A 1 396 ? -12.825 -6.973 30.706 1.00 93.06 396 TYR A O 1
ATOM 3307 N N . LYS A 1 397 ? -12.204 -6.530 28.586 1.00 88.00 397 LYS A N 1
ATOM 3308 C CA . LYS A 1 397 ? -10.873 -7.150 28.685 1.00 88.00 397 LYS A CA 1
ATOM 3309 C C . LYS A 1 397 ? -9.786 -6.096 28.865 1.00 88.00 397 LYS A C 1
ATOM 3311 O O . LYS A 1 397 ? -9.802 -5.063 28.202 1.00 88.00 397 LYS A O 1
ATOM 3316 N N . THR A 1 398 ? -8.833 -6.359 29.752 1.00 81.31 398 THR A N 1
ATOM 3317 C CA . THR A 1 398 ? -7.607 -5.553 29.854 1.00 81.31 398 THR A CA 1
ATOM 3318 C C . THR A 1 398 ? -6.586 -5.973 28.796 1.00 81.31 398 THR A C 1
ATOM 3320 O O . THR A 1 398 ? -6.769 -6.972 28.098 1.00 81.31 398 THR A O 1
ATOM 3323 N N . LYS A 1 399 ? -5.485 -5.216 28.695 1.00 71.94 399 LYS A N 1
ATOM 3324 C CA . LYS A 1 399 ? -4.347 -5.538 27.821 1.00 71.94 399 LYS A CA 1
ATOM 3325 C C . LYS A 1 399 ? -3.763 -6.930 28.108 1.00 71.94 399 LYS A C 1
ATOM 3327 O O . LYS A 1 399 ? -3.354 -7.610 27.180 1.00 71.94 399 LYS A O 1
ATOM 3332 N N . ASP A 1 400 ? -3.826 -7.381 29.361 1.00 75.50 400 ASP A N 1
ATOM 3333 C CA . ASP A 1 400 ? -3.383 -8.717 29.797 1.00 75.50 400 ASP A CA 1
ATOM 3334 C C . ASP A 1 400 ? -4.416 -9.824 29.501 1.00 75.50 400 ASP A C 1
ATOM 3336 O O . ASP A 1 400 ? -4.342 -10.927 30.037 1.00 75.50 400 ASP A O 1
ATOM 3340 N N . HIS A 1 401 ? -5.430 -9.520 28.683 1.00 77.31 401 HIS A N 1
ATOM 3341 C CA . HIS A 1 401 ? -6.558 -10.388 28.340 1.00 77.31 401 HIS A CA 1
ATOM 3342 C C . HIS A 1 401 ? -7.406 -10.864 29.531 1.00 77.31 401 HIS A C 1
ATOM 3344 O O . HIS A 1 401 ? -8.235 -11.769 29.387 1.00 77.31 401 HIS A O 1
ATOM 3350 N N . GLU A 1 402 ? -7.275 -10.218 30.690 1.00 84.69 402 GLU A N 1
ATOM 3351 C CA . GLU A 1 402 ? -8.092 -10.517 31.857 1.00 84.69 402 GLU A CA 1
ATOM 3352 C C . GLU A 1 402 ? -9.482 -9.892 31.738 1.00 84.69 402 GLU A C 1
ATOM 3354 O O . GLU A 1 402 ? -9.641 -8.708 31.432 1.00 84.69 402 GLU A O 1
ATOM 3359 N N . LEU A 1 403 ? -10.504 -10.692 32.041 1.00 88.00 403 LEU A N 1
ATOM 3360 C CA . LEU A 1 403 ? -11.883 -10.231 32.111 1.00 88.00 403 LEU A CA 1
ATOM 3361 C C . LEU A 1 403 ? -12.112 -9.448 33.408 1.00 88.00 403 LEU A C 1
ATOM 3363 O O . LEU A 1 403 ? -11.999 -10.000 34.506 1.00 88.00 403 LEU A O 1
ATOM 3367 N N . ARG A 1 404 ? -12.497 -8.180 33.282 1.00 89.94 404 ARG A N 1
ATOM 3368 C CA . ARG A 1 404 ? -12.867 -7.307 34.399 1.00 89.94 404 ARG A CA 1
ATOM 3369 C C . ARG A 1 404 ? -14.344 -6.941 34.312 1.00 89.94 404 ARG A C 1
ATOM 3371 O O . ARG A 1 404 ? -14.933 -6.931 33.233 1.00 89.94 404 ARG A O 1
ATOM 3378 N N . SER A 1 405 ? -14.938 -6.661 35.468 1.00 91.12 405 SER A N 1
ATOM 3379 C CA . SER A 1 405 ? -16.325 -6.216 35.584 1.00 91.12 405 SER A CA 1
ATOM 3380 C C . SER A 1 405 ? -16.425 -5.004 36.497 1.00 91.12 405 SER A C 1
ATOM 3382 O O . SER A 1 405 ? -15.775 -4.976 37.544 1.00 91.12 405 SER A O 1
ATOM 3384 N N . LEU A 1 406 ? -17.278 -4.056 36.134 1.00 92.62 406 LEU A N 1
ATOM 3385 C CA . LEU A 1 406 ? -17.608 -2.869 36.911 1.00 92.62 406 LEU A CA 1
ATOM 3386 C C . LEU A 1 406 ? -19.127 -2.748 37.026 1.00 92.62 406 LEU A C 1
ATOM 3388 O O . LEU A 1 406 ? -19.845 -3.129 36.106 1.00 92.62 406 LEU A O 1
ATOM 3392 N N . VAL A 1 407 ? -19.602 -2.217 38.148 1.00 92.12 407 VAL A N 1
ATOM 3393 C CA . VAL A 1 407 ? -21.014 -1.881 38.339 1.00 92.12 407 VAL A CA 1
ATOM 3394 C C . VAL A 1 407 ? -21.152 -0.363 38.333 1.00 92.12 407 VAL A C 1
ATOM 3396 O O . VAL A 1 407 ? -20.455 0.298 39.101 1.00 92.12 407 VAL A O 1
ATOM 3399 N N . VAL A 1 408 ? -22.034 0.158 37.484 1.00 90.38 408 VAL A N 1
ATOM 3400 C CA . VAL A 1 408 ? -22.437 1.570 37.447 1.00 90.38 408 VAL A CA 1
ATOM 3401 C C . VAL A 1 408 ? -23.828 1.658 38.053 1.00 90.38 408 VAL A C 1
ATOM 3403 O O . VAL A 1 408 ? -24.708 0.886 37.669 1.00 90.38 408 VAL A O 1
ATOM 3406 N N . LYS A 1 409 ? -23.978 2.535 39.038 1.00 85.81 409 LYS A N 1
ATOM 3407 C CA . LYS A 1 409 ? -25.210 2.759 39.786 1.00 85.81 409 LYS A CA 1
ATOM 3408 C C . LYS A 1 409 ? -25.605 4.215 39.703 1.00 85.81 409 LYS A C 1
ATOM 3410 O O . LYS A 1 409 ? -24.691 5.043 39.459 1.00 85.81 409 LYS A O 1
#